Protein 8KHW (pdb70)

Solvent-accessible surface area: 22383 Å² total; per-residue (Å²): 138,21,44,1,3,0,44,113,62,54,51,138,2,71,104,74,125,6,49,16,3,107,84,5,35,45,5,0,30,80,12,0,54,78,2,50,63,101,101,41,12,118,122,75,84,124,62,199,126,2,16,105,20,0,41,41,4,1,28,16,0,3,4,0,0,0,0,46,41,46,52,43,80,79,90,3,0,132,23,0,27,44,2,4,38,42,0,2,79,3,116,71,0,16,19,91,21,2,10,0,0,0,0,0,0,0,1,1,0,2,0,10,2,5,2,56,123,70,7,47,115,108,6,39,104,53,1,23,115,2,0,50,61,35,0,0,64,20,0,93,68,88,148,69,6,53,4,10,156,119,84,64,33,72,0,2,0,0,2,0,0,3,1,0,0,0,0,6,4,45,121,121,21,62,107,38,0,54,117,3,6,89,54,2,17,120,13,0,75,76,2,0,63,50,0,36,61,46,0,4,20,21,54,0,4,29,56,1,4,31,0,0,2,0,0,0,2,0,0,22,0,0,55,58,45,66,66,54,15,76,104,0,2,108,30,84,10,0,40,68,0,0,40,1,0,3,6,0,1,2,0,14,1,91,0,2,7,8,1,17,0,54,30,73,21,64,8,4,4,1,0,5,12,0,4,80,90,51,96,27,94,30,2,4,53,0,1,76,45,4,31,81,86,36,66,103,117,49,9,56,54,36,47,0,2,1,2,0,0,8,12,3,6,79,34,61,1,77,139,18,70,102,3,113,113,54,13,30,26,1,33,170,21,60,7,0,0,0,0,2,2,27,29,3,49,25,57,92,9,8,1,1,0,0,10,0,1,28,10,77,25,29,50,15,3,1,5,6,0,4,1,1,0,0,5,90,77,4,21,3,0,14,11,32,1,30,9,108,149,87,68,14,49,91,160,48,113,69,6,115,53,32,55,71,134,4,72,0,0,110,10,39,41,3,8,0,35,1,0,0,0,0,0,0,66,96,96,50,4,41,1,100,2,78,2,35,7,77,62,98,32,59,89,104,86,78,1,37,0,26,0,42,0,35,101,3,0,111,56,23,1,132,40,0,70,2,3,0,0,2,10,62,39,87,2,0,15,0,30,0,49,0,64,4,75,50,128,72,13,50,0,21,0,2,0,0,0,88,4,134,41,49,83,95,35,133,77,17,0,44,0,40,39,88,85,65,94,1,60,0,37,4,64,20,20,107,152,7,145,15,70,54,42,86,4,70,9,126,46,110,114,4,34,116,8,118,61,25,31,4,0,0,0,50,5,137,2,146,47,122,43,75,10,28,0,8,0,6,1,15,15,103,57,145,61,49,108,95,138,82,130,60

Sequence (582 aa):
LIMTTEDESVIRSAIQTDGVWKEYHAIMIEEADNILGKPNCQRVILGRRLLEVSRECLRRTLLLGYAYRMTGEVKYAKRAESELDNAADFVDWNPSHFLDVAEMTTAMAIGYDWLYNFISDQTKLKIEKAIETKGLNPSLDSQYNSWLYRNNNWNQVCNGGITLGALAIYDKIPTLADELINRAVQSVKLPMSVYAPDGAYAEGYSYWGYGTTYNLLLIDALENVMGTDYNLSQEPGFLNTGKFIQNMLLSDGKSFNYGDCSSSGRVSPAMFWFANRTADKDILWSEKYQFSLSSKKSIRSYRYAVLALIWGASTSMDNLPKPTQRMWVSSKTTTPVALMRTTWDYQQGLSIALKGGTAQSGHTHLDAGSFIFISKDTRWSTDLGPQDYNSLESKGIDLWNKSQESDRWKVFRYNNLAHNTLSFDNKYQNVNGYATITDFSDNENYMYAIADLTKIYEGQAKEVKRGVAIVDSHYAAVRDEVKTLGQPTVIRWNMVTEAQPAIIGEHTIQLSQNGEKLLLEVESPAKVRMKTWSATSPNSWDAKNPGVTFVGFEAELRPNTTEVLQVKLIPEGNFDSNKEIM

Structure (mmCIF, N/CA/C/O backbone):
data_8KHW
#
_entry.id   8KHW
#
_cell.length_a   98.407
_cell.length_b   98.407
_cell.length_c   134.750
_cell.angle_alpha   90.00
_cell.angle_beta   90.00
_cell.angle_gamma   90.00
#
_symmetry.space_group_name_H-M   'P 43 21 2'
#
loop_
_entity.id
_entity.type
_entity.pdbx_description
1 polymer 'DUF4962 domain-containing protein'
2 non-polymer 'MANGANESE (II) ION'
3 water water
#
loop_
_atom_site.group_PDB
_atom_site.id
_atom_site.type_symbol
_atom_site.label_atom_id
_atom_site.label_alt_id
_atom_site.label_comp_id
_atom_site.label_asym_id
_atom_site.label_entity_id
_atom_site.label_seq_id
_atom_site.pdbx_PDB_ins_code
_atom_site.Cartn_x
_atom_site.Cartn_y
_atom_site.Cartn_z
_atom_site.occupancy
_atom_site.B_iso_or_equiv
_atom_site.auth_seq_id
_atom_site.auth_comp_id
_atom_site.auth_asym_id
_atom_site.auth_atom_id
_atom_site.pdbx_PDB_model_num
ATOM 1 N N . LEU A 1 21 ? 6.994 58.109 19.794 1.00 51.84 35 LEU A N 1
ATOM 2 C CA . LEU A 1 21 ? 6.357 57.526 18.618 1.00 60.09 35 LEU A CA 1
ATOM 3 C C . LEU A 1 21 ? 6.744 56.064 18.525 1.00 61.11 35 LEU A C 1
ATOM 4 O O . LEU A 1 21 ? 6.417 55.397 17.540 1.00 62.55 35 LEU A O 1
ATOM 9 N N . ILE A 1 22 ? 7.372 55.573 19.596 1.00 59.91 36 ILE A N 1
ATOM 10 C CA . ILE A 1 22 ? 8.117 54.323 19.586 1.00 56.52 36 ILE A CA 1
ATOM 11 C C . ILE A 1 22 ? 9.393 54.586 18.775 1.00 56.06 36 ILE A C 1
ATOM 12 O O . ILE A 1 22 ? 9.457 54.280 17.581 1.00 58.02 36 ILE A O 1
ATOM 17 N N . MET A 1 23 ? 10.410 55.195 19.406 1.00 50.96 37 MET A N 1
ATOM 18 C CA . MET A 1 23 ? 11.680 55.471 18.717 1.00 53.08 37 MET A CA 1
ATOM 19 C C . MET A 1 23 ? 12.958 55.030 19.438 1.00 47.89 37 MET A C 1
ATOM 20 O O . MET A 1 23 ? 13.954 54.789 18.748 1.00 52.79 37 MET A O 1
ATOM 25 N N . THR A 1 24 ? 12.976 54.880 20.767 1.00 47.74 38 THR A N 1
ATOM 26 C CA . THR A 1 24 ? 14.251 54.905 21.489 1.00 53.17 38 THR A CA 1
ATOM 27 C C . THR A 1 24 ? 15.085 53.637 21.268 1.00 59.30 38 THR A C 1
ATOM 28 O O . THR A 1 24 ? 16.187 53.714 20.712 1.00 59.98 38 THR A O 1
ATOM 32 N N . THR A 1 25 ? 14.606 52.456 21.710 1.00 58.86 39 THR A N 1
ATOM 33 C CA . THR A 1 25 ? 15.482 51.277 21.627 1.00 61.49 39 THR A CA 1
ATOM 34 C C . THR A 1 25 ? 14.916 50.080 20.867 1.00 67.02 39 THR A C 1
ATOM 35 O O . THR A 1 25 ? 15.695 49.342 20.250 1.00 68.50 39 THR A O 1
ATOM 39 N N . GLU A 1 26 ? 13.606 49.822 20.913 1.00 63.77 40 GLU A N 1
ATOM 40 C CA . GLU A 1 26 ? 12.984 48.782 20.078 1.00 63.91 40 GLU A CA 1
ATOM 41 C C . GLU A 1 26 ? 12.210 49.501 18.980 1.00 69.75 40 GLU A C 1
ATOM 42 O O . GLU A 1 26 ? 11.039 49.846 19.148 1.00 63.56 40 GLU A O 1
ATOM 48 N N . ASP A 1 27 ? 12.842 49.657 17.831 1.00 76.75 41 ASP A N 1
ATOM 49 C CA . ASP A 1 27 ? 12.232 50.426 16.755 1.00 77.60 41 ASP A CA 1
ATOM 50 C C . ASP A 1 27 ? 11.093 49.671 16.125 1.00 83.66 41 ASP A C 1
ATOM 51 O O . ASP A 1 27 ? 11.036 48.454 16.198 1.00 81.35 41 ASP A O 1
ATOM 56 N N . GLU A 1 28 ? 10.135 50.395 15.568 1.00 84.24 42 GLU A N 1
ATOM 57 C CA . GLU A 1 28 ? 8.971 49.696 15.023 1.00 83.58 42 GLU A CA 1
ATOM 58 C C . GLU A 1 28 ? 9.365 48.668 13.980 1.00 85.61 42 GLU A C 1
ATOM 59 O O . GLU A 1 28 ? 8.755 47.593 13.905 1.00 86.29 42 GLU A O 1
ATOM 65 N N . SER A 1 29 ? 10.380 48.974 13.179 1.00 84.25 43 SER A N 1
ATOM 66 C CA . SER A 1 29 ? 10.922 47.968 12.281 1.00 84.65 43 SER A CA 1
ATOM 67 C C . SER A 1 29 ? 11.413 46.749 13.059 1.00 87.14 43 SER A C 1
ATOM 68 O O . SER A 1 29 ? 10.983 45.625 12.771 1.00 89.30 43 SER A O 1
ATOM 71 N N . VAL A 1 30 ? 12.229 46.951 14.104 1.00 86.64 44 VAL A N 1
ATOM 72 C CA . VAL A 1 30 ? 12.835 45.847 14.865 1.00 85.48 44 VAL A CA 1
ATOM 73 C C . VAL A 1 30 ? 11.803 44.886 15.473 1.00 84.07 44 VAL A C 1
ATOM 74 O O . VAL A 1 30 ? 12.171 43.867 16.058 1.00 84.91 44 VAL A O 1
ATOM 78 N N . ILE A 1 31 ? 10.512 45.135 15.304 1.00 83.82 45 ILE A N 1
ATOM 79 C CA . ILE A 1 31 ? 9.553 44.080 15.615 1.00 84.70 45 ILE A CA 1
ATOM 80 C C . ILE A 1 31 ? 9.691 42.975 14.563 1.00 82.13 45 ILE A C 1
ATOM 81 O O . ILE A 1 31 ? 8.772 42.721 13.774 1.00 76.32 45 ILE A O 1
ATOM 86 N N . ARG A 1 32 ? 10.887 42.378 14.497 1.00 86.94 46 ARG A N 1
ATOM 87 C CA . ARG A 1 32 ? 11.158 41.083 13.888 1.00 79.76 46 ARG A CA 1
ATOM 88 C C . ARG A 1 32 ? 11.089 39.974 14.910 1.00 74.74 46 ARG A C 1
ATOM 89 O O . ARG A 1 32 ? 11.402 38.834 14.578 1.00 76.16 46 ARG A O 1
ATOM 97 N N . SER A 1 33 ? 10.766 40.295 16.163 1.00 74.58 47 SER A N 1
ATOM 98 C CA . SER A 1 33 ? 10.404 39.246 17.105 1.00 74.24 47 SER A CA 1
ATOM 99 C C . SER A 1 33 ? 9.176 38.505 16.612 1.00 74.38 47 SER A C 1
ATOM 100 O O . SER A 1 33 ? 8.988 37.326 16.940 1.00 73.22 47 SER A O 1
ATOM 103 N N . ALA A 1 34 ? 8.356 39.178 15.794 1.00 76.00 48 ALA A N 1
ATOM 104 C CA . ALA A 1 34 ? 7.116 38.595 15.292 1.00 72.98 48 ALA A CA 1
ATOM 105 C C . ALA A 1 34 ? 7.367 37.281 14.562 1.00 78.47 48 ALA A C 1
ATOM 106 O O . ALA A 1 34 ? 6.681 36.286 14.818 1.00 79.27 48 ALA A O 1
ATOM 108 N N . ILE A 1 35 ? 8.357 37.244 13.662 1.00 75.54 49 ILE A N 1
ATOM 109 C CA . ILE A 1 35 ? 8.718 35.973 13.033 1.00 79.96 49 ILE A CA 1
ATOM 110 C C . ILE A 1 35 ? 9.151 34.986 14.112 1.00 80.29 49 ILE A C 1
ATOM 111 O O . ILE A 1 35 ? 9.902 35.338 15.033 1.00 80.29 49 ILE A O 1
ATOM 116 N N . GLN A 1 36 ? 8.629 33.740 14.035 1.00 77.49 50 GLN A N 1
ATOM 117 C CA . GLN A 1 36 ? 8.938 32.701 15.015 1.00 76.16 50 GLN A CA 1
ATOM 118 C C . GLN A 1 36 ? 9.144 31.371 14.285 1.00 81.58 50 GLN A C 1
ATOM 119 O O . GLN A 1 36 ? 8.327 30.447 14.340 1.00 78.66 50 GLN A O 1
ATOM 125 N N . THR A 1 37 ? 10.264 31.299 13.570 1.00 84.13 51 THR A N 1
ATOM 126 C CA . THR A 1 37 ? 10.878 30.058 13.124 1.00 82.35 51 THR A CA 1
ATOM 127 C C . THR A 1 37 ? 11.846 29.490 14.155 1.00 84.23 51 THR A C 1
ATOM 128 O O . THR A 1 37 ? 12.323 28.358 13.987 1.00 85.88 51 THR A O 1
ATOM 132 N N . ASP A 1 38 ? 12.142 30.247 15.211 1.00 81.95 52 ASP A N 1
ATOM 133 C CA . ASP A 1 38 ? 13.208 29.930 16.150 1.00 77.40 52 ASP A CA 1
ATOM 134 C C . ASP A 1 38 ? 12.623 29.492 17.489 1.00 73.55 52 ASP A C 1
ATOM 135 O O . ASP A 1 38 ? 11.816 30.218 18.089 1.00 67.38 52 ASP A O 1
ATOM 140 N N . GLY A 1 39 ? 13.046 28.308 17.956 1.00 70.72 53 GLY A N 1
ATOM 141 C CA . GLY A 1 39 ? 12.493 27.746 19.181 1.00 66.31 53 GLY A CA 1
ATOM 142 C C . GLY A 1 39 ? 12.891 28.495 20.438 1.00 65.20 53 GLY A C 1
ATOM 143 O O . GLY A 1 39 ? 12.115 28.562 21.397 1.00 59.70 53 GLY A O 1
ATOM 144 N N . VAL A 1 40 ? 14.097 29.069 20.457 1.00 69.69 54 VAL A N 1
ATOM 145 C CA . VAL A 1 40 ? 14.520 29.903 21.585 1.00 63.89 54 VAL A CA 1
ATOM 146 C C . VAL A 1 40 ? 13.610 31.120 21.717 1.00 64.01 54 VAL A C 1
ATOM 147 O O . VAL A 1 40 ? 12.920 31.301 22.728 1.00 60.13 54 VAL A O 1
ATOM 151 N N . TRP A 1 41 ? 13.599 31.972 20.689 1.00 64.30 55 TRP A N 1
ATOM 152 C CA . TRP A 1 41 ? 12.859 33.224 20.789 1.00 62.62 55 TRP A CA 1
ATOM 153 C C . TRP A 1 41 ? 11.382 32.979 21.027 1.00 62.18 55 TRP A C 1
ATOM 154 O O . TRP A 1 41 ? 10.713 33.801 21.668 1.00 59.67 55 TRP A O 1
ATOM 165 N N . LYS A 1 42 ? 10.872 31.837 20.552 1.00 67.12 56 LYS A N 1
ATOM 166 C CA . LYS A 1 42 ? 9.492 31.442 20.808 1.00 62.50 56 LYS A CA 1
ATOM 167 C C . LYS A 1 42 ? 9.253 31.206 22.297 1.00 61.00 56 LYS A C 1
ATOM 168 O O . LYS A 1 42 ? 8.300 31.741 22.881 1.00 56.73 56 LYS A O 1
ATOM 174 N N . GLU A 1 43 ? 10.118 30.403 22.928 1.00 61.75 57 GLU A N 1
ATOM 175 C CA . GLU A 1 43 ? 9.963 30.097 24.347 1.00 56.62 57 GLU A CA 1
ATOM 176 C C . GLU A 1 43 ? 10.284 31.308 25.209 1.00 57.02 57 GLU A C 1
ATOM 177 O O . GLU A 1 43 ? 9.572 31.600 26.179 1.00 58.68 57 GLU A O 1
ATOM 183 N N . TYR A 1 44 ? 11.357 32.023 24.868 1.00 58.90 58 TYR A N 1
ATOM 184 C CA . TYR A 1 44 ? 11.687 33.265 25.559 1.00 56.67 58 TYR A CA 1
ATOM 185 C C . TYR A 1 44 ? 10.505 34.228 25.549 1.00 54.23 58 TYR A C 1
ATOM 186 O O . TYR A 1 44 ? 10.077 34.715 26.604 1.00 54.79 58 TYR A O 1
ATOM 195 N N . HIS A 1 45 ? 9.950 34.502 24.365 1.00 52.48 59 HIS A N 1
ATOM 196 C CA . HIS A 1 45 ? 8.769 35.361 24.286 1.00 56.70 59 HIS A CA 1
ATOM 197 C C . HIS A 1 45 ? 7.669 34.877 25.223 1.00 58.84 59 HIS A C 1
ATOM 198 O O . HIS A 1 45 ? 7.069 35.671 25.962 1.00 58.94 59 HIS A O 1
ATOM 205 N N . ALA A 1 46 ? 7.401 33.566 25.216 1.00 56.58 60 ALA A N 1
ATOM 206 C CA . ALA A 1 46 ? 6.323 33.026 26.044 1.00 57.77 60 ALA A CA 1
ATOM 207 C C . ALA A 1 46 ? 6.630 33.157 27.530 1.00 55.53 60 ALA A C 1
ATOM 208 O O . ALA A 1 46 ? 5.712 33.340 28.337 1.00 57.51 60 ALA A O 1
ATOM 210 N N . ILE A 1 47 ? 7.908 33.069 27.908 1.00 54.73 61 ILE A N 1
ATOM 211 C CA . ILE A 1 47 ? 8.309 33.333 29.288 1.00 54.46 61 ILE A CA 1
ATOM 212 C C . ILE A 1 47 ? 8.036 34.793 29.665 1.00 55.66 61 ILE A C 1
ATOM 213 O O . ILE A 1 47 ? 7.651 35.090 30.805 1.00 54.98 61 ILE A O 1
ATOM 218 N N . MET A 1 48 ? 8.202 35.728 28.715 1.00 54.46 62 MET A N 1
ATOM 219 C CA . MET A 1 48 ? 7.917 37.135 29.027 1.00 58.29 62 MET A CA 1
ATOM 220 C C . MET A 1 48 ? 6.414 37.385 29.145 1.00 56.89 62 MET A C 1
ATOM 221 O O . MET A 1 48 ? 5.958 38.061 30.081 1.00 54.39 62 MET A O 1
ATOM 226 N N . ILE A 1 49 ? 5.624 36.853 28.207 1.00 60.46 63 ILE A N 1
ATOM 227 C CA . ILE A 1 49 ? 4.178 37.063 28.280 1.00 56.86 63 ILE A CA 1
ATOM 228 C C . ILE A 1 49 ? 3.614 36.449 29.547 1.00 55.75 63 ILE A C 1
ATOM 229 O O . ILE A 1 49 ? 2.647 36.960 30.123 1.00 58.45 63 ILE A O 1
ATOM 234 N N . GLU A 1 50 ? 4.223 35.364 30.025 1.00 57.70 64 GLU A N 1
ATOM 235 C CA . GLU A 1 50 ? 3.781 34.801 31.292 1.00 58.24 64 GLU A CA 1
ATOM 236 C C . GLU A 1 50 ? 4.132 35.726 32.445 1.00 57.89 64 GLU A C 1
ATOM 237 O O . GLU A 1 50 ? 3.303 35.969 33.327 1.00 58.84 64 GLU A O 1
ATOM 243 N N . GLU A 1 51 ? 5.353 36.265 32.452 1.00 55.42 65 GLU A N 1
ATOM 244 C CA . GLU A 1 51 ? 5.717 37.158 33.542 1.00 57.34 65 GLU A CA 1
ATOM 245 C C . GLU A 1 51 ? 4.969 38.483 33.441 1.00 54.82 65 GLU A C 1
ATOM 246 O O . GLU A 1 51 ? 4.623 39.071 34.471 1.00 55.77 65 GLU A O 1
ATOM 252 N N . ALA A 1 52 ? 4.675 38.951 32.226 1.00 50.70 66 ALA A N 1
ATOM 253 C CA . ALA A 1 52 ? 3.806 40.120 32.096 1.00 59.06 66 ALA A CA 1
ATOM 254 C C . ALA A 1 52 ? 2.449 39.866 32.750 1.00 58.11 66 ALA A C 1
ATOM 255 O O . ALA A 1 52 ? 1.947 40.706 33.509 1.00 54.94 66 ALA A O 1
ATOM 257 N N . ASP A 1 53 ? 1.858 38.688 32.499 1.00 52.98 67 ASP A N 1
ATOM 258 C CA . ASP A 1 53 ? 0.585 38.356 33.138 1.00 55.87 67 ASP A CA 1
ATOM 259 C C . ASP A 1 53 ? 0.706 38.316 34.655 1.00 56.50 67 ASP A C 1
ATOM 260 O O . ASP A 1 53 ? -0.250 38.641 35.363 1.00 54.51 67 ASP A O 1
ATOM 265 N N . ASN A 1 54 ? 1.862 37.908 35.177 1.00 58.21 68 ASN A N 1
ATOM 266 C CA . ASN A 1 54 ? 1.989 37.792 36.624 1.00 56.70 68 ASN A CA 1
ATOM 267 C C . ASN A 1 54 ? 2.043 39.156 37.292 1.00 57.83 68 ASN A C 1
ATOM 268 O O . ASN A 1 54 ? 1.593 39.299 38.433 1.00 64.86 68 ASN A O 1
ATOM 273 N N . ILE A 1 55 ? 2.594 40.166 36.609 1.00 57.12 69 ILE A N 1
ATOM 274 C CA . ILE A 1 55 ? 2.649 41.507 37.189 1.00 59.14 69 ILE A CA 1
ATOM 275 C C . ILE A 1 55 ? 1.265 42.160 37.175 1.00 56.17 69 ILE A C 1
ATOM 276 O O . ILE A 1 55 ? 0.960 42.999 38.032 1.00 58.71 69 ILE A O 1
ATOM 281 N N . LEU A 1 56 ? 0.401 41.777 36.226 1.00 57.55 70 LEU A N 1
ATOM 282 C CA . LEU A 1 56 ? -1.000 42.215 36.246 1.00 61.26 70 LEU A CA 1
ATOM 283 C C . LEU A 1 56 ? -1.626 42.017 37.622 1.00 58.85 70 LEU A C 1
ATOM 284 O O . LEU A 1 56 ? -2.187 42.950 38.208 1.00 61.66 70 LEU A O 1
ATOM 289 N N . GLY A 1 57 ? -1.530 40.802 38.155 1.00 58.75 71 GLY A N 1
ATOM 290 C CA . GLY A 1 57 ? -1.954 40.535 39.513 1.00 63.40 71 GLY A CA 1
ATOM 291 C C . GLY A 1 57 ? -0.859 40.888 40.494 1.00 70.25 71 GLY A C 1
ATOM 292 O O . GLY A 1 57 ? -0.222 40.005 41.084 1.00 78.30 71 GLY A O 1
ATOM 293 N N . LYS A 1 58 ? -0.613 42.184 40.647 1.00 64.59 72 LYS A N 1
ATOM 294 C CA . LYS A 1 58 ? 0.434 42.699 41.515 1.00 62.54 72 LYS A CA 1
ATOM 295 C C . LYS A 1 58 ? 0.229 44.198 41.636 1.00 63.14 72 LYS A C 1
ATOM 296 O O . LYS A 1 58 ? 0.007 44.874 40.626 1.00 62.64 72 LYS A O 1
ATOM 302 N N . PRO A 1 59 ? 0.268 44.746 42.841 1.00 64.61 73 PRO A N 1
ATOM 303 C CA . PRO A 1 59 ? 0.078 46.187 43.011 1.00 63.52 73 PRO A CA 1
ATOM 304 C C . PRO A 1 59 ? 1.338 46.949 42.636 1.00 64.29 73 PRO A C 1
ATOM 305 O O . PRO A 1 59 ? 2.422 46.383 42.498 1.00 65.01 73 PRO A O 1
ATOM 309 N N . ASN A 1 60 ? 1.170 48.256 42.474 1.00 65.30 74 ASN A N 1
ATOM 310 C CA . ASN A 1 60 ? 2.288 49.117 42.122 1.00 62.93 74 ASN A CA 1
ATOM 311 C C . ASN A 1 60 ? 3.351 49.074 43.210 1.00 66.63 74 ASN A C 1
ATOM 312 O O . ASN A 1 60 ? 3.052 48.865 44.391 1.00 69.94 74 ASN A O 1
ATOM 317 N N . CYS A 1 61 ? 4.607 49.256 42.802 1.00 65.75 75 CYS A N 1
ATOM 318 C CA . CYS A 1 61 ? 5.667 49.436 43.783 1.00 65.70 75 CYS A CA 1
ATOM 319 C C . CYS A 1 61 ? 5.424 50.711 44.570 1.00 65.19 75 CYS A C 1
ATOM 320 O O . CYS A 1 61 ? 5.043 51.741 44.011 1.00 66.86 75 CYS A O 1
ATOM 323 N N . GLN A 1 62 ? 5.635 50.636 45.874 1.00 69.83 76 GLN A N 1
ATOM 324 C CA . GLN A 1 62 ? 5.620 51.824 46.703 1.00 67.48 76 GLN A CA 1
ATOM 325 C C . GLN A 1 62 ? 7.017 52.442 46.733 1.00 65.27 76 GLN A C 1
ATOM 326 O O . GLN A 1 62 ? 7.980 51.921 46.161 1.00 69.58 76 GLN A O 1
ATOM 332 N N . ARG A 1 63 ? 7.130 53.561 47.429 1.00 66.36 77 ARG A N 1
ATOM 333 C CA . ARG A 1 63 ? 8.345 54.373 47.455 1.00 65.77 77 ARG A CA 1
ATOM 334 C C . ARG A 1 63 ? 9.025 54.080 48.790 1.00 68.80 77 ARG A C 1
ATOM 335 O O . ARG A 1 63 ? 8.851 54.801 49.772 1.00 70.08 77 ARG A O 1
ATOM 343 N N . VAL A 1 64 ? 9.778 52.980 48.833 1.00 67.04 78 VAL A N 1
ATOM 344 C CA . VAL A 1 64 ? 10.445 52.530 50.052 1.00 67.22 78 VAL A CA 1
ATOM 345 C C . VAL A 1 64 ? 11.954 52.672 49.896 1.00 70.16 78 VAL A C 1
ATOM 346 O O . VAL A 1 64 ? 12.561 52.028 49.030 1.00 66.59 78 VAL A O 1
ATOM 350 N N . ILE A 1 65 ? 12.564 53.466 50.773 1.00 69.24 79 ILE A N 1
ATOM 351 C CA . ILE A 1 65 ? 14.017 53.570 50.844 1.00 69.63 79 ILE A CA 1
ATOM 352 C C . ILE A 1 65 ? 14.549 52.434 51.714 1.00 67.52 79 ILE A C 1
ATOM 353 O O . ILE A 1 65 ? 14.189 52.315 52.890 1.00 66.29 79 ILE A O 1
ATOM 358 N N . LEU A 1 66 ? 15.411 51.603 51.126 1.00 69.79 80 LEU A N 1
ATOM 359 C CA . LEU A 1 66 ? 15.986 50.417 51.761 1.00 66.55 80 LEU A CA 1
ATOM 360 C C . LEU A 1 66 ? 17.482 50.678 51.934 1.00 70.26 80 LEU A C 1
ATOM 361 O O . LEU A 1 66 ? 18.258 50.538 50.984 1.00 70.59 80 LEU A O 1
ATOM 366 N N . GLY A 1 67 ? 17.889 51.068 53.141 1.00 72.47 81 GLY A N 1
ATOM 367 C CA . GLY A 1 67 ? 19.288 51.381 53.382 1.00 70.71 81 GLY A CA 1
ATOM 368 C C . GLY A 1 67 ? 19.799 52.533 52.536 1.00 69.27 81 GLY A C 1
ATOM 369 O O . GLY A 1 67 ? 20.791 52.398 51.813 1.00 66.07 81 GLY A O 1
ATOM 370 N N . ARG A 1 68 ? 19.109 53.670 52.613 1.00 68.85 82 ARG A N 1
ATOM 371 C CA . ARG A 1 68 ? 19.424 54.884 51.854 1.00 72.79 82 ARG A CA 1
ATOM 372 C C . ARG A 1 68 ? 19.387 54.672 50.336 1.00 69.88 82 ARG A C 1
ATOM 373 O O . ARG A 1 68 ? 19.930 55.489 49.584 1.00 66.72 82 ARG A O 1
ATOM 381 N N . ARG A 1 69 ? 18.730 53.605 49.865 1.00 69.45 83 ARG A N 1
ATOM 382 C CA . ARG A 1 69 ? 18.635 53.285 48.445 1.00 64.89 83 ARG A CA 1
ATOM 383 C C . ARG A 1 69 ? 17.184 53.050 48.046 1.00 63.23 83 ARG A C 1
ATOM 384 O O . ARG A 1 69 ? 16.426 52.393 48.766 1.00 64.12 83 ARG A O 1
ATOM 392 N N . LEU A 1 70 ? 16.814 53.578 46.884 1.00 60.18 84 LEU A N 1
ATOM 393 C CA . LEU A 1 70 ? 15.551 53.268 46.230 1.00 57.21 84 LEU A CA 1
ATOM 394 C C . LEU A 1 70 ? 15.742 52.283 45.084 1.00 56.12 84 LEU A C 1
ATOM 395 O O . LEU A 1 70 ? 14.757 51.921 44.420 1.00 53.35 84 LEU A O 1
ATOM 400 N N . LEU A 1 71 ? 16.984 51.802 44.888 1.00 50.85 85 LEU A N 1
ATOM 401 C CA . LEU A 1 71 ? 17.387 51.104 43.665 1.00 45.45 85 LEU A CA 1
ATOM 402 C C . LEU A 1 71 ? 16.478 49.931 43.314 1.00 50.21 85 LEU A C 1
ATOM 403 O O . LEU A 1 71 ? 16.179 49.712 42.134 1.00 51.95 85 LEU A O 1
ATOM 408 N N . GLU A 1 72 ? 16.046 49.145 44.310 1.00 48.73 86 GLU A N 1
ATOM 409 C CA . GLU A 1 72 ? 15.220 47.972 44.004 1.00 49.81 86 GLU A CA 1
ATOM 410 C C . GLU A 1 72 ? 13.871 48.366 43.382 1.00 48.29 86 GLU A C 1
ATOM 411 O O . GLU A 1 72 ? 13.411 47.731 42.421 1.00 46.56 86 GLU A O 1
ATOM 417 N N . VAL A 1 73 ? 13.220 49.401 43.908 1.00 43.32 87 VAL A N 1
ATOM 418 C CA . VAL A 1 73 ? 11.979 49.868 43.287 1.00 47.23 87 VAL A CA 1
ATOM 419 C C . VAL A 1 73 ? 12.249 50.381 41.873 1.00 47.24 87 VAL A C 1
ATOM 420 O O . VAL A 1 73 ? 11.452 50.164 40.951 1.00 45.70 87 VAL A O 1
ATOM 424 N N . SER A 1 74 ? 13.384 51.052 41.670 1.00 48.59 88 SER A N 1
ATOM 425 C CA . SER A 1 74 ? 13.662 51.593 40.342 1.00 44.70 88 SER A CA 1
ATOM 426 C C . SER A 1 74 ? 13.894 50.490 39.324 1.00 43.00 88 SER A C 1
ATOM 427 O O . SER A 1 74 ? 13.474 50.613 38.169 1.00 44.41 88 SER A O 1
ATOM 430 N N . ARG A 1 75 ? 14.555 49.404 39.731 1.00 42.89 89 ARG A N 1
ATOM 431 C CA . ARG A 1 75 ? 14.747 48.272 38.832 1.00 41.71 89 ARG A CA 1
ATOM 432 C C . ARG A 1 75 ? 13.440 47.534 38.610 1.00 49.30 89 ARG A C 1
ATOM 433 O O . ARG A 1 75 ? 13.168 47.047 37.504 1.00 48.39 89 ARG A O 1
ATOM 441 N N . GLU A 1 76 ? 12.627 47.417 39.659 1.00 45.34 90 GLU A N 1
ATOM 442 C CA . GLU A 1 76 ? 11.361 46.729 39.487 1.00 47.29 90 GLU A CA 1
ATOM 443 C C . GLU A 1 76 ? 10.455 47.505 38.538 1.00 48.52 90 GLU A C 1
ATOM 444 O O . GLU A 1 76 ? 9.831 46.906 37.651 1.00 48.52 90 GLU A O 1
ATOM 450 N N . CYS A 1 77 ? 10.405 48.840 38.674 1.00 45.59 91 CYS A N 1
ATOM 451 C CA . CYS A 1 77 ? 9.615 49.644 37.739 1.00 43.22 91 CYS A CA 1
ATOM 452 C C . CYS A 1 77 ? 10.136 49.510 36.319 1.00 46.36 91 CYS A C 1
ATOM 453 O O . CYS A 1 77 ? 9.353 49.390 35.374 1.00 48.62 91 CYS A O 1
ATOM 456 N N . LEU A 1 78 ? 11.457 49.534 36.145 1.00 45.34 92 LEU A N 1
ATOM 457 C CA . LEU A 1 78 ? 12.036 49.272 34.833 1.00 44.66 92 LEU A CA 1
ATOM 458 C C . LEU A 1 78 ? 11.657 47.880 34.335 1.00 43.78 92 LEU A C 1
ATOM 459 O O . LEU A 1 78 ? 11.226 47.710 33.189 1.00 43.26 92 LEU A O 1
ATOM 464 N N . ARG A 1 79 ? 11.856 46.865 35.174 1.00 44.57 93 ARG A N 1
ATOM 465 C CA . ARG A 1 79 ? 11.550 45.495 34.775 1.00 45.88 93 ARG A CA 1
ATOM 466 C C . ARG A 1 79 ? 10.080 45.348 34.385 1.00 45.17 93 ARG A C 1
ATOM 467 O O . ARG A 1 79 ? 9.760 44.831 33.310 1.00 45.68 93 ARG A O 1
ATOM 475 N N . ARG A 1 80 ? 9.173 45.827 35.240 1.00 39.88 94 ARG A N 1
ATOM 476 C CA . ARG A 1 80 ? 7.751 45.781 34.918 1.00 50.05 94 ARG A CA 1
ATOM 477 C C . ARG A 1 80 ? 7.415 46.622 33.693 1.00 52.32 94 ARG A C 1
ATOM 478 O O . ARG A 1 80 ? 6.555 46.225 32.894 1.00 54.85 94 ARG A O 1
ATOM 486 N N . THR A 1 81 ? 8.049 47.800 33.540 1.00 45.55 95 THR A N 1
ATOM 487 C CA . THR A 1 81 ? 7.787 48.614 32.355 1.00 43.16 95 THR A CA 1
ATOM 488 C C . THR A 1 81 ? 8.209 47.876 31.101 1.00 43.07 95 THR A C 1
ATOM 489 O O . THR A 1 81 ? 7.513 47.907 30.083 1.00 46.22 95 THR A O 1
ATOM 493 N N . LEU A 1 82 ? 9.348 47.198 31.158 1.00 44.21 96 LEU A N 1
ATOM 494 C CA . LEU A 1 82 ? 9.813 46.459 29.996 1.00 46.68 96 LEU A CA 1
ATOM 495 C C . LEU A 1 82 ? 8.838 45.338 29.640 1.00 50.50 96 LEU A C 1
ATOM 496 O O . LEU A 1 82 ? 8.479 45.161 28.472 1.00 51.89 96 LEU A O 1
ATOM 501 N N . LEU A 1 83 ? 8.386 44.582 30.642 1.00 46.09 97 LEU A N 1
ATOM 502 C CA . LEU A 1 83 ? 7.532 43.429 30.376 1.00 50.77 97 LEU A CA 1
ATOM 503 C C . LEU A 1 83 ? 6.151 43.866 29.902 1.00 51.09 97 LEU A C 1
ATOM 504 O O . LEU A 1 83 ? 5.709 43.487 28.812 1.00 49.13 97 LEU A O 1
ATOM 509 N N . LEU A 1 84 ? 5.465 44.689 30.699 1.00 45.20 98 LEU A N 1
ATOM 510 C CA . LEU A 1 84 ? 4.135 45.152 30.317 1.00 48.69 98 LEU A CA 1
ATOM 511 C C . LEU A 1 84 ? 4.161 45.839 28.957 1.00 52.98 98 LEU A C 1
ATOM 512 O O . LEU A 1 84 ? 3.329 45.552 28.085 1.00 51.79 98 LEU A O 1
ATOM 517 N N . GLY A 1 85 ? 5.135 46.731 28.752 1.00 51.99 99 GLY A N 1
ATOM 518 C CA . GLY A 1 85 ? 5.226 47.457 27.494 1.00 46.19 99 GLY A CA 1
ATOM 519 C C . GLY A 1 85 ? 5.534 46.559 26.312 1.00 55.49 99 GLY A C 1
ATOM 520 O O . GLY A 1 85 ? 4.926 46.694 25.248 1.00 58.26 99 GLY A O 1
ATOM 521 N N . TYR A 1 86 ? 6.495 45.637 26.474 1.00 49.12 100 TYR A N 1
ATOM 522 C CA . TYR A 1 86 ? 6.763 44.663 25.418 1.00 53.07 100 TYR A CA 1
ATOM 523 C C . TYR A 1 86 ? 5.571 43.739 25.203 1.00 55.43 100 TYR A C 1
ATOM 524 O O . TYR A 1 86 ? 5.274 43.357 24.065 1.00 53.93 100 TYR A O 1
ATOM 533 N N . ALA A 1 87 ? 4.900 43.342 26.288 1.00 52.62 101 ALA A N 1
ATOM 534 C CA . ALA A 1 87 ? 3.689 42.537 26.159 1.00 57.14 101 ALA A CA 1
ATOM 535 C C . ALA A 1 87 ? 2.623 43.291 25.377 1.00 64.34 101 ALA A C 1
ATOM 536 O O . ALA A 1 87 ? 2.086 42.780 24.386 1.00 64.12 101 ALA A O 1
ATOM 538 N N . TYR A 1 88 ? 2.308 44.519 25.808 1.00 59.15 102 TYR A N 1
ATOM 539 C CA . TYR A 1 88 ? 1.287 45.290 25.112 1.00 60.80 102 TYR A CA 1
ATOM 540 C C . TYR A 1 88 ? 1.637 45.444 23.641 1.00 63.89 102 TYR A C 1
ATOM 541 O O . TYR A 1 88 ? 0.803 45.185 22.764 1.00 65.29 102 TYR A O 1
ATOM 550 N N . ARG A 1 89 ? 2.888 45.826 23.355 1.00 62.25 103 ARG A N 1
ATOM 551 C CA . ARG A 1 89 ? 3.292 46.096 21.980 1.00 62.52 103 ARG A CA 1
ATOM 552 C C . ARG A 1 89 ? 3.149 44.865 21.096 1.00 65.07 103 ARG A C 1
ATOM 553 O O . ARG A 1 89 ? 2.855 44.998 19.903 1.00 71.20 103 ARG A O 1
ATOM 561 N N . MET A 1 90 ? 3.315 43.663 21.651 1.00 62.72 104 MET A N 1
ATOM 562 C CA . MET A 1 90 ? 3.207 42.468 20.823 1.00 64.17 104 MET A CA 1
ATOM 563 C C .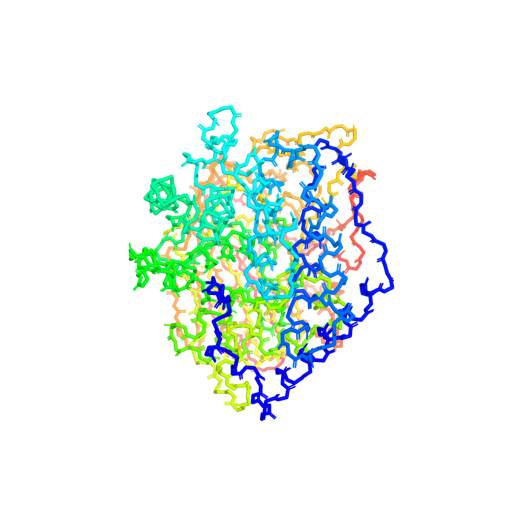 MET A 1 90 ? 1.811 41.840 20.811 1.00 66.15 104 MET A C 1
ATOM 564 O O . MET A 1 90 ? 1.473 41.164 19.835 1.00 68.56 104 MET A O 1
ATOM 569 N N . THR A 1 91 ? 0.978 42.068 21.829 1.00 64.87 105 THR A N 1
ATOM 570 C CA . THR A 1 91 ? -0.334 41.428 21.908 1.00 66.71 105 THR A CA 1
ATOM 571 C C . THR A 1 91 ? -1.510 42.371 21.671 1.00 71.68 105 THR A C 1
ATOM 572 O O . THR A 1 91 ? -2.493 41.974 21.040 1.00 70.72 105 THR A O 1
ATOM 576 N N . GLY A 1 92 ? -1.451 43.609 22.156 1.00 67.89 106 GLY A N 1
ATOM 577 C CA . GLY A 1 92 ? -2.538 44.551 21.999 1.00 60.20 106 GLY A CA 1
ATOM 578 C C . GLY A 1 92 ? -3.487 44.613 23.174 1.00 63.94 106 GLY A C 1
ATOM 579 O O . GLY A 1 92 ? -4.371 45.476 23.192 1.00 65.31 106 GLY A O 1
ATOM 580 N N . GLU A 1 93 ? -3.329 43.739 24.160 1.00 65.44 107 GLU A N 1
ATOM 581 C CA . GLU A 1 93 ? -4.307 43.631 25.239 1.00 62.31 107 GLU A CA 1
ATOM 582 C C . GLU A 1 93 ? -4.075 44.735 26.261 1.00 58.11 107 GLU A C 1
ATOM 583 O O . GLU A 1 93 ? -3.240 44.610 27.158 1.00 62.27 107 GLU A O 1
ATOM 589 N N . VAL A 1 94 ? -4.869 45.798 26.152 1.00 58.75 108 VAL A N 1
ATOM 590 C CA . VAL A 1 94 ? -4.773 47.004 26.971 1.00 63.41 108 VAL A CA 1
ATOM 591 C C . VAL A 1 94 ? -4.719 46.703 28.467 1.00 64.80 108 VAL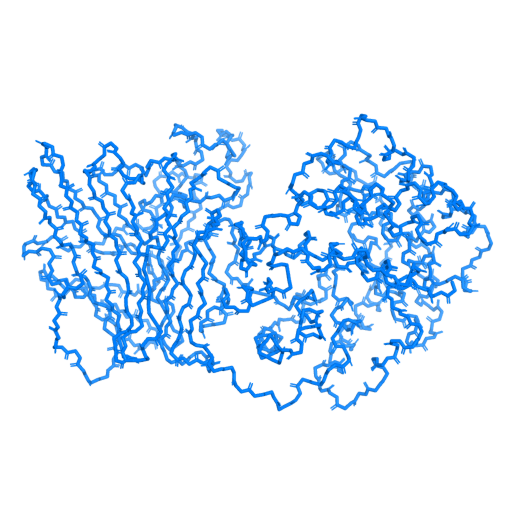 A C 1
ATOM 592 O O . VAL A 1 94 ? -4.434 47.603 29.269 1.00 66.98 108 VAL A O 1
ATOM 596 N N . LYS A 1 95 ? -5.013 45.457 28.867 1.00 61.18 109 LYS A N 1
ATOM 597 C CA . LYS A 1 95 ? -4.703 45.058 30.240 1.00 61.85 109 LYS A CA 1
ATOM 598 C C . LYS A 1 95 ? -3.220 45.251 30.536 1.00 59.33 109 LYS A C 1
ATOM 599 O O . LYS A 1 95 ? -2.852 45.576 31.670 1.00 59.06 109 LYS A O 1
ATOM 605 N N . TYR A 1 96 ? -2.360 45.066 29.529 1.00 53.85 110 TYR A N 1
ATOM 606 C CA . TYR A 1 96 ? -0.935 45.312 29.717 1.00 62.53 110 TYR A CA 1
ATOM 607 C C . TYR A 1 96 ? -0.652 46.806 29.793 1.00 61.86 110 TYR A C 1
ATOM 608 O O . TYR A 1 96 ? 0.072 47.269 30.685 1.00 59.71 110 TYR A O 1
ATOM 617 N N . ALA A 1 97 ? -1.232 47.578 28.866 1.00 61.94 111 ALA A N 1
ATOM 618 C CA . ALA A 1 97 ? -0.968 49.010 28.809 1.00 59.73 111 ALA A CA 1
ATOM 619 C C . ALA A 1 97 ? -1.516 49.721 30.034 1.00 61.24 111 ALA A C 1
ATOM 620 O O . ALA A 1 97 ? -0.863 50.622 30.580 1.00 59.96 111 ALA A O 1
ATOM 622 N N . LYS A 1 98 ? -2.712 49.332 30.483 1.00 57.52 112 LYS A N 1
ATOM 623 C CA . LYS A 1 98 ? -3.292 49.988 31.649 1.00 60.24 112 LYS A CA 1
ATOM 624 C C . LYS A 1 98 ? -2.461 49.706 32.889 1.00 56.43 112 LYS A C 1
ATOM 625 O O . LYS A 1 98 ? -2.311 50.564 33.762 1.00 52.80 112 LYS A O 1
ATOM 631 N N . ARG A 1 99 ? -1.907 48.498 32.978 1.00 57.95 113 ARG A N 1
ATOM 632 C CA . ARG A 1 99 ? -1.032 48.157 34.090 1.00 57.46 113 ARG A CA 1
ATOM 633 C C . ARG A 1 99 ? 0.231 49.016 34.064 1.00 56.72 113 ARG A C 1
ATOM 634 O O . ARG A 1 99 ? 0.548 49.694 35.048 1.00 57.43 113 ARG A O 1
ATOM 642 N N . ALA A 1 100 ? 0.944 49.019 32.932 1.00 51.72 114 ALA A N 1
ATOM 643 C CA . ALA A 1 100 ? 2.145 49.842 32.796 1.00 52.62 114 ALA A CA 1
ATOM 644 C C . ALA A 1 100 ? 1.855 51.316 33.078 1.00 56.65 114 ALA A C 1
ATOM 645 O O . ALA A 1 100 ? 2.582 51.968 33.842 1.00 49.39 114 ALA A O 1
ATOM 647 N N . GLU A 1 101 ? 0.784 51.860 32.476 1.00 56.38 115 GLU A N 1
ATOM 648 C CA . GLU A 1 101 ? 0.457 53.264 32.717 1.00 53.65 115 GLU A CA 1
ATOM 649 C C . GLU A 1 101 ? 0.202 53.513 34.198 1.00 55.55 115 GLU A C 1
ATOM 650 O O . GLU A 1 101 ? 0.531 54.588 34.721 1.00 51.50 115 GLU A O 1
ATOM 656 N N . SER A 1 102 ? -0.331 52.516 34.903 1.00 51.82 116 SER A N 1
ATOM 657 C CA . SER A 1 102 ? -0.522 52.677 36.338 1.00 55.76 116 SER A CA 1
ATOM 658 C C . SER A 1 102 ? 0.808 52.624 37.093 1.00 50.46 116 SER A C 1
ATOM 659 O O . SER A 1 102 ? 0.965 53.309 38.115 1.00 46.40 116 SER A O 1
ATOM 662 N N . GLU A 1 103 ? 1.776 51.827 36.606 1.00 54.68 117 GLU A N 1
ATOM 663 C CA . GLU A 1 103 ? 3.123 51.853 37.187 1.00 54.10 117 GLU A CA 1
ATOM 664 C C . GLU A 1 103 ? 3.817 53.189 36.924 1.00 50.68 117 GLU A C 1
ATOM 665 O O . GLU A 1 103 ? 4.283 53.855 37.857 1.00 48.29 117 GLU A O 1
ATOM 671 N N . LEU A 1 104 ? 3.906 53.583 35.650 1.00 50.46 118 LEU A N 1
ATOM 672 C CA . LEU A 1 104 ? 4.546 54.842 35.276 1.00 50.87 118 LEU A CA 1
ATOM 673 C C . LEU A 1 104 ? 3.949 56.021 36.035 1.00 53.53 118 LEU A C 1
ATOM 674 O O . LEU A 1 104 ? 4.679 56.849 36.595 1.00 50.60 118 LEU A O 1
ATOM 679 N N . ASP A 1 105 ? 2.611 56.105 36.075 1.00 50.10 119 ASP A N 1
ATOM 680 C CA . ASP A 1 105 ? 1.965 57.251 36.707 1.00 48.03 119 ASP A CA 1
ATOM 681 C C . ASP A 1 105 ? 2.214 57.263 38.213 1.00 48.83 119 ASP A C 1
ATOM 682 O O . ASP A 1 105 ? 2.462 58.325 38.803 1.00 47.71 119 ASP A O 1
ATOM 687 N N . ASN A 1 106 ? 2.150 56.089 38.848 1.00 47.07 120 ASN A N 1
ATOM 688 C CA . ASN A 1 106 ? 2.460 55.968 40.272 1.00 46.64 120 ASN A CA 1
ATOM 689 C C . ASN A 1 106 ? 3.885 56.442 40.569 1.00 55.01 120 ASN A C 1
ATOM 690 O O . ASN A 1 106 ? 4.107 57.273 41.463 1.00 56.77 120 ASN A O 1
ATOM 695 N N . ALA A 1 107 ? 4.867 55.952 39.806 1.00 50.10 121 ALA A N 1
ATOM 696 C CA . ALA A 1 107 ? 6.250 56.324 40.085 1.00 52.00 121 ALA A CA 1
ATOM 697 C C . ALA A 1 107 ? 6.561 57.751 39.645 1.00 55.37 121 ALA A C 1
ATOM 698 O O . ALA A 1 107 ? 7.411 58.411 40.263 1.00 54.14 121 ALA A O 1
ATOM 700 N N . ALA A 1 108 ? 5.881 58.256 38.606 1.00 51.97 122 ALA A N 1
ATOM 701 C CA . ALA A 1 108 ? 6.132 59.632 38.192 1.00 53.22 122 ALA A CA 1
ATOM 702 C C . ALA A 1 108 ? 5.703 60.625 39.260 1.00 54.93 122 ALA A C 1
ATOM 703 O O . ALA A 1 108 ? 6.109 61.793 39.207 1.00 55.31 122 ALA A O 1
ATOM 705 N N . ASP A 1 109 ? 4.923 60.174 40.241 1.00 54.41 123 ASP A N 1
ATOM 706 C CA . ASP A 1 109 ? 4.508 60.998 41.364 1.00 53.37 123 ASP A CA 1
ATOM 707 C C . ASP A 1 109 ? 5.327 60.748 42.625 1.00 55.15 123 ASP A C 1
ATOM 708 O O . ASP A 1 109 ? 5.100 61.434 43.627 1.00 58.26 123 ASP A O 1
ATOM 713 N N . PHE A 1 110 ? 6.264 59.788 42.606 1.00 59.98 124 PHE A N 1
ATOM 714 C CA . PHE A 1 110 ? 7.301 59.726 43.635 1.00 56.52 124 PHE A CA 1
ATOM 715 C C . PHE A 1 110 ? 7.897 61.113 43.835 1.00 57.36 124 PHE A C 1
ATOM 716 O O . PHE A 1 110 ? 8.133 61.843 42.868 1.00 56.86 124 PHE A O 1
ATOM 724 N N . VAL A 1 111 ? 8.121 61.479 45.100 1.00 57.72 125 VAL A N 1
ATOM 725 C CA . VAL A 1 111 ? 8.600 62.824 45.429 1.00 60.61 125 VAL A CA 1
ATOM 726 C C . VAL A 1 111 ? 9.877 63.136 44.664 1.00 60.80 125 VAL A C 1
ATOM 727 O O . VAL A 1 111 ? 9.985 64.164 43.980 1.00 55.45 125 VAL A O 1
ATOM 731 N N . ASP A 1 112 ? 10.864 62.252 44.778 1.00 58.86 126 ASP A N 1
ATOM 732 C CA . ASP A 1 112 ? 12.081 62.302 43.992 1.00 59.63 126 ASP A CA 1
ATOM 733 C C . ASP A 1 112 ? 12.487 60.866 43.713 1.00 57.28 126 ASP A C 1
ATOM 734 O O . ASP A 1 112 ? 11.860 59.924 44.204 1.00 57.91 126 ASP A O 1
ATOM 739 N N . TRP A 1 113 ? 13.556 60.696 42.938 1.00 52.22 127 TRP A N 1
ATOM 740 C CA . TRP A 1 113 ? 14.034 59.367 42.593 1.00 50.24 127 TRP A CA 1
ATOM 741 C C . TRP A 1 113 ? 15.312 59.012 43.343 1.00 51.83 127 TRP A C 1
ATOM 742 O O . TRP A 1 113 ? 16.078 58.154 42.891 1.00 50.13 127 TRP A O 1
ATOM 753 N N . ASN A 1 114 ? 15.524 59.634 44.516 1.00 53.44 128 ASN A N 1
ATOM 754 C CA . ASN A 1 114 ? 16.619 59.396 45.454 1.00 52.22 128 ASN A CA 1
ATOM 755 C C . ASN A 1 114 ? 17.970 59.735 44.829 1.00 56.30 128 ASN A C 1
ATOM 756 O O . ASN A 1 114 ? 18.819 58.846 44.671 1.00 55.53 128 ASN A O 1
ATOM 761 N N . PRO A 1 115 ? 18.222 61.005 44.496 1.00 53.68 129 PRO A N 1
ATOM 762 C CA . PRO A 1 115 ? 19.511 61.362 43.874 1.00 53.78 129 PRO A CA 1
ATOM 763 C C . PRO A 1 115 ? 20.695 61.115 44.780 1.00 54.02 129 PRO A C 1
ATOM 764 O O . PRO A 1 115 ? 21.819 60.983 44.279 1.00 54.78 129 PRO A O 1
ATOM 768 N N . SER A 1 116 ? 20.472 61.038 46.097 1.00 58.52 130 SER A N 1
ATOM 769 C CA . SER A 1 116 ? 21.504 60.605 47.039 1.00 59.98 130 SER A CA 1
ATOM 770 C C . SER A 1 116 ? 22.291 59.397 46.534 1.00 59.30 130 SER A C 1
ATOM 771 O O . SER A 1 116 ? 23.475 59.243 46.861 1.00 54.68 130 SER A O 1
ATOM 774 N N . HIS A 1 117 ? 21.635 58.515 45.764 1.00 58.56 131 HIS A N 1
ATOM 775 C CA . HIS A 1 117 ? 22.202 57.272 45.229 1.00 54.05 131 HIS A CA 1
ATOM 776 C C . HIS A 1 117 ? 21.802 57.236 43.755 1.00 56.03 131 HIS A C 1
ATOM 777 O O . HIS A 1 117 ? 20.862 56.522 43.372 1.00 55.42 131 HIS A O 1
ATOM 784 N N . PHE A 1 118 ? 22.544 57.988 42.931 1.00 51.35 132 PHE A N 1
ATOM 785 C CA . PHE A 1 118 ? 22.034 58.396 41.630 1.00 46.63 132 PHE A CA 1
ATOM 786 C C . PHE A 1 118 ? 21.700 57.223 40.712 1.00 47.21 132 PHE A C 1
ATOM 787 O O . PHE A 1 118 ? 20.942 57.420 39.756 1.00 48.00 132 PHE A O 1
ATOM 795 N N . LEU A 1 119 ? 22.222 56.014 40.978 1.00 40.92 133 LEU A N 1
ATOM 796 C CA . LEU A 1 119 ? 21.772 54.847 40.220 1.00 46.19 133 LEU A CA 1
ATOM 797 C C . LEU A 1 119 ? 20.251 54.719 40.273 1.00 43.36 133 LEU A C 1
ATOM 798 O O . LEU A 1 119 ? 19.617 54.390 39.269 1.00 43.35 133 LEU A O 1
ATOM 803 N N . ASP A 1 120 ? 19.651 54.999 41.435 1.00 45.97 134 ASP A N 1
ATOM 804 C CA . ASP A 1 120 ? 18.192 55.010 41.556 1.00 49.57 134 ASP A CA 1
ATOM 805 C C . ASP A 1 120 ? 17.551 55.905 40.498 1.00 47.13 134 ASP A C 1
ATOM 806 O O . ASP A 1 120 ? 16.622 55.480 39.793 1.00 36.53 134 ASP A O 1
ATOM 811 N N . VAL A 1 121 ? 18.065 57.143 40.363 1.00 44.28 135 VAL A N 1
ATOM 812 C CA . VAL A 1 121 ? 17.573 58.088 39.359 1.00 42.13 135 VAL A CA 1
ATOM 813 C C . VAL A 1 121 ? 17.834 57.572 37.948 1.00 46.14 135 VAL A C 1
ATOM 814 O O . VAL A 1 121 ? 16.993 57.731 37.051 1.00 47.83 135 VAL A O 1
ATOM 818 N N . ALA A 1 122 ? 18.998 56.950 37.720 1.00 40.19 136 ALA A N 1
ATOM 819 C CA . ALA A 1 122 ? 19.323 56.483 36.375 1.00 41.22 136 ALA A CA 1
ATOM 820 C C . ALA A 1 122 ? 18.361 55.398 35.904 1.00 42.46 136 ALA A C 1
ATOM 821 O O . ALA A 1 122 ? 17.931 55.403 34.745 1.00 42.97 136 ALA A O 1
ATOM 823 N N . GLU A 1 123 ? 18.035 54.444 36.769 1.00 38.28 137 GLU A N 1
ATOM 824 C CA . GLU A 1 123 ? 17.165 53.358 36.335 1.00 45.72 137 GLU A CA 1
ATOM 825 C C . GLU A 1 123 ? 15.688 53.766 36.329 1.00 41.38 137 GLU A C 1
ATOM 826 O O . GLU A 1 123 ? 14.939 53.343 35.444 1.00 38.28 137 GLU A O 1
ATOM 832 N N . MET A 1 124 ? 15.255 54.619 37.260 1.00 46.05 138 MET A N 1
ATOM 833 C CA . MET A 1 124 ? 13.887 55.126 37.168 1.00 45.45 138 MET A CA 1
ATOM 834 C C . MET A 1 124 ? 13.694 55.961 35.907 1.00 43.14 138 MET A C 1
ATOM 835 O O . MET A 1 124 ? 12.654 55.854 35.241 1.00 42.08 138 MET A O 1
ATOM 840 N N . THR A 1 125 ? 14.694 56.782 35.547 1.00 42.66 139 THR A N 1
ATOM 841 C CA . THR A 1 125 ? 14.584 57.587 34.330 1.00 40.86 139 THR A CA 1
ATOM 842 C C . THR A 1 125 ? 14.460 56.704 33.094 1.00 43.00 139 THR A C 1
ATOM 843 O O . THR A 1 125 ? 13.657 56.984 32.191 1.00 42.46 139 THR A O 1
ATOM 847 N N . THR A 1 126 ? 15.238 55.624 33.045 1.00 41.99 140 THR A N 1
ATOM 848 C CA . THR A 1 126 ? 15.167 54.690 31.925 1.00 42.09 140 THR A CA 1
ATOM 849 C C . THR A 1 126 ? 13.797 54.038 31.836 1.00 38.97 140 THR A C 1
ATOM 850 O O . THR A 1 126 ? 13.254 53.873 30.736 1.00 37.26 140 THR A O 1
ATOM 854 N N . ALA A 1 127 ? 13.233 53.651 32.984 1.00 40.73 141 ALA A N 1
ATOM 855 C CA . ALA A 1 127 ? 11.868 53.127 33.017 1.00 39.92 141 ALA A CA 1
ATOM 856 C C . ALA A 1 127 ? 10.885 54.123 32.420 1.00 42.29 141 ALA A C 1
ATOM 857 O O . ALA A 1 127 ? 10.076 53.770 31.556 1.00 42.09 141 ALA A O 1
ATOM 859 N N . MET A 1 128 ? 10.946 55.378 32.886 1.00 42.12 142 MET A N 1
ATOM 860 C CA . MET A 1 128 ? 10.056 56.425 32.394 1.00 41.71 142 MET A CA 1
ATOM 861 C C . MET A 1 128 ? 10.269 56.657 30.909 1.00 42.22 142 MET A C 1
ATOM 862 O O . MET A 1 128 ? 9.309 56.851 30.152 1.00 45.98 142 MET A O 1
ATOM 867 N N . ALA A 1 129 ? 11.524 56.614 30.478 1.00 41.79 143 ALA A N 1
ATOM 868 C CA . ALA A 1 129 ? 11.873 56.871 29.087 1.00 42.58 143 ALA A CA 1
ATOM 869 C C . ALA A 1 129 ? 11.285 55.818 28.169 1.00 39.68 143 ALA A C 1
ATOM 870 O O . ALA A 1 129 ? 10.699 56.140 27.133 1.00 40.12 143 ALA A O 1
ATOM 872 N N . ILE A 1 130 ? 11.469 54.547 28.522 1.00 41.16 144 ILE A N 1
ATOM 873 C CA . ILE A 1 130 ? 11.039 53.455 27.662 1.00 40.77 144 ILE A CA 1
ATOM 874 C C . ILE A 1 130 ? 9.519 53.340 27.668 1.00 41.32 144 ILE A C 1
ATOM 875 O O . ILE A 1 130 ? 8.889 53.203 26.615 1.00 40.09 144 ILE A O 1
ATOM 880 N N . GLY A 1 131 ? 8.915 53.404 28.853 1.00 40.07 145 GLY A N 1
ATOM 881 C CA . GLY A 1 131 ? 7.476 53.359 28.993 1.00 37.79 145 GLY A CA 1
ATOM 882 C C . GLY A 1 131 ? 6.804 54.452 28.196 1.00 47.26 145 GLY A C 1
ATOM 883 O O . GLY A 1 131 ? 5.939 54.168 27.357 1.00 42.14 145 GLY A O 1
ATOM 884 N N . TYR A 1 132 ? 7.231 55.706 28.430 1.00 43.31 146 TYR A N 1
ATOM 885 C CA . TYR A 1 132 ? 6.668 56.838 27.706 1.00 40.51 146 TYR A CA 1
ATOM 886 C C . TYR A 1 132 ? 6.780 56.636 26.201 1.00 43.58 146 TYR A C 1
ATOM 887 O O . TYR A 1 132 ? 5.818 56.871 25.463 1.00 47.65 146 TYR A O 1
ATOM 896 N N . ASP A 1 133 ? 7.919 56.142 25.729 1.00 40.11 147 ASP A N 1
ATOM 897 C CA . ASP A 1 133 ? 8.078 55.958 24.288 1.00 45.30 147 ASP A CA 1
ATOM 898 C C . ASP A 1 133 ? 7.318 54.742 23.740 1.00 48.92 147 ASP A C 1
ATOM 899 O O . ASP A 1 133 ? 6.899 54.758 22.575 1.00 46.00 147 ASP A O 1
ATOM 904 N N . TRP A 1 134 ? 7.144 53.676 24.533 1.00 44.59 148 TRP A N 1
ATOM 905 C CA . TRP A 1 134 ? 6.538 52.451 24.004 1.00 44.73 148 TRP A CA 1
ATOM 906 C C . TRP A 1 134 ? 5.011 52.493 24.056 1.00 48.94 148 TRP A C 1
ATOM 907 O O . TRP A 1 134 ? 4.358 51.811 23.264 1.00 49.47 148 TRP A O 1
ATOM 918 N N . LEU A 1 135 ? 4.443 53.278 24.972 1.00 40.88 149 LEU A N 1
ATOM 919 C CA . LEU A 1 135 ? 3.011 53.378 25.186 1.00 47.69 149 LEU A CA 1
ATOM 920 C C . LEU A 1 135 ? 2.488 54.769 24.851 1.00 50.65 149 LEU A C 1
ATOM 921 O O . LEU A 1 135 ? 1.383 55.124 25.273 1.00 43.24 149 LEU A O 1
ATOM 926 N N . TYR A 1 136 ? 3.280 55.559 24.113 1.00 48.42 150 TYR A N 1
ATOM 927 C CA . TYR A 1 136 ? 2.953 56.957 23.850 1.00 49.29 150 TYR A CA 1
ATOM 928 C C . TYR A 1 136 ? 1.517 57.133 23.359 1.00 50.52 150 TYR A C 1
ATOM 929 O O . TYR A 1 136 ? 0.769 57.965 23.884 1.00 48.13 150 TYR A O 1
ATOM 938 N N . ASN A 1 137 ? 1.119 56.359 22.347 1.00 47.78 151 ASN A N 1
ATOM 939 C CA . ASN A 1 137 ? -0.202 56.547 21.753 1.00 52.28 151 ASN A CA 1
ATOM 940 C C . ASN A 1 137 ? -1.322 56.098 22.681 1.00 48.99 151 ASN A C 1
ATOM 941 O O . ASN A 1 137 ? -2.435 56.622 22.598 1.00 60.04 151 ASN A O 1
ATOM 946 N N . PHE A 1 138 ? -1.049 55.158 23.577 1.00 44.87 152 PHE A N 1
ATOM 947 C CA . PHE A 1 138 ? -2.073 54.693 24.498 1.00 51.15 152 PHE A CA 1
ATOM 948 C C . PHE A 1 138 ? -2.226 55.641 25.679 1.00 51.56 152 PHE A C 1
ATOM 949 O O . PHE A 1 138 ? -3.352 55.977 26.082 1.00 47.35 152 PHE A O 1
ATOM 957 N N . ILE A 1 139 ? -1.097 56.052 26.262 1.00 47.75 153 ILE A N 1
ATOM 958 C CA . ILE A 1 139 ? -1.132 56.757 27.535 1.00 48.52 153 ILE A CA 1
ATOM 959 C C . ILE A 1 139 ? -1.874 58.079 27.382 1.00 49.17 153 ILE A C 1
ATOM 960 O O . ILE A 1 139 ? -2.046 58.619 26.282 1.00 51.24 153 ILE A O 1
ATOM 965 N N . SER A 1 140 ? -2.291 58.616 28.507 1.00 48.90 154 SER A N 1
ATOM 966 C CA . SER A 1 140 ? -3.143 59.782 28.458 1.00 48.15 154 SER A CA 1
ATOM 967 C C . SER A 1 140 ? -2.327 61.070 28.501 1.00 57.12 154 SER A C 1
ATOM 968 O O . SER A 1 140 ? -1.123 61.080 28.796 1.00 52.25 154 SER A O 1
ATOM 971 N N . ASP A 1 141 ? -3.007 62.173 28.175 1.00 54.13 155 ASP A N 1
ATOM 972 C CA . ASP A 1 141 ? -2.340 63.467 28.120 1.00 50.80 155 ASP A CA 1
ATOM 973 C C . ASP A 1 141 ? -1.833 63.887 29.494 1.00 53.47 155 ASP A C 1
ATOM 974 O O . ASP A 1 141 ? -0.703 64.382 29.617 1.00 56.41 155 ASP A O 1
ATOM 979 N N . GLN A 1 142 ? -2.651 63.708 30.543 1.00 48.28 156 GLN A N 1
ATOM 980 C CA . GLN A 1 142 ? -2.161 63.980 31.892 1.00 52.72 156 GLN A CA 1
ATOM 981 C C . GLN A 1 142 ? -0.868 63.213 32.171 1.00 59.14 156 GLN A C 1
ATOM 982 O O . GLN A 1 142 ? 0.075 63.778 32.739 1.00 54.77 156 GLN A O 1
ATOM 988 N N . THR A 1 143 ? -0.796 61.928 31.754 1.00 51.18 157 THR A N 1
ATOM 989 C CA . THR A 1 143 ? 0.380 61.124 32.058 1.00 52.65 157 THR A CA 1
ATOM 990 C C . THR A 1 143 ? 1.517 61.398 31.076 1.00 53.69 157 THR A C 1
ATOM 991 O O . THR A 1 143 ? 2.683 61.197 31.428 1.00 56.74 157 THR A O 1
ATOM 995 N N . LYS A 1 144 ? 1.216 61.845 29.853 1.00 51.93 158 LYS A N 1
ATOM 996 C CA . LYS A 1 144 ? 2.274 62.354 28.985 1.00 50.06 158 LYS A CA 1
ATOM 997 C C . LYS A 1 144 ? 2.993 63.509 29.665 1.00 54.64 158 LYS A C 1
ATOM 998 O O . LYS A 1 144 ? 4.208 63.453 29.904 1.00 52.22 158 LYS A O 1
ATOM 1004 N N . LEU A 1 145 ? 2.234 64.554 30.017 1.00 54.10 159 LEU A N 1
ATOM 1005 C CA . LEU A 1 145 ? 2.796 65.717 30.697 1.00 53.34 159 LEU A CA 1
ATOM 1006 C C . LEU A 1 145 ? 3.494 65.309 31.984 1.00 51.05 159 LEU A C 1
ATOM 1007 O O . LEU A 1 145 ? 4.620 65.740 32.255 1.00 53.85 159 LEU A O 1
ATOM 1012 N N . LYS A 1 146 ? 2.841 64.469 32.787 1.00 47.63 160 LYS A N 1
ATOM 1013 C CA . LYS A 1 146 ? 3.393 64.097 34.086 1.00 49.54 160 LYS A CA 1
ATOM 1014 C C . LYS A 1 146 ? 4.762 63.423 33.953 1.00 52.41 160 LYS A C 1
ATOM 1015 O O . LYS A 1 146 ? 5.664 63.671 34.761 1.00 49.93 160 LYS A O 1
ATOM 1021 N N . ILE A 1 147 ? 4.924 62.544 32.955 1.00 51.04 161 ILE A N 1
ATOM 1022 C CA . ILE A 1 147 ? 6.196 61.841 32.767 1.00 50.14 161 ILE A CA 1
ATOM 1023 C C . ILE A 1 147 ? 7.238 62.795 32.230 1.00 50.37 161 ILE A C 1
ATOM 1024 O O . ILE A 1 147 ? 8.401 62.783 32.664 1.00 46.33 161 ILE A O 1
ATOM 1029 N N . GLU A 1 148 ? 6.837 63.635 31.270 1.00 50.08 162 GLU A N 1
ATOM 1030 C CA . GLU A 1 148 ? 7.749 64.626 30.725 1.00 49.42 162 GLU A CA 1
ATOM 1031 C C . GLU A 1 148 ? 8.341 65.480 31.835 1.00 49.85 162 GLU A C 1
ATOM 1032 O O . GLU A 1 148 ? 9.565 65.628 31.929 1.00 47.15 162 GLU A O 1
ATOM 1038 N N . LYS A 1 149 ? 7.493 66.004 32.718 1.00 45.96 163 LYS A N 1
ATOM 1039 C CA . LYS A 1 149 ? 8.005 66.843 33.796 1.00 49.15 163 LYS A CA 1
ATOM 1040 C C . LYS A 1 149 ? 8.782 66.013 34.809 1.00 46.34 163 LYS A C 1
ATOM 1041 O O . LYS A 1 149 ? 9.803 66.468 35.343 1.00 44.91 163 LYS A O 1
ATOM 1047 N N . ALA A 1 150 ? 8.314 64.798 35.092 1.00 42.58 164 ALA A N 1
ATOM 1048 C CA . ALA A 1 150 ? 9.045 63.919 36.000 1.00 44.57 164 ALA A CA 1
ATOM 1049 C C . ALA A 1 150 ? 10.450 63.630 35.474 1.00 46.67 164 ALA A C 1
ATOM 1050 O O . ALA A 1 150 ? 11.444 63.789 36.196 1.00 42.69 164 ALA A O 1
ATOM 1052 N N . ILE A 1 151 ? 10.549 63.197 34.212 1.00 45.53 165 ILE A N 1
ATOM 1053 C CA . ILE A 1 151 ? 11.858 62.949 33.614 1.00 45.21 165 ILE A CA 1
ATOM 1054 C C . ILE A 1 151 ? 12.749 64.171 33.795 1.00 42.62 165 ILE A C 1
ATOM 1055 O O . ILE A 1 151 ? 13.877 64.074 34.290 1.00 42.63 165 ILE A O 1
ATOM 1060 N N . GLU A 1 152 ? 12.231 65.352 33.452 1.00 41.71 166 GLU A N 1
ATOM 1061 C CA . GLU A 1 152 ? 13.055 66.555 33.522 1.00 45.44 166 GLU A CA 1
ATOM 1062 C C . GLU A 1 152 ? 13.403 66.922 34.966 1.00 45.49 166 GLU A C 1
ATOM 1063 O O . GLU A 1 152 ? 14.581 67.090 35.305 1.00 44.69 166 GLU A O 1
ATOM 1069 N N . THR A 1 153 ? 12.397 67.042 35.836 1.00 45.45 167 THR A N 1
ATOM 1070 C CA . THR A 1 153 ? 12.636 67.623 37.156 1.00 47.80 167 THR A CA 1
ATOM 1071 C C . THR A 1 153 ? 13.201 66.626 38.162 1.00 45.16 167 THR A C 1
ATOM 1072 O O . THR A 1 153 ? 13.795 67.043 39.160 1.00 48.55 167 THR A O 1
ATOM 1076 N N . LYS A 1 154 ? 13.015 65.326 37.947 1.00 46.64 168 LYS A N 1
ATOM 1077 C CA . LYS A 1 154 ? 13.511 64.335 38.885 1.00 46.97 168 LYS A CA 1
ATOM 1078 C C . LYS A 1 154 ? 14.677 63.535 38.342 1.00 46.94 168 LYS A C 1
ATOM 1079 O O . LYS A 1 154 ? 15.354 62.853 39.120 1.00 45.25 168 LYS A O 1
ATOM 1085 N N . GLY A 1 155 ? 14.921 63.606 37.040 1.00 43.89 169 GLY A N 1
ATOM 1086 C CA . GLY A 1 155 ? 15.997 62.864 36.433 1.00 42.78 169 GLY A CA 1
ATOM 1087 C C . GLY A 1 155 ? 16.998 63.790 35.786 1.00 46.18 169 GLY A C 1
ATOM 1088 O O . GLY A 1 155 ? 18.163 63.835 36.205 1.00 45.06 169 GLY A O 1
ATOM 1089 N N . LEU A 1 156 ? 16.559 64.549 34.778 1.00 40.01 170 LEU A N 1
ATOM 1090 C CA . LEU A 1 156 ? 17.515 65.314 33.989 1.00 43.20 170 LEU A CA 1
ATOM 1091 C C . LEU A 1 156 ? 18.166 66.416 34.821 1.00 49.53 170 LEU A C 1
ATOM 1092 O O . LEU A 1 156 ? 19.400 66.542 34.844 1.00 46.31 170 LEU A O 1
ATOM 1097 N N . ASN A 1 157 ? 17.359 67.208 35.540 1.00 48.67 171 ASN A N 1
ATOM 1098 C CA . ASN A 1 157 ? 17.915 68.357 36.249 1.00 47.37 171 ASN A CA 1
ATOM 1099 C C . ASN A 1 157 ? 18.830 67.961 37.409 1.00 44.62 171 ASN A C 1
ATOM 1100 O O . ASN A 1 157 ? 19.900 68.567 37.551 1.00 49.48 171 ASN A O 1
ATOM 1105 N N . PRO A 1 158 ? 18.479 67.001 38.262 1.00 45.00 172 PRO A N 1
ATOM 1106 C CA . PRO A 1 158 ? 19.450 66.619 39.305 1.00 45.12 172 PRO A CA 1
ATOM 1107 C C . PRO A 1 158 ? 20.806 66.217 38.738 1.00 48.78 172 PRO A C 1
ATOM 1108 O O . PRO A 1 158 ? 21.842 66.487 39.368 1.00 46.28 172 PRO A O 1
ATOM 1112 N N . SER A 1 159 ? 20.834 65.620 37.543 1.00 43.56 173 SER A N 1
ATOM 1113 C CA . SER A 1 159 ? 22.108 65.242 36.950 1.00 45.38 173 SER A CA 1
ATOM 1114 C C . SER A 1 159 ? 22.945 66.447 36.555 1.00 47.77 173 SER A C 1
ATOM 1115 O O . SER A 1 159 ? 24.147 66.291 36.311 1.00 46.83 173 SER A O 1
ATOM 1118 N N . LEU A 1 160 ? 22.345 67.637 36.456 1.00 45.76 174 LEU A N 1
ATOM 1119 C CA . LEU A 1 160 ? 23.157 68.833 36.267 1.00 48.87 174 LEU A CA 1
ATOM 1120 C C . LEU A 1 160 ? 23.759 69.334 37.571 1.00 45.96 174 LEU A C 1
ATOM 1121 O O . LEU A 1 160 ? 24.683 70.146 37.539 1.00 52.50 174 LEU A O 1
ATOM 1126 N N . ASP A 1 161 ? 23.295 68.835 38.707 1.00 48.80 175 ASP A N 1
ATOM 1127 C CA . ASP A 1 161 ? 23.779 69.300 39.997 1.00 54.75 175 ASP A CA 1
ATOM 1128 C C . ASP A 1 161 ? 25.049 68.551 40.403 1.00 55.15 175 ASP A C 1
ATOM 1129 O O . ASP A 1 161 ? 25.058 67.314 40.477 1.00 52.10 175 ASP A O 1
ATOM 1134 N N . SER A 1 162 ? 26.130 69.298 40.676 1.00 55.08 176 SER A N 1
ATOM 1135 C CA . SER A 1 162 ? 27.385 68.635 41.046 1.00 53.31 176 SER A CA 1
ATOM 1136 C C . SER A 1 162 ? 27.312 67.944 42.403 1.00 54.48 176 SER A C 1
ATOM 1137 O O . SER A 1 162 ? 28.198 67.148 42.726 1.00 51.57 176 SER A O 1
ATOM 1140 N N . GLN A 1 163 ? 26.260 68.189 43.188 1.00 58.85 177 GLN A N 1
ATOM 1141 C CA . GLN A 1 163 ? 26.045 67.399 44.394 1.00 59.23 177 GLN A CA 1
ATOM 1142 C C . GLN A 1 163 ? 25.716 65.943 44.088 1.00 56.77 177 GLN A C 1
ATOM 1143 O O . GLN A 1 163 ? 25.785 65.101 44.989 1.00 55.96 177 GLN A O 1
ATOM 1149 N N . TYR A 1 164 ? 25.339 65.629 42.847 1.00 54.36 178 TYR A N 1
ATOM 1150 C CA . TYR A 1 164 ? 24.830 64.303 42.523 1.00 54.24 178 TYR A CA 1
ATOM 1151 C C . TYR A 1 164 ? 25.499 63.629 41.341 1.00 48.37 178 TYR A C 1
ATOM 1152 O O . TYR A 1 164 ? 25.270 62.435 41.137 1.00 52.05 178 TYR A O 1
ATOM 1161 N N . ASN A 1 165 ? 26.279 64.339 40.537 1.00 50.86 179 ASN A N 1
ATOM 1162 C CA . ASN A 1 165 ? 26.740 63.793 39.269 1.00 49.88 179 ASN A CA 1
ATOM 1163 C C . ASN A 1 165 ? 28.245 63.538 39.238 1.00 47.47 179 ASN A C 1
ATOM 1164 O O . ASN A 1 165 ? 28.857 63.607 38.169 1.00 45.04 179 ASN A O 1
ATOM 1169 N N . SER A 1 166 ? 28.860 63.228 40.386 1.00 50.32 180 SER A N 1
ATOM 1170 C CA . SER A 1 166 ? 30.312 63.048 40.367 1.00 49.83 180 SER A CA 1
ATOM 1171 C C . SER A 1 166 ? 30.716 61.813 39.578 1.00 45.14 180 SER A C 1
ATOM 1172 O O . SER A 1 166 ? 31.866 61.719 39.151 1.00 43.39 180 SER A O 1
ATOM 1175 N N . TRP A 1 167 ? 29.782 60.889 39.338 1.00 49.70 181 TRP A N 1
ATOM 1176 C CA . TRP A 1 167 ? 30.034 59.766 38.442 1.00 43.90 181 TRP A CA 1
ATOM 1177 C C . TRP A 1 167 ? 30.424 60.223 37.036 1.00 43.62 181 TRP A C 1
ATOM 1178 O O . TRP A 1 167 ? 31.026 59.443 36.290 1.00 40.86 181 TRP A O 1
ATOM 1189 N N . LEU A 1 168 ? 30.095 61.466 36.656 1.00 41.66 182 LEU A N 1
ATOM 1190 C CA . LEU A 1 168 ? 30.483 61.978 35.341 1.00 42.97 182 LEU A CA 1
ATOM 1191 C C . LEU A 1 168 ? 32.000 61.917 35.110 1.00 43.60 182 LEU A C 1
ATOM 1192 O O . LEU A 1 168 ? 32.448 61.841 33.955 1.00 39.20 182 LEU A O 1
ATOM 1197 N N . TYR A 1 169 ? 32.803 61.959 36.179 1.00 42.43 183 TYR A N 1
ATOM 1198 C CA . TYR A 1 169 ? 34.263 61.991 36.065 1.00 46.61 183 TYR A CA 1
ATOM 1199 C C . TYR A 1 169 ? 34.918 60.686 36.522 1.00 47.57 183 TYR A C 1
ATOM 1200 O O . TYR A 1 169 ? 36.145 60.638 36.677 1.00 47.55 183 TYR A O 1
ATOM 1209 N N . ARG A 1 170 ? 34.140 59.617 36.687 1.00 45.20 184 ARG A N 1
ATOM 1210 C CA . ARG A 1 170 ? 34.645 58.332 37.143 1.00 42.34 184 ARG A CA 1
ATOM 1211 C C . ARG A 1 170 ? 34.619 57.328 36.004 1.00 43.17 184 ARG A C 1
ATOM 1212 O O . ARG A 1 170 ? 33.853 57.464 35.049 1.00 44.81 184 ARG A O 1
ATOM 1220 N N . ASN A 1 171 ? 35.466 56.303 36.112 1.00 43.21 185 ASN A N 1
ATOM 1221 C CA . ASN A 1 171 ? 35.487 55.232 35.126 1.00 44.81 185 ASN A CA 1
ATOM 1222 C C . ASN A 1 171 ? 34.816 53.948 35.625 1.00 43.53 185 ASN A C 1
ATOM 1223 O O . ASN A 1 171 ? 35.043 52.878 35.054 1.00 44.02 185 ASN A O 1
ATOM 1228 N N . ASN A 1 172 ? 33.996 54.026 36.670 1.00 42.90 186 ASN A N 1
ATOM 1229 C CA . ASN A 1 172 ? 33.298 52.842 37.152 1.00 45.61 186 ASN A CA 1
ATOM 1230 C C . ASN A 1 172 ? 31.959 52.703 36.403 1.00 45.40 186 ASN A C 1
ATOM 1231 O O . ASN A 1 172 ? 31.650 53.489 35.502 1.00 42.77 186 ASN A O 1
ATOM 1236 N N . ASN A 1 173 ? 31.144 51.695 36.753 1.00 38.29 187 ASN A N 1
ATOM 1237 C CA . ASN A 1 173 ? 29.924 51.489 35.972 1.00 39.62 187 ASN A CA 1
ATOM 1238 C C . ASN A 1 173 ? 28.814 52.489 36.313 1.00 37.84 187 ASN A C 1
ATOM 1239 O O . ASN A 1 173 ? 27.862 52.618 35.539 1.00 36.71 187 ASN A O 1
ATOM 1244 N N . TRP A 1 174 ? 28.924 53.199 37.437 1.00 39.81 188 TRP A N 1
ATOM 1245 C CA . TRP A 1 174 ? 28.042 54.331 37.702 1.00 40.36 188 TRP A CA 1
ATOM 1246 C C . TRP A 1 174 ? 28.030 55.302 36.526 1.00 38.95 188 TRP A C 1
ATOM 1247 O O . TRP A 1 174 ? 26.985 55.850 36.167 1.00 35.43 188 TRP A O 1
ATOM 1258 N N . ASN A 1 175 ? 29.188 55.503 35.897 1.00 39.48 189 ASN A N 1
ATOM 1259 C CA . ASN A 1 175 ? 29.250 56.377 34.730 1.00 40.59 189 ASN A CA 1
ATOM 1260 C C . ASN A 1 175 ? 28.431 55.804 33.580 1.00 41.22 189 ASN A C 1
ATOM 1261 O O . ASN A 1 175 ? 27.724 56.546 32.890 1.00 37.95 189 ASN A O 1
ATOM 1266 N N . GLN A 1 176 ? 28.531 54.490 33.343 1.00 33.72 190 GLN A N 1
ATOM 1267 C CA . GLN A 1 176 ? 27.770 53.881 32.261 1.00 36.68 190 GLN A CA 1
ATOM 1268 C C . GLN A 1 176 ? 26.269 53.936 32.528 1.00 39.69 190 GLN A C 1
ATOM 1269 O O . GLN A 1 176 ? 25.493 54.331 31.656 1.00 40.56 190 GLN A O 1
ATOM 1275 N N . VAL A 1 177 ? 25.840 53.534 33.724 1.00 38.13 191 VAL A N 1
ATOM 1276 C CA . VAL A 1 177 ? 24.413 53.466 34.011 1.00 38.92 191 VAL A CA 1
ATOM 1277 C C . VAL A 1 177 ? 23.800 54.868 34.021 1.00 40.00 191 VAL A C 1
ATOM 1278 O O . VAL A 1 177 ? 22.769 55.118 33.388 1.00 39.99 191 VAL A O 1
ATOM 1282 N N . CYS A 1 178 ? 24.457 55.816 34.687 1.00 40.59 192 CYS A N 1
ATOM 1283 C CA . CYS A 1 178 ? 23.889 57.153 34.829 1.00 39.13 192 CYS A CA 1
ATOM 1284 C C . CYS A 1 178 ? 23.871 57.912 33.501 1.00 41.79 192 CYS A C 1
ATOM 1285 O O . CYS A 1 178 ? 22.846 58.489 33.131 1.00 44.32 192 CYS A O 1
ATOM 1288 N N . ASN A 1 179 ? 24.993 57.934 32.764 1.00 39.48 193 ASN A N 1
ATOM 1289 C CA . ASN A 1 179 ? 24.975 58.556 31.438 1.00 36.29 193 ASN A CA 1
ATOM 1290 C C . ASN A 1 179 ? 23.970 57.875 30.503 1.00 40.76 193 ASN A C 1
ATOM 1291 O O . ASN A 1 179 ? 23.396 58.525 29.616 1.00 36.06 193 ASN A O 1
ATOM 1296 N N . GLY A 1 180 ? 23.775 56.567 30.658 1.00 37.64 194 GLY A N 1
ATOM 1297 C CA . GLY A 1 180 ? 22.813 55.873 29.833 1.00 41.25 194 GLY A CA 1
ATOM 1298 C C . GLY A 1 180 ? 21.388 56.278 30.167 1.00 39.12 194 GLY A C 1
ATOM 1299 O O . GLY A 1 180 ? 20.630 56.688 29.286 1.00 37.42 194 GLY A O 1
ATOM 1300 N N . GLY A 1 181 ? 21.026 56.162 31.446 1.00 37.56 195 GLY A N 1
ATOM 1301 C CA . GLY A 1 181 ? 19.671 56.489 31.855 1.00 43.34 195 GLY A CA 1
ATOM 1302 C C . GLY A 1 181 ? 19.298 57.923 31.537 1.00 42.02 195 GLY A C 1
ATOM 1303 O O . GLY A 1 181 ? 18.228 58.188 30.979 1.00 42.74 195 GLY A O 1
ATOM 1304 N N . ILE A 1 182 ? 20.192 58.866 31.864 1.00 41.03 196 ILE A N 1
ATOM 1305 C CA . ILE A 1 182 ? 19.907 60.280 31.637 1.00 39.65 196 ILE A CA 1
ATOM 1306 C C . ILE A 1 182 ? 19.746 60.560 30.148 1.00 38.47 196 ILE A C 1
ATOM 1307 O O . ILE A 1 182 ? 18.858 61.312 29.741 1.00 35.21 196 ILE A O 1
ATOM 1312 N N . THR A 1 183 ? 20.577 59.935 29.307 1.00 37.96 197 THR A N 1
ATOM 1313 C CA . THR A 1 183 ? 20.452 60.151 27.865 1.00 37.21 197 THR A CA 1
ATOM 1314 C C . THR A 1 183 ? 19.130 59.606 27.334 1.00 42.95 197 THR A C 1
ATOM 1315 O O . THR A 1 183 ? 18.450 60.278 26.550 1.00 41.78 197 THR A O 1
ATOM 1319 N N . LEU A 1 184 ? 18.764 58.374 27.733 1.00 41.75 198 LEU A N 1
ATOM 1320 C CA . LEU A 1 184 ? 17.512 57.770 27.277 1.00 40.77 198 LEU A CA 1
ATOM 1321 C C . LEU A 1 184 ? 16.326 58.658 27.614 1.00 37.84 198 LEU A C 1
ATOM 1322 O O . LEU A 1 184 ? 15.454 58.881 26.771 1.00 37.02 198 LEU A O 1
ATOM 1327 N N . GLY A 1 185 ? 16.277 59.158 28.852 1.00 35.73 199 GLY A N 1
ATOM 1328 C CA . GLY A 1 185 ? 15.239 60.100 29.227 1.00 36.59 199 GLY A CA 1
ATOM 1329 C C . GLY A 1 185 ? 15.236 61.339 28.350 1.00 40.30 199 GLY A C 1
ATOM 1330 O O . GLY A 1 185 ? 14.198 61.724 27.796 1.00 43.01 199 GLY A O 1
ATOM 1331 N N . ALA A 1 186 ? 16.400 61.976 28.204 1.00 40.10 200 ALA A N 1
ATOM 1332 C CA . ALA A 1 186 ? 16.477 63.189 27.397 1.00 40.51 200 ALA A CA 1
ATOM 1333 C C . ALA A 1 186 ? 16.031 62.928 25.967 1.00 43.07 200 ALA A C 1
ATOM 1334 O O . ALA A 1 186 ? 15.346 63.762 25.366 1.00 42.15 200 ALA A O 1
ATOM 1336 N N . LEU A 1 187 ? 16.407 61.774 25.404 1.00 42.51 201 LEU A N 1
ATOM 1337 C CA . LEU A 1 187 ? 15.984 61.456 24.043 1.00 44.46 201 LEU A CA 1
ATOM 1338 C C . LEU A 1 187 ? 14.502 61.124 23.976 1.00 47.03 201 LEU A C 1
ATOM 1339 O O . LEU A 1 187 ? 13.844 61.422 22.975 1.00 48.54 201 LEU A O 1
ATOM 1344 N N . ALA A 1 188 ? 13.964 60.484 25.009 1.00 44.83 202 ALA A N 1
ATOM 1345 C CA . ALA A 1 188 ? 12.554 60.128 24.961 1.00 50.62 202 ALA A CA 1
ATOM 1346 C C . ALA A 1 188 ? 11.683 61.370 24.810 1.00 47.22 202 ALA A C 1
ATOM 1347 O O . ALA A 1 188 ? 10.657 61.324 24.131 1.00 45.18 202 ALA A O 1
ATOM 1349 N N . ILE A 1 189 ? 12.098 62.493 25.396 1.00 47.82 203 ILE A N 1
ATOM 1350 C CA . ILE A 1 189 ? 11.305 63.717 25.324 1.00 49.77 203 ILE A CA 1
ATOM 1351 C C . ILE A 1 189 ? 12.048 64.790 24.533 1.00 45.43 203 ILE A C 1
ATOM 1352 O O . ILE A 1 189 ? 11.788 65.983 24.707 1.00 46.98 203 ILE A O 1
ATOM 1357 N N . TYR A 1 190 ? 12.949 64.365 23.639 1.00 45.95 204 TYR A N 1
ATOM 1358 C CA . TYR A 1 190 ? 13.804 65.284 22.891 1.00 51.08 204 TYR A CA 1
ATOM 1359 C C . TYR A 1 190 ? 13.035 66.487 22.371 1.00 56.63 204 TYR A C 1
ATOM 1360 O O . TYR A 1 190 ? 13.449 67.639 22.556 1.00 56.10 204 TYR A O 1
ATOM 1369 N N . ASP A 1 191 ? 11.896 66.231 21.732 1.00 53.47 205 ASP A N 1
ATOM 1370 C CA . ASP A 1 191 ? 11.152 67.306 21.094 1.00 59.35 205 ASP A CA 1
ATOM 1371 C C . ASP A 1 191 ? 10.583 68.304 22.093 1.00 55.99 205 ASP A C 1
ATOM 1372 O O . ASP A 1 191 ? 10.256 69.423 21.698 1.00 53.11 205 ASP A O 1
ATOM 1377 N N . LYS A 1 192 ? 10.476 67.947 23.372 1.00 56.08 206 LYS A N 1
ATOM 1378 C CA . LYS A 1 192 ? 10.012 68.900 24.372 1.00 50.28 206 LYS A CA 1
ATOM 1379 C C . LYS A 1 192 ? 11.123 69.763 24.955 1.00 54.14 206 LYS A C 1
ATOM 1380 O O . LYS A 1 192 ? 10.809 70.786 25.578 1.00 51.88 206 LYS A O 1
ATOM 1386 N N . ILE A 1 193 ? 12.392 69.377 24.777 1.00 52.67 207 ILE A N 1
ATOM 1387 C CA . ILE A 1 193 ? 13.548 70.019 25.413 1.00 49.34 207 ILE A CA 1
ATOM 1388 C C . ILE A 1 193 ? 14.792 69.984 24.520 1.00 54.91 207 ILE A C 1
ATOM 1389 O O . ILE A 1 193 ? 15.857 69.571 25.000 1.00 54.61 207 ILE A O 1
ATOM 1394 N N . PRO A 1 194 ? 14.742 70.410 23.249 1.00 54.96 208 PRO A N 1
ATOM 1395 C CA . PRO A 1 194 ? 15.820 70.010 22.315 1.00 48.58 208 PRO A CA 1
ATOM 1396 C C . PRO A 1 194 ? 17.205 70.524 22.663 1.00 56.01 208 PRO A C 1
ATOM 1397 O O . PRO A 1 194 ? 18.195 69.827 22.391 1.00 58.48 208 PRO A O 1
ATOM 1401 N N . THR A 1 195 ? 17.331 71.708 23.249 1.00 56.31 209 THR A N 1
ATOM 1402 C CA . THR A 1 195 ? 18.675 72.216 23.495 1.00 59.33 209 THR A CA 1
ATOM 1403 C C . THR A 1 195 ? 19.263 71.717 24.805 1.00 58.14 209 THR A C 1
ATOM 1404 O O . THR A 1 195 ? 20.488 71.559 24.900 1.00 57.61 209 THR A O 1
ATOM 1408 N N . LEU A 1 196 ? 18.434 71.480 25.826 1.00 56.04 210 LEU A N 1
ATOM 1409 C CA . LEU A 1 196 ? 18.918 70.720 26.972 1.00 56.03 210 LEU A CA 1
ATOM 1410 C C . LEU A 1 196 ? 19.361 69.333 26.532 1.00 54.30 210 LEU A C 1
ATOM 1411 O O . LEU A 1 196 ? 20.449 68.875 26.897 1.00 51.48 210 LEU A O 1
ATOM 1416 N N . ALA A 1 197 ? 18.535 68.667 25.715 1.00 52.40 211 ALA A N 1
ATOM 1417 C CA . ALA A 1 197 ? 18.857 67.317 25.259 1.00 52.54 211 ALA A CA 1
ATOM 1418 C C . ALA A 1 197 ? 20.172 67.281 24.490 1.00 52.32 211 ALA A C 1
ATOM 1419 O O . ALA A 1 197 ? 20.956 66.340 24.640 1.00 49.35 211 ALA A O 1
ATOM 1421 N N . ASP A 1 198 ? 20.430 68.296 23.658 1.00 54.19 212 ASP A N 1
ATOM 1422 C CA . ASP A 1 198 ? 21.680 68.331 22.900 1.00 51.92 212 ASP A CA 1
ATOM 1423 C C . ASP A 1 198 ? 22.880 68.496 23.820 1.00 52.32 212 ASP A C 1
ATOM 1424 O O . ASP A 1 198 ? 23.938 67.894 23.590 1.00 51.86 212 ASP A O 1
ATOM 1429 N N . GLU A 1 199 ? 22.738 69.293 24.876 1.00 50.49 213 GLU A N 1
ATOM 1430 C CA . GLU A 1 199 ? 23.845 69.417 25.816 1.00 51.67 213 GLU A CA 1
ATOM 1431 C C . GLU A 1 199 ? 24.084 68.104 26.554 1.00 47.96 213 GLU A C 1
ATOM 1432 O O . GLU A 1 199 ? 25.231 67.721 26.788 1.00 44.01 213 GLU A O 1
ATOM 1438 N N . LEU A 1 200 ? 23.010 67.389 26.896 1.00 47.25 214 LEU A N 1
ATOM 1439 C CA . LEU A 1 200 ? 23.150 66.136 27.628 1.00 44.23 214 LEU A CA 1
ATOM 1440 C C . LEU A 1 200 ? 23.792 65.052 26.765 1.00 43.29 214 LEU A C 1
ATOM 1441 O O . LEU A 1 200 ? 24.630 64.285 27.252 1.00 37.69 214 LEU A O 1
ATOM 1446 N N . ILE A 1 201 ? 23.427 64.982 25.482 1.00 43.27 215 ILE A N 1
ATOM 1447 C CA . ILE A 1 201 ? 24.014 63.981 24.592 1.00 42.67 215 ILE A CA 1
ATOM 1448 C C . ILE A 1 201 ? 25.523 64.199 24.464 1.00 43.66 215 ILE A C 1
ATOM 1449 O O . ILE A 1 201 ? 26.327 63.277 24.656 1.00 42.09 215 ILE A O 1
ATOM 1454 N N . ASN A 1 202 ? 25.926 65.425 24.129 1.00 42.11 216 ASN A N 1
ATOM 1455 C CA . ASN A 1 202 ? 27.344 65.760 24.063 1.00 45.64 216 ASN A CA 1
ATOM 1456 C C . ASN A 1 202 ? 28.059 65.384 25.355 1.00 41.48 216 ASN A C 1
ATOM 1457 O O . ASN A 1 202 ? 29.128 64.770 25.318 1.00 41.70 216 ASN A O 1
ATOM 1462 N N . ARG A 1 203 ? 27.474 65.722 26.513 1.00 40.58 217 ARG A N 1
ATOM 1463 C CA . ARG A 1 203 ? 28.106 65.357 27.780 1.00 37.89 217 ARG A CA 1
ATOM 1464 C C . ARG A 1 203 ? 28.231 63.831 27.934 1.00 41.34 217 ARG A C 1
ATOM 1465 O O . ARG A 1 203 ? 29.270 63.333 28.385 1.00 39.87 217 ARG A O 1
ATOM 1473 N N . ALA A 1 204 ? 27.193 63.069 27.553 1.00 36.88 218 ALA A N 1
ATOM 1474 C CA . ALA A 1 204 ? 27.274 61.614 27.678 1.00 42.37 218 ALA A CA 1
ATOM 1475 C C . ALA A 1 204 ? 28.331 61.043 26.746 1.00 37.44 218 ALA A C 1
ATOM 1476 O O . ALA A 1 204 ? 29.158 60.234 27.171 1.00 40.68 218 ALA A O 1
ATOM 1478 N N . VAL A 1 205 ? 28.329 61.471 25.479 1.00 38.50 219 VAL A N 1
ATOM 1479 C CA . VAL A 1 205 ? 29.300 60.977 24.507 1.00 45.06 219 VAL A CA 1
ATOM 1480 C C . VAL A 1 205 ? 30.736 61.191 24.984 1.00 44.12 219 VAL A C 1
ATOM 1481 O O . VAL A 1 205 ? 31.628 60.388 24.675 1.00 41.82 219 VAL A O 1
ATOM 1485 N N . GLN A 1 206 ? 30.989 62.251 25.753 1.00 38.45 220 GLN A N 1
ATOM 1486 C CA . GLN A 1 206 ? 32.370 62.491 26.164 1.00 44.96 220 GLN A CA 1
ATOM 1487 C C . GLN A 1 206 ? 32.696 61.811 27.489 1.00 42.60 220 GLN A C 1
ATOM 1488 O O . GLN A 1 206 ? 33.745 61.163 27.614 1.00 38.02 220 GLN A O 1
ATOM 1494 N N . SER A 1 207 ? 31.776 61.893 28.449 1.00 41.87 221 SER A N 1
ATOM 1495 C CA . SER A 1 207 ? 31.960 61.300 29.769 1.00 43.27 221 SER A CA 1
ATOM 1496 C C . SER A 1 207 ? 31.952 59.770 29.744 1.00 40.40 221 SER A C 1
ATOM 1497 O O . SER A 1 207 ? 32.575 59.138 30.611 1.00 37.53 221 SER A O 1
ATOM 1500 N N . VAL A 1 208 ? 31.237 59.147 28.801 1.00 39.32 222 VAL A N 1
ATOM 1501 C CA . VAL A 1 208 ? 31.137 57.692 28.875 1.00 40.03 222 VAL A CA 1
ATOM 1502 C C . VAL A 1 208 ? 32.389 57.022 28.336 1.00 37.63 222 VAL A C 1
ATOM 1503 O O . VAL A 1 208 ? 32.600 55.835 28.588 1.00 37.87 222 VAL A O 1
ATOM 1507 N N . LYS A 1 209 ? 33.262 57.772 27.655 1.00 43.12 223 LYS A N 1
ATOM 1508 C CA . LYS A 1 209 ? 34.570 57.228 27.284 1.00 44.39 223 LYS A CA 1
ATOM 1509 C C . LYS A 1 209 ? 35.368 56.773 28.505 1.00 36.99 223 LYS A C 1
ATOM 1510 O O . LYS A 1 209 ? 36.143 55.816 28.417 1.00 35.70 223 LYS A O 1
ATOM 1516 N N . LEU A 1 210 ? 35.183 57.423 29.657 1.00 39.84 224 LEU A N 1
ATOM 1517 C CA . LEU A 1 210 ? 35.941 57.015 30.841 1.00 37.34 224 LEU A CA 1
ATOM 1518 C C . LEU A 1 210 ? 35.707 55.559 31.231 1.00 40.14 224 LEU A C 1
ATOM 1519 O O . LEU A 1 210 ? 36.696 54.818 31.347 1.00 42.41 224 LEU A O 1
ATOM 1524 N N . PRO A 1 211 ? 34.469 55.074 31.448 1.00 41.72 225 PRO A N 1
ATOM 1525 C CA . PRO A 1 211 ? 34.308 53.633 31.733 1.00 37.63 225 PRO A CA 1
ATOM 1526 C C . PRO A 1 211 ? 34.626 52.749 30.550 1.00 38.38 225 PRO A C 1
ATOM 1527 O O . PRO A 1 211 ? 35.111 51.624 30.753 1.00 35.90 225 PRO A O 1
ATOM 1531 N N . MET A 1 212 ? 34.400 53.222 29.318 1.00 36.74 226 MET A N 1
ATOM 1532 C CA . MET A 1 212 ? 34.672 52.364 28.167 1.00 41.26 226 MET A CA 1
ATOM 1533 C C . MET A 1 212 ? 36.161 52.064 28.006 1.00 41.50 226 MET A C 1
ATOM 1534 O O . MET A 1 212 ? 36.509 51.129 27.277 1.00 44.17 226 MET A O 1
ATOM 1539 N N . SER A 1 213 ? 37.043 52.810 28.692 1.00 41.36 227 SER A N 1
ATOM 1540 C CA . SER A 1 213 ? 38.481 52.581 28.567 1.00 41.22 227 SER A CA 1
ATOM 1541 C C . SER A 1 213 ? 38.948 51.335 29.327 1.00 39.56 227 SER A C 1
ATOM 1542 O O . SER A 1 213 ? 40.011 50.802 29.004 1.00 38.06 227 SER A O 1
ATOM 1545 N N . VAL A 1 214 ? 38.174 50.844 30.306 1.00 40.63 228 VAL A N 1
ATOM 1546 C CA . VAL A 1 214 ? 38.561 49.626 31.024 1.00 41.43 228 VAL A CA 1
ATOM 1547 C C . VAL A 1 214 ? 38.450 48.372 30.160 1.00 39.54 228 VAL A C 1
ATOM 1548 O O . VAL A 1 214 ? 39.004 47.340 30.531 1.00 38.47 228 VAL A O 1
ATOM 1552 N N . TYR A 1 215 ? 37.733 48.426 29.030 1.00 41.51 229 TYR A N 1
ATOM 1553 C CA . TYR A 1 215 ? 37.629 47.293 28.112 1.00 43.15 229 TYR A CA 1
ATOM 1554 C C . TYR A 1 215 ? 38.839 47.150 27.194 1.00 44.65 229 TYR A C 1
ATOM 1555 O O . TYR A 1 215 ? 38.922 46.159 26.461 1.00 46.36 229 TYR A O 1
ATOM 1564 N N . ALA A 1 216 ? 39.754 48.118 27.186 1.00 43.87 230 ALA A N 1
ATOM 1565 C CA . ALA A 1 216 ? 40.864 48.086 26.238 1.00 47.96 230 ALA A CA 1
ATOM 1566 C C . ALA A 1 216 ? 42.000 47.208 26.769 1.00 41.45 230 ALA A C 1
ATOM 1567 O O . ALA A 1 216 ? 42.301 47.230 27.963 1.00 45.74 230 ALA A O 1
ATOM 1569 N N . PRO A 1 217 ? 42.677 46.453 25.904 1.00 42.56 231 PRO A N 1
ATOM 1570 C CA . PRO A 1 217 ? 42.536 46.366 24.447 1.00 44.83 231 PRO A CA 1
ATOM 1571 C C . PRO A 1 217 ? 41.735 45.156 23.930 1.00 46.34 231 PRO A C 1
ATOM 1572 O O . PRO A 1 217 ? 41.349 45.138 22.756 1.00 46.29 231 PRO A O 1
ATOM 1576 N N . ASP A 1 218 ? 41.475 44.161 24.777 1.00 45.62 232 ASP A N 1
ATOM 1577 C CA . ASP A 1 218 ? 40.892 42.914 24.290 1.00 48.62 232 ASP A CA 1
ATOM 1578 C C . ASP A 1 218 ? 39.427 42.723 24.637 1.00 49.01 232 ASP A C 1
ATOM 1579 O O . ASP A 1 218 ? 38.827 41.762 24.153 1.00 52.04 232 ASP A O 1
ATOM 1584 N N . GLY A 1 219 ? 38.831 43.610 25.435 1.00 47.02 233 GLY A N 1
ATOM 1585 C CA . GLY A 1 219 ? 37.499 43.384 25.957 1.00 45.12 233 GLY A CA 1
ATOM 1586 C C . GLY A 1 219 ? 37.454 42.694 27.303 1.00 43.65 233 GLY A C 1
ATOM 1587 O O . GLY A 1 219 ? 36.391 42.193 27.693 1.00 40.35 233 GLY A O 1
ATOM 1588 N N . ALA A 1 220 ? 38.577 42.617 28.009 1.00 39.93 234 ALA A N 1
ATOM 1589 C CA . ALA A 1 220 ? 38.562 42.060 29.351 1.00 42.12 234 ALA A CA 1
ATOM 1590 C C . ALA A 1 220 ? 37.833 43.013 30.289 1.00 44.58 234 ALA A C 1
ATOM 1591 O O . ALA A 1 220 ? 37.923 44.238 30.148 1.00 45.77 234 ALA A O 1
ATOM 1593 N N . TYR A 1 221 ? 37.095 42.445 31.241 1.00 39.17 235 TYR A N 1
ATOM 1594 C CA . TYR A 1 221 ? 36.406 43.210 32.273 1.00 36.56 235 TYR A CA 1
ATOM 1595 C C . TYR A 1 221 ? 36.924 42.745 33.636 1.00 40.87 235 TYR A C 1
ATOM 1596 O O . TYR A 1 221 ? 36.644 41.618 34.066 1.00 38.04 235 TYR A O 1
ATOM 1605 N N . ALA A 1 222 ? 37.629 43.638 34.331 1.00 36.83 236 ALA A N 1
ATOM 1606 C CA . ALA A 1 222 ? 38.440 43.267 35.491 1.00 37.30 236 ALA A CA 1
ATOM 1607 C C . ALA A 1 222 ? 37.642 42.524 36.554 1.00 42.16 236 ALA A C 1
ATOM 1608 O O . ALA A 1 222 ? 38.068 41.474 37.051 1.00 42.22 236 ALA A O 1
ATOM 1610 N N . GLU A 1 223 ? 36.502 43.074 36.957 1.00 40.43 237 GLU A N 1
ATOM 1611 C CA . GLU A 1 223 ? 35.772 42.407 38.024 1.00 41.50 237 GLU A CA 1
ATOM 1612 C C . GLU A 1 223 ? 35.121 41.108 37.559 1.00 43.33 237 GLU A C 1
ATOM 1613 O O . GLU A 1 223 ? 34.681 40.320 38.403 1.00 41.40 237 GLU A O 1
ATOM 1619 N N . GLY A 1 224 ? 35.082 40.849 36.257 1.00 38.93 238 GLY A N 1
ATOM 1620 C CA . GLY A 1 224 ? 34.737 39.528 35.776 1.00 37.16 238 GLY A CA 1
ATOM 1621 C C . GLY A 1 224 ? 33.276 39.354 35.376 1.00 42.68 238 GLY A C 1
ATOM 1622 O O . GLY A 1 224 ? 32.505 40.308 35.170 1.00 39.19 238 GLY A O 1
ATOM 1623 N N . TYR A 1 225 ? 32.892 38.068 35.314 1.00 40.29 239 TYR A N 1
ATOM 1624 C CA . TYR A 1 225 ? 31.742 37.653 34.519 1.00 41.01 239 TYR A CA 1
ATOM 1625 C C . TYR A 1 225 ? 30.449 38.293 35.020 1.00 40.47 239 TYR A C 1
ATOM 1626 O O . TYR A 1 225 ? 29.665 38.822 34.229 1.00 43.01 239 TYR A O 1
ATOM 1635 N N . SER A 1 226 ? 30.210 38.252 36.325 1.00 37.26 240 SER A N 1
ATOM 1636 C CA . SER A 1 226 ? 28.915 38.597 36.882 1.00 39.99 240 SER A CA 1
ATOM 1637 C C . SER A 1 226 ? 28.741 40.088 37.188 1.00 44.38 240 SER A C 1
ATOM 1638 O O . SER A 1 226 ? 27.660 40.483 37.631 1.00 44.77 240 SER A O 1
ATOM 1641 N N . TYR A 1 227 ? 29.763 40.924 36.989 1.00 39.30 241 TYR A N 1
ATOM 1642 C CA . TYR A 1 227 ? 29.605 42.364 37.144 1.00 42.23 241 TYR A CA 1
ATOM 1643 C C . TYR A 1 227 ? 29.602 43.068 35.808 1.00 40.62 241 TYR A C 1
ATOM 1644 O O . TYR A 1 227 ? 29.504 44.291 35.764 1.00 37.55 241 TYR A O 1
ATOM 1653 N N . TRP A 1 228 ? 29.727 42.310 34.725 1.00 43.30 242 TRP A N 1
ATOM 1654 C CA . TRP A 1 228 ? 29.919 42.880 33.404 1.00 40.33 242 TRP A CA 1
ATOM 1655 C C . TRP A 1 228 ? 28.610 43.356 32.785 1.00 39.41 242 TRP A C 1
ATOM 1656 O O . TRP A 1 228 ? 28.618 44.308 31.997 1.00 40.02 242 TRP A O 1
ATOM 1667 N N . GLY A 1 229 ? 27.486 42.715 33.125 1.00 36.48 243 GLY A N 1
ATOM 1668 C CA . GLY A 1 229 ? 26.242 43.018 32.442 1.00 36.45 243 GLY A CA 1
ATOM 1669 C C . GLY A 1 229 ? 25.709 44.404 32.765 1.00 41.94 243 GLY A C 1
ATOM 1670 O O . GLY A 1 229 ? 25.274 45.131 31.873 1.00 41.48 243 GLY A O 1
ATOM 1671 N N . TYR A 1 230 ? 25.763 44.796 34.038 1.00 35.19 244 TYR A N 1
ATOM 1672 C CA . TYR A 1 230 ? 25.080 45.996 34.499 1.00 38.33 244 TYR A CA 1
ATOM 1673 C C . TYR A 1 230 ? 25.510 47.225 33.696 1.00 40.11 244 TYR A C 1
ATOM 1674 O O . TYR A 1 230 ? 24.698 47.851 33.005 1.00 36.98 244 TYR A O 1
ATOM 1683 N N . GLY A 1 231 ? 26.807 47.549 33.738 1.00 37.95 245 GLY A N 1
ATOM 1684 C CA . GLY A 1 231 ? 27.307 48.698 33.004 1.00 36.89 245 GLY A CA 1
ATOM 1685 C C . GLY A 1 231 ? 27.376 48.513 31.500 1.00 37.87 245 GLY A C 1
ATOM 1686 O O . GLY A 1 231 ? 27.186 49.478 30.749 1.00 38.22 245 GLY A O 1
ATOM 1687 N N . THR A 1 232 ? 27.675 47.294 31.032 1.00 38.29 246 THR A N 1
ATOM 1688 C CA . THR A 1 232 ? 27.718 47.058 29.586 1.00 42.59 246 THR A CA 1
ATOM 1689 C C . THR A 1 232 ? 26.324 47.184 28.971 1.00 38.99 246 THR A C 1
ATOM 1690 O O . THR A 1 232 ? 26.178 47.725 27.867 1.00 39.98 246 THR A O 1
ATOM 1694 N N . THR A 1 233 ? 25.290 46.705 29.674 1.00 39.21 247 THR A N 1
ATOM 1695 C CA . THR A 1 233 ? 23.919 46.845 29.175 1.00 40.02 247 THR A CA 1
ATOM 1696 C C . THR A 1 233 ? 23.545 48.317 28.992 1.00 40.06 247 THR A C 1
ATOM 1697 O O . THR A 1 233 ? 23.057 48.717 27.928 1.00 43.13 247 THR A O 1
ATOM 1701 N N . TYR A 1 234 ? 23.774 49.145 30.014 1.00 41.25 248 TYR A N 1
ATOM 1702 C CA . TYR A 1 234 ? 23.482 50.573 29.874 1.00 43.31 248 TYR A CA 1
ATOM 1703 C C . TYR A 1 234 ? 24.374 51.241 28.833 1.00 38.94 248 TYR A C 1
ATOM 1704 O O . TYR A 1 234 ? 23.921 52.145 28.132 1.00 40.02 248 TYR A O 1
ATOM 1713 N N . ASN A 1 235 ? 25.623 50.795 28.696 1.00 37.74 249 ASN A N 1
ATOM 1714 C CA . ASN A 1 235 ? 26.471 51.291 27.618 1.00 36.17 249 ASN A CA 1
ATOM 1715 C C . ASN A 1 235 ? 25.851 51.030 26.256 1.00 39.94 249 ASN A C 1
ATOM 1716 O O . ASN A 1 235 ? 26.066 51.807 25.323 1.00 43.59 249 ASN A O 1
ATOM 1721 N N . LEU A 1 236 ? 25.085 49.952 26.121 1.00 40.79 250 LEU A N 1
ATOM 1722 C CA . LEU A 1 236 ? 24.512 49.580 24.835 1.00 41.56 250 LEU A CA 1
ATOM 1723 C C . LEU A 1 236 ? 23.126 50.159 24.621 1.00 42.34 250 LEU A C 1
ATOM 1724 O O . LEU A 1 236 ? 22.726 50.377 23.471 1.00 43.00 250 LEU A O 1
ATOM 1729 N N . LEU A 1 237 ? 22.372 50.372 25.702 1.00 41.78 251 LEU A N 1
ATOM 1730 C CA . LEU A 1 237 ? 21.187 51.215 25.619 1.00 38.65 251 LEU A CA 1
ATOM 1731 C C . LEU A 1 237 ? 21.561 52.590 25.090 1.00 42.91 251 LEU A C 1
ATOM 1732 O O . LEU A 1 237 ? 20.931 53.100 24.159 1.00 39.30 251 LEU A O 1
ATOM 1737 N N . LEU A 1 238 ? 22.637 53.172 25.636 1.00 41.10 252 LEU A N 1
ATOM 1738 C CA . LEU A 1 238 ? 23.080 54.484 25.192 1.00 43.40 252 LEU A CA 1
ATOM 1739 C C . LEU A 1 238 ? 23.470 54.464 23.722 1.00 45.54 252 LEU A C 1
ATOM 1740 O O . LEU A 1 238 ? 23.118 55.376 22.968 1.00 45.35 252 LEU A O 1
ATOM 1745 N N . ILE A 1 239 ? 24.163 53.416 23.280 1.00 45.95 253 ILE A N 1
ATOM 1746 C CA . ILE A 1 239 ? 24.597 53.394 21.887 1.00 46.95 253 ILE A CA 1
ATOM 1747 C C . ILE A 1 239 ? 23.406 53.163 20.966 1.00 48.28 253 ILE A C 1
ATOM 1748 O O . ILE A 1 239 ? 23.248 53.849 19.951 1.00 49.17 253 ILE A O 1
ATOM 1753 N N . ASP A 1 240 ? 22.543 52.209 21.321 1.00 45.99 254 ASP A N 1
ATOM 1754 C CA . ASP A 1 240 ? 21.382 51.897 20.491 1.00 52.14 254 ASP A CA 1
ATOM 1755 C C . ASP A 1 240 ? 20.429 53.091 20.386 1.00 52.72 254 ASP A C 1
ATOM 1756 O O . ASP A 1 240 ? 19.870 53.363 19.317 1.00 52.86 254 ASP A O 1
ATOM 1761 N N . ALA A 1 241 ? 20.241 53.821 21.484 1.00 48.93 255 ALA A N 1
ATOM 1762 C CA . ALA A 1 241 ? 19.346 54.970 21.461 1.00 47.59 255 ALA A CA 1
ATOM 1763 C C . ALA A 1 241 ? 19.896 56.096 20.599 1.00 54.63 255 ALA A C 1
ATOM 1764 O O . ALA A 1 241 ? 19.133 56.748 19.869 1.00 51.61 255 ALA A O 1
ATOM 1766 N N . LEU A 1 242 ? 21.211 56.366 20.702 1.00 46.39 256 LEU A N 1
ATOM 1767 C CA . LEU A 1 242 ? 21.813 57.403 19.878 1.00 47.42 256 LEU A CA 1
ATOM 1768 C C . LEU A 1 242 ? 21.701 57.044 18.408 1.00 49.55 256 LEU A C 1
ATOM 1769 O O . LEU A 1 242 ? 21.320 57.880 17.582 1.00 52.26 256 LEU A O 1
ATOM 1774 N N . GLU A 1 243 ? 21.986 55.792 18.067 1.00 51.37 257 GLU A N 1
ATOM 1775 C CA . GLU A 1 243 ? 21.811 55.365 16.685 1.00 56.18 257 GLU A CA 1
ATOM 1776 C C . GLU A 1 243 ? 20.363 55.530 16.234 1.00 57.83 257 GLU A C 1
ATOM 1777 O O . GLU A 1 243 ? 20.109 55.986 15.113 1.00 60.45 257 GLU A O 1
ATOM 1783 N N . ASN A 1 244 ? 19.398 55.208 17.108 1.00 54.07 258 ASN A N 1
ATOM 1784 C CA . ASN A 1 244 ? 17.993 55.313 16.724 1.00 50.19 258 ASN A CA 1
ATOM 1785 C C . ASN A 1 244 ? 17.551 56.765 16.550 1.00 56.22 258 ASN A C 1
ATOM 1786 O O . ASN A 1 244 ? 16.812 57.076 15.609 1.00 58.99 258 ASN A O 1
ATOM 1791 N N . VAL A 1 245 ? 17.969 57.667 17.448 1.00 55.69 259 VAL A N 1
ATOM 1792 C CA . VAL A 1 245 ? 17.488 59.054 17.436 1.00 53.41 259 VAL A CA 1
ATOM 1793 C C . VAL A 1 245 ? 18.402 59.963 16.618 1.00 56.46 259 VAL A C 1
ATOM 1794 O O . VAL A 1 245 ? 17.933 60.690 15.735 1.00 60.63 259 VAL A O 1
ATOM 1798 N N . MET A 1 246 ? 19.702 59.961 16.926 1.00 56.30 260 MET A N 1
ATOM 1799 C CA . MET A 1 246 ? 20.667 60.822 16.250 1.00 55.44 260 MET A CA 1
ATOM 1800 C C . MET A 1 246 ? 21.245 60.209 14.983 1.00 56.51 260 MET A C 1
ATOM 1801 O O . MET A 1 246 ? 22.014 60.878 14.290 1.00 58.65 260 MET A O 1
ATOM 1806 N N . GLY A 1 247 ? 20.902 58.967 14.659 1.00 60.32 261 GLY A N 1
ATOM 1807 C CA . GLY A 1 247 ? 21.447 58.317 13.483 1.00 61.07 261 GLY A CA 1
ATOM 1808 C C . GLY A 1 247 ? 22.921 57.997 13.544 1.00 61.97 261 GLY A C 1
ATOM 1809 O O . GLY A 1 247 ? 23.483 57.548 12.540 1.00 61.87 261 GLY A O 1
ATOM 1810 N N . THR A 1 248 ? 23.573 58.222 14.684 1.00 61.28 262 THR A N 1
ATOM 1811 C CA . THR A 1 248 ? 24.986 57.910 14.838 1.00 55.44 262 THR A CA 1
ATOM 1812 C C . THR A 1 248 ? 25.265 57.577 16.295 1.00 55.95 262 THR A C 1
ATOM 1813 O O . THR A 1 248 ? 24.591 58.079 17.204 1.00 55.83 262 THR A O 1
ATOM 1817 N N . ASP A 1 249 ? 26.277 56.742 16.508 1.00 49.67 263 ASP A N 1
ATOM 1818 C CA . ASP A 1 249 ? 26.768 56.452 17.846 1.00 51.70 263 ASP A CA 1
ATOM 1819 C C . ASP A 1 249 ? 27.947 57.335 18.238 1.00 50.87 263 ASP A C 1
ATOM 1820 O O . ASP A 1 249 ? 28.526 57.132 19.310 1.00 51.01 263 ASP A O 1
ATOM 1825 N N . TYR A 1 250 ? 28.320 58.298 17.389 1.00 51.96 264 TYR A N 1
ATOM 1826 C CA . TYR A 1 250 ? 29.501 59.150 17.618 1.00 52.16 264 TYR A CA 1
ATOM 1827 C C . TYR A 1 250 ? 30.765 58.326 17.869 1.00 50.38 264 TYR A C 1
ATOM 1828 O O . TYR A 1 250 ? 31.655 58.744 18.613 1.00 46.85 264 TYR A O 1
ATOM 1837 N N . ASN A 1 251 ? 30.846 57.143 17.246 1.00 54.40 265 ASN A N 1
ATOM 1838 C CA . ASN A 1 251 ? 32.005 56.247 17.286 1.00 54.88 265 ASN A CA 1
ATOM 1839 C C . ASN A 1 251 ? 32.174 55.549 18.625 1.00 49.30 265 ASN A C 1
ATOM 1840 O O . ASN A 1 251 ? 33.265 55.025 18.903 1.00 50.70 265 ASN A O 1
ATOM 1845 N N . LEU A 1 252 ? 31.160 55.571 19.492 1.00 48.73 266 LEU A N 1
ATOM 1846 C CA . LEU A 1 252 ? 31.359 55.019 20.828 1.00 49.18 266 LEU A CA 1
ATOM 1847 C C . LEU A 1 252 ? 31.644 53.520 20.752 1.00 50.65 266 LEU A C 1
ATOM 1848 O O . LEU A 1 252 ? 32.503 53.007 21.480 1.00 48.42 266 LEU A O 1
ATOM 1853 N N . SER A 1 253 ? 30.987 52.818 19.823 1.00 45.04 267 SER A N 1
ATOM 1854 C CA . SER A 1 253 ? 31.258 51.395 19.634 1.00 49.55 267 SER A CA 1
ATOM 1855 C C . SER A 1 253 ? 32.680 51.127 19.173 1.00 48.35 267 SER A C 1
ATOM 1856 O O . SER A 1 253 ? 33.147 49.986 19.284 1.00 48.73 267 SER A O 1
ATOM 1859 N N . GLN A 1 254 ? 33.389 52.145 18.674 1.00 51.98 268 GLN A N 1
ATOM 1860 C CA . GLN A 1 254 ? 34.745 51.938 18.178 1.00 48.11 268 GLN A CA 1
ATOM 1861 C C . GLN A 1 254 ? 35.809 52.085 19.256 1.00 44.91 268 GLN A C 1
ATOM 1862 O O . GLN A 1 254 ? 36.987 51.829 18.975 1.00 50.08 268 GLN A O 1
ATOM 1868 N N . GLU A 1 255 ? 35.431 52.487 20.464 1.00 45.73 269 GLU A N 1
ATOM 1869 C CA . GLU A 1 255 ? 36.390 52.562 21.556 1.00 45.93 269 GLU A CA 1
ATOM 1870 C C . GLU A 1 255 ? 37.125 51.228 21.667 1.00 45.25 269 GLU A C 1
ATOM 1871 O O . GLU A 1 255 ? 36.493 50.171 21.572 1.00 51.42 269 GLU A O 1
ATOM 1877 N N . PRO A 1 256 ? 38.446 51.235 21.843 1.00 47.01 270 PRO A N 1
ATOM 1878 C CA . PRO A 1 256 ? 39.244 50.020 21.592 1.00 49.16 270 PRO A CA 1
ATOM 1879 C C . PRO A 1 256 ? 38.921 48.895 22.565 1.00 43.56 270 PRO A C 1
ATOM 1880 O O . PRO A 1 256 ? 38.857 49.095 23.779 1.00 47.49 270 PRO A O 1
ATOM 1884 N N . GLY A 1 257 ? 38.736 47.701 22.016 1.00 44.68 271 GLY A N 1
ATOM 1885 C CA . GLY A 1 257 ? 38.409 46.528 22.796 1.00 47.02 271 GLY A CA 1
ATOM 1886 C C . GLY A 1 257 ? 36.935 46.328 23.095 1.00 46.72 271 GLY A C 1
ATOM 1887 O O . GLY A 1 257 ? 36.549 45.228 23.501 1.00 48.07 271 GLY A O 1
ATOM 1888 N N . PHE A 1 258 ? 36.093 47.352 22.912 1.00 43.44 272 PHE A N 1
ATOM 1889 C CA . PHE A 1 258 ? 34.710 47.249 23.378 1.00 39.69 272 PHE A CA 1
ATOM 1890 C C . PHE A 1 258 ? 33.904 46.277 22.530 1.00 45.19 272 PHE A C 1
ATOM 1891 O O . PHE A 1 258 ? 32.994 45.603 23.034 1.00 45.28 272 PHE A O 1
ATOM 1899 N N . LEU A 1 259 ? 34.182 46.221 21.232 1.00 44.58 273 LEU A N 1
ATOM 1900 C CA . LEU A 1 259 ? 33.391 45.343 20.385 1.00 50.71 273 LEU A CA 1
ATOM 1901 C C . LEU A 1 259 ? 33.723 43.869 20.618 1.00 52.74 273 LEU A C 1
ATOM 1902 O O . LEU A 1 259 ? 32.904 43.008 20.295 1.00 48.88 273 LEU A O 1
ATOM 1907 N N . ASN A 1 260 ? 34.890 43.572 21.190 1.00 50.51 274 ASN A N 1
ATOM 1908 C CA . ASN A 1 260 ? 35.325 42.219 21.480 1.00 48.70 274 ASN A CA 1
ATOM 1909 C C . ASN A 1 260 ? 34.988 41.778 22.893 1.00 49.38 274 ASN A C 1
ATOM 1910 O O . ASN A 1 260 ? 35.415 40.688 23.295 1.00 44.67 274 ASN A O 1
ATOM 1915 N N . THR A 1 261 ? 34.273 42.598 23.673 1.00 43.94 275 THR A N 1
ATOM 1916 C CA . THR A 1 261 ? 34.094 42.217 25.068 1.00 43.89 275 THR A CA 1
ATOM 1917 C C . THR A 1 261 ? 33.109 41.067 25.202 1.00 43.40 275 THR A C 1
ATOM 1918 O O . THR A 1 261 ? 33.169 40.335 26.194 1.00 41.71 275 THR A O 1
ATOM 1922 N N . GLY A 1 262 ? 32.213 40.900 24.223 1.00 47.25 276 GLY A N 1
ATOM 1923 C CA . GLY A 1 262 ? 31.424 39.685 24.146 1.00 47.72 276 GLY A CA 1
ATOM 1924 C C . GLY A 1 262 ? 32.278 38.426 24.121 1.00 48.25 276 GLY A C 1
ATOM 1925 O O . GLY A 1 262 ? 31.960 37.441 24.791 1.00 46.86 276 GLY A O 1
ATOM 1926 N N . LYS A 1 263 ? 33.383 38.442 23.358 1.00 47.09 277 LYS A N 1
ATOM 1927 C CA . LYS A 1 263 ? 34.253 37.262 23.306 1.00 45.98 277 LYS A CA 1
ATOM 1928 C C . LYS A 1 263 ? 34.830 36.946 24.678 1.00 46.08 277 LYS A C 1
ATOM 1929 O O . LYS A 1 263 ? 34.983 35.773 25.039 1.00 50.52 277 LYS A O 1
ATOM 1935 N N . PHE A 1 264 ? 35.138 37.980 25.465 1.00 41.77 278 PHE A N 1
ATOM 1936 C CA . PHE A 1 264 ? 35.586 37.769 26.836 1.00 41.54 278 PHE A CA 1
ATOM 1937 C C . PHE A 1 264 ? 34.542 37.004 27.644 1.00 42.80 278 PHE A C 1
ATOM 1938 O O . PHE A 1 264 ? 34.871 36.042 28.350 1.00 44.36 278 PHE A O 1
ATOM 1946 N N . ILE A 1 265 ? 33.278 37.428 27.563 1.00 40.61 279 ILE A N 1
ATOM 1947 C CA . ILE A 1 265 ? 32.221 36.774 28.324 1.00 40.89 279 ILE A CA 1
ATOM 1948 C C . ILE A 1 265 ? 31.963 35.379 27.773 1.00 45.13 279 ILE A C 1
ATOM 1949 O O . ILE A 1 265 ? 31.690 34.442 28.530 1.00 41.05 279 ILE A O 1
ATOM 1954 N N . GLN A 1 266 ? 32.042 35.230 26.444 1.00 48.21 280 GLN A N 1
ATOM 1955 C CA . GLN A 1 266 ? 31.900 33.925 25.808 1.00 47.83 280 GLN A CA 1
ATOM 1956 C C . GLN A 1 266 ? 32.913 32.926 26.365 1.00 50.65 280 GLN A C 1
ATOM 1957 O O . GLN A 1 266 ? 32.546 31.811 26.756 1.00 46.09 280 GLN A O 1
ATOM 1963 N N . ASN A 1 267 ? 34.198 33.315 26.436 1.00 46.54 281 ASN A N 1
ATOM 1964 C CA . ASN A 1 267 ? 35.195 32.376 26.940 1.00 42.51 281 ASN A CA 1
ATOM 1965 C C . ASN A 1 267 ? 35.271 32.353 28.457 1.00 41.10 281 ASN A C 1
ATOM 1966 O O . ASN A 1 267 ? 35.907 31.454 29.007 1.00 45.69 281 ASN A O 1
ATOM 1971 N N . MET A 1 268 ? 34.655 33.309 29.153 1.00 42.98 282 MET A N 1
ATOM 1972 C CA . MET A 1 268 ? 34.677 33.238 30.607 1.00 40.38 282 MET A CA 1
ATOM 1973 C C . MET A 1 268 ? 33.737 32.176 31.148 1.00 41.18 282 MET A C 1
ATOM 1974 O O . MET A 1 268 ? 33.778 31.885 32.350 1.00 40.67 282 MET A O 1
ATOM 1979 N N . LEU A 1 269 ? 32.878 31.616 30.301 1.00 39.21 283 LEU A N 1
ATOM 1980 C CA . LEU A 1 269 ? 32.087 30.449 30.658 1.00 43.78 283 LEU A CA 1
ATOM 1981 C C . LEU A 1 269 ? 32.874 29.219 30.202 1.00 40.96 283 LEU A C 1
ATOM 1982 O O . LEU A 1 269 ? 33.069 29.002 29.003 1.00 43.17 283 LEU A O 1
ATOM 1987 N N . LEU A 1 270 ? 33.372 28.444 31.152 1.00 43.58 284 LEU A N 1
ATOM 1988 C CA . LEU A 1 270 ? 34.243 27.318 30.829 1.00 45.99 284 LEU A CA 1
ATOM 1989 C C . LEU A 1 270 ? 33.437 26.082 30.385 1.00 45.82 284 LEU A C 1
ATOM 1990 O O . LEU A 1 270 ? 32.212 26.110 30.231 1.00 46.11 284 LEU A O 1
ATOM 1995 N N . SER A 1 271 ? 34.152 24.975 30.183 1.00 48.11 285 SER A N 1
ATOM 1996 C CA . SER A 1 271 ? 33.597 23.821 29.484 1.00 45.95 285 SER A CA 1
ATOM 1997 C C . SER A 1 271 ? 32.462 23.152 30.251 1.00 49.89 285 SER A C 1
ATOM 1998 O O . SER A 1 271 ? 31.610 22.500 29.639 1.00 49.26 285 SER A O 1
ATOM 2001 N N . ASP A 1 272 ? 32.432 23.264 31.574 1.00 49.60 286 ASP A N 1
ATOM 2002 C CA . ASP A 1 272 ? 31.268 22.757 32.293 1.00 44.80 286 ASP A CA 1
ATOM 2003 C C . ASP A 1 272 ? 30.080 23.717 32.241 1.00 47.47 286 ASP A C 1
ATOM 2004 O O . ASP A 1 272 ? 29.098 23.505 32.955 1.00 49.77 286 ASP A O 1
ATOM 2009 N N . GLY A 1 273 ? 30.145 24.762 31.418 1.00 48.96 287 GLY A N 1
ATOM 2010 C CA . GLY A 1 273 ? 29.066 25.728 31.320 1.00 50.28 287 GLY A CA 1
ATOM 2011 C C . GLY A 1 273 ? 28.935 26.697 32.477 1.00 49.53 287 GLY A C 1
ATOM 2012 O O . GLY A 1 273 ? 27.909 27.367 32.582 1.00 52.02 287 GLY A O 1
ATOM 2013 N N . LYS A 1 274 ? 29.934 26.794 33.353 1.00 51.09 288 LYS A N 1
ATOM 2014 C CA . LYS A 1 274 ? 29.886 27.687 34.499 1.00 45.15 288 LYS A CA 1
ATOM 2015 C C . LYS A 1 274 ? 31.040 28.688 34.432 1.00 46.64 288 LYS A C 1
ATOM 2016 O O . LYS A 1 274 ? 32.024 28.496 33.715 1.00 43.50 288 LYS A O 1
ATOM 2022 N N . SER A 1 275 ? 30.904 29.765 35.199 1.00 44.67 289 SER A N 1
ATOM 2023 C CA . SER A 1 275 ? 31.792 30.902 35.065 1.00 46.50 289 SER A CA 1
ATOM 2024 C C . SER A 1 275 ? 33.142 30.650 35.722 1.00 40.73 289 SER A C 1
ATOM 2025 O O . SER A 1 275 ? 33.278 29.864 36.663 1.00 38.71 289 SER A O 1
ATOM 2028 N N . PHE A 1 276 ? 34.144 31.354 35.223 1.00 39.09 290 PHE A N 1
ATOM 2029 C CA . PHE A 1 276 ? 35.388 31.471 35.962 1.00 42.02 290 PHE A CA 1
ATOM 2030 C C . PHE A 1 276 ? 35.155 32.462 37.100 1.00 44.46 290 PHE A C 1
ATOM 2031 O O . PHE A 1 276 ? 35.450 33.658 36.972 1.00 43.12 290 PHE A O 1
ATOM 2039 N N . ASN A 1 277 ? 34.646 31.953 38.226 1.00 43.11 291 ASN A N 1
ATOM 2040 C CA . ASN A 1 277 ? 34.080 32.770 39.308 1.00 42.54 291 ASN A CA 1
ATOM 2041 C C . ASN A 1 277 ? 35.166 33.280 40.265 1.00 42.37 291 ASN A C 1
ATOM 2042 O O . ASN A 1 277 ? 35.119 33.101 41.490 1.00 39.31 291 ASN A O 1
ATOM 2047 N N . TYR A 1 278 ? 36.162 33.955 39.705 1.00 42.53 292 TYR A N 1
ATOM 2048 C CA . TYR A 1 278 ? 37.144 34.573 40.579 1.00 38.63 292 TYR A CA 1
ATOM 2049 C C . TYR A 1 278 ? 36.526 35.799 41.254 1.00 42.35 292 TYR A C 1
ATOM 2050 O O . TYR A 1 278 ? 35.526 36.349 40.784 1.00 43.65 292 TYR A O 1
ATOM 2059 N N . GLY A 1 279 ? 37.113 36.202 42.381 1.00 43.21 293 GLY A N 1
ATOM 2060 C CA . GLY A 1 279 ? 36.623 37.254 43.241 1.00 39.92 293 GLY A CA 1
ATOM 2061 C C . GLY A 1 279 ? 35.164 37.061 43.627 1.00 47.83 293 GLY A C 1
ATOM 2062 O O . GLY A 1 279 ? 34.675 35.943 43.813 1.00 48.56 293 GLY A O 1
ATOM 2063 N N . ASP A 1 280 ? 34.438 38.166 43.741 1.00 47.96 294 ASP A N 1
ATOM 2064 C CA . ASP A 1 280 ? 33.077 38.017 44.252 1.00 50.34 294 ASP A CA 1
ATOM 2065 C C . ASP A 1 280 ? 32.069 37.522 43.208 1.00 45.49 294 ASP A C 1
ATOM 2066 O O . ASP A 1 280 ? 30.885 37.486 43.513 1.00 50.22 294 ASP A O 1
ATOM 2071 N N . CYS A 1 281 ? 32.497 37.053 42.038 1.00 47.97 295 CYS A N 1
ATOM 2072 C CA . CYS A 1 281 ? 31.563 36.514 41.053 1.00 50.22 295 CYS A CA 1
ATOM 2073 C C . CYS A 1 281 ? 30.867 35.249 41.552 1.00 54.87 295 CYS A C 1
ATOM 2074 O O . CYS A 1 281 ? 31.402 34.499 42.367 1.00 56.57 295 CYS A O 1
ATOM 2077 N N . SER A 1 282 ? 29.669 35.000 41.030 1.00 55.28 296 SER A N 1
ATOM 2078 C CA . SER A 1 282 ? 28.983 33.730 41.240 1.00 53.30 296 SER A CA 1
ATOM 2079 C C . SER A 1 282 ? 29.170 32.814 40.028 1.00 54.97 296 SER A C 1
ATOM 2080 O O . SER A 1 282 ? 29.127 33.268 38.878 1.00 53.98 296 SER A O 1
ATOM 2083 N N . SER A 1 283 ? 29.335 31.509 40.294 1.00 54.23 297 SER A N 1
ATOM 2084 C CA . SER A 1 283 ? 29.697 30.562 39.238 1.00 53.37 297 SER A CA 1
ATOM 2085 C C . SER A 1 283 ? 28.592 30.379 38.195 1.00 54.60 297 SER A C 1
ATOM 2086 O O . SER A 1 283 ? 28.878 30.078 37.029 1.00 54.23 297 SER A O 1
ATOM 2089 N N . SER A 1 284 ? 27.337 30.549 38.572 1.00 57.74 298 SER A N 1
ATOM 2090 C CA . SER A 1 284 ? 26.256 30.296 37.631 1.00 60.73 298 SER A CA 1
ATOM 2091 C C . SER A 1 284 ? 26.161 31.451 36.634 1.00 55.89 298 SER A C 1
ATOM 2092 O O . SER A 1 284 ? 25.923 32.602 37.020 1.00 56.83 298 SER A O 1
ATOM 2095 N N . GLY A 1 285 ? 26.360 31.141 35.358 1.00 49.42 299 GLY A N 1
ATOM 2096 C CA . GLY A 1 285 ? 26.010 32.047 34.291 1.00 48.29 299 GLY A CA 1
ATOM 2097 C C . GLY A 1 285 ? 24.504 32.293 34.188 1.00 46.89 299 GLY A C 1
ATOM 2098 O O . GLY A 1 285 ? 23.682 31.773 34.945 1.00 43.85 299 GLY A O 1
ATOM 2099 N N . ARG A 1 286 ? 24.154 33.142 33.225 1.00 46.50 300 ARG A N 1
ATOM 2100 C CA . ARG A 1 286 ? 22.771 33.467 32.907 1.00 43.44 300 ARG A CA 1
ATOM 2101 C C . ARG A 1 286 ? 22.709 33.716 31.412 1.00 42.83 300 ARG A C 1
ATOM 2102 O O . ARG A 1 286 ? 23.731 33.777 30.728 1.00 47.77 300 ARG A O 1
ATOM 2110 N N . VAL A 1 287 ? 21.500 33.851 30.897 1.00 49.68 301 VAL A N 1
ATOM 2111 C CA . VAL A 1 287 ? 21.335 34.392 29.557 1.00 48.34 301 VAL A CA 1
ATOM 2112 C C . VAL A 1 287 ? 21.633 35.881 29.654 1.00 44.70 301 VAL A C 1
ATOM 2113 O O . VAL A 1 287 ? 21.030 36.588 30.468 1.00 46.16 301 VAL A O 1
ATOM 2117 N N . SER A 1 288 ? 22.585 36.350 28.856 1.00 41.63 302 SER A N 1
ATOM 2118 C CA . SER A 1 288 ? 23.058 37.732 28.947 1.00 45.06 302 SER A CA 1
ATOM 2119 C C . SER A 1 288 ? 22.537 38.548 27.776 1.00 39.80 302 SER A C 1
ATOM 2120 O O . SER A 1 288 ? 23.066 38.435 26.660 1.00 42.64 302 SER A O 1
ATOM 2123 N N . PRO A 1 289 ? 21.522 39.381 27.970 1.00 37.49 303 PRO A N 1
ATOM 2124 C CA . PRO A 1 289 ? 20.954 40.116 26.821 1.00 39.43 303 PRO A CA 1
ATOM 2125 C C . PRO A 1 289 ? 21.991 40.892 26.020 1.00 44.73 303 PRO A C 1
ATOM 2126 O O . PRO A 1 289 ? 21.991 40.798 24.784 1.00 44.41 303 PRO A O 1
ATOM 2130 N N . ALA A 1 290 ? 22.897 41.622 26.691 1.00 42.24 304 ALA A N 1
ATOM 2131 C CA . ALA A 1 290 ? 23.979 42.333 26.005 1.00 44.10 304 ALA A CA 1
ATOM 2132 C C . ALA A 1 290 ? 24.753 41.451 25.032 1.00 45.38 304 ALA A C 1
ATOM 2133 O O . ALA A 1 290 ? 25.218 41.935 23.993 1.00 45.35 304 ALA A O 1
ATOM 2135 N N . MET A 1 291 ? 24.917 40.162 25.359 1.00 44.02 305 MET A N 1
ATOM 2136 C CA . MET A 1 291 ? 25.662 39.247 24.495 1.00 46.34 305 MET A CA 1
ATOM 2137 C C . MET A 1 291 ? 25.062 39.167 23.093 1.00 42.27 305 MET A C 1
ATOM 2138 O O . MET A 1 291 ? 25.789 39.122 22.092 1.00 40.76 305 MET A O 1
ATOM 2143 N N . PHE A 1 292 ? 23.739 39.170 22.994 1.00 45.74 306 PHE A N 1
ATOM 2144 C CA . PHE A 1 292 ? 23.120 39.074 21.677 1.00 50.86 306 PHE A CA 1
ATOM 2145 C C . PHE A 1 292 ? 23.377 40.319 20.832 1.00 49.84 306 PHE A C 1
ATOM 2146 O O . PHE A 1 292 ? 23.409 40.233 19.599 1.00 50.87 306 PHE A O 1
ATOM 2154 N N . TRP A 1 293 ? 23.588 41.473 21.470 1.00 49.99 307 TRP A N 1
ATOM 2155 C CA . TRP A 1 293 ? 23.972 42.675 20.730 1.00 48.05 307 TRP A CA 1
ATOM 2156 C C . TRP A 1 293 ? 25.344 42.507 20.093 1.00 46.35 307 TRP A C 1
ATOM 2157 O O . TRP A 1 293 ? 25.519 42.745 18.892 1.00 49.46 307 TRP A O 1
ATOM 2168 N N . PHE A 1 294 ? 26.331 42.084 20.888 1.00 46.91 308 PHE A N 1
ATOM 2169 C CA . PHE A 1 294 ? 27.671 41.854 20.354 1.00 46.76 308 PHE A CA 1
ATOM 2170 C C . PHE A 1 294 ? 27.667 40.782 19.270 1.00 51.03 308 PHE A C 1
ATOM 2171 O O . PHE A 1 294 ? 28.352 40.921 18.250 1.00 55.19 308 PHE A O 1
ATOM 2179 N N . ALA A 1 295 ? 26.891 39.711 19.459 1.00 52.32 309 ALA A N 1
ATOM 2180 C CA . ALA A 1 295 ? 26.810 38.683 18.423 1.00 56.84 309 ALA A CA 1
ATOM 2181 C C . ALA A 1 295 ? 26.270 39.260 17.123 1.00 56.89 309 ALA A C 1
ATOM 2182 O O . ALA A 1 295 ? 26.760 38.920 16.038 1.00 59.29 309 ALA A O 1
ATOM 2184 N N . ASN A 1 296 ? 25.274 40.153 17.220 1.00 53.96 310 ASN A N 1
ATOM 2185 C CA . ASN A 1 296 ? 24.669 40.781 16.047 1.00 56.91 310 ASN A CA 1
ATOM 2186 C C . ASN A 1 296 ? 25.559 41.854 15.417 1.00 62.43 310 ASN A C 1
ATOM 2187 O O . ASN A 1 296 ? 25.422 42.117 14.218 1.00 67.82 310 ASN A O 1
ATOM 2192 N N . ARG A 1 297 ? 26.466 42.480 16.174 1.00 58.64 311 ARG A N 1
ATOM 2193 C CA . ARG A 1 297 ? 27.266 43.552 15.593 1.00 58.94 311 ARG A CA 1
ATOM 2194 C C . ARG A 1 297 ? 28.669 43.124 15.187 1.00 61.35 311 ARG A C 1
ATOM 2195 O O . ARG A 1 297 ? 29.294 43.804 14.368 1.00 59.92 311 ARG A O 1
ATOM 2203 N N . THR A 1 298 ? 29.182 42.030 15.735 1.00 61.88 312 THR A N 1
ATOM 2204 C CA . THR A 1 298 ? 30.439 41.465 15.272 1.00 63.26 312 THR A CA 1
ATOM 2205 C C . THR A 1 298 ? 30.224 40.302 14.313 1.00 57.79 312 THR A C 1
ATOM 2206 O O . THR A 1 298 ? 31.201 39.721 13.834 1.00 63.47 312 THR A O 1
ATOM 2210 N N . ALA A 1 299 ? 28.970 39.988 14.001 1.00 57.90 313 ALA A N 1
ATOM 2211 C CA . ALA A 1 299 ? 28.586 38.879 13.132 1.00 60.75 313 ALA A CA 1
ATOM 2212 C C . ALA A 1 299 ? 29.204 37.576 13.631 1.00 62.08 313 ALA A C 1
ATOM 2213 O O . ALA A 1 299 ? 29.956 36.899 12.931 1.00 62.13 313 ALA A O 1
ATOM 2215 N N . ASP A 1 300 ? 28.868 37.240 14.876 1.00 60.35 314 ASP A N 1
ATOM 2216 C CA . ASP A 1 300 ? 29.554 36.180 15.614 1.00 62.69 314 ASP A CA 1
ATOM 2217 C C . ASP A 1 300 ? 28.545 35.194 16.203 1.00 64.10 314 ASP A C 1
ATOM 2218 O O . ASP A 1 300 ? 27.947 35.449 17.254 1.00 60.00 314 ASP A O 1
ATOM 2223 N N . LYS A 1 301 ? 28.370 34.049 15.536 1.00 67.17 315 LYS A N 1
ATOM 2224 C CA . LYS A 1 301 ? 27.521 32.999 16.083 1.00 63.84 315 LYS A CA 1
ATOM 2225 C C . LYS A 1 301 ? 28.175 32.271 17.253 1.00 58.84 315 LYS A C 1
ATOM 2226 O O . LYS A 1 301 ? 27.476 31.570 17.993 1.00 57.65 315 LYS A O 1
ATOM 2232 N N . ASP A 1 302 ? 29.494 32.417 17.434 1.00 59.44 316 ASP A N 1
ATOM 2233 C CA . ASP A 1 302 ? 30.159 31.759 18.558 1.00 59.99 316 ASP A CA 1
ATOM 2234 C C . ASP A 1 302 ? 29.582 32.220 19.892 1.00 61.70 316 ASP A C 1
ATOM 2235 O O . ASP A 1 302 ? 29.316 31.395 20.776 1.00 58.19 316 ASP A O 1
ATOM 2240 N N . ILE A 1 303 ? 29.376 33.536 20.049 1.00 58.13 317 ILE A N 1
ATOM 2241 C CA . ILE A 1 303 ? 28.642 34.062 21.197 1.00 53.73 317 ILE A CA 1
ATOM 2242 C C . ILE A 1 303 ? 27.271 33.397 21.302 1.00 49.42 317 ILE A C 1
ATOM 2243 O O . ILE A 1 303 ? 26.786 33.093 22.401 1.00 47.14 317 ILE A O 1
ATOM 2248 N N . LEU A 1 304 ? 26.614 33.174 20.168 1.00 50.97 318 LEU A N 1
ATOM 2249 C CA . LEU A 1 304 ? 25.290 32.567 20.223 1.00 54.07 318 LEU A CA 1
ATOM 2250 C C . LEU A 1 304 ? 25.376 31.115 20.682 1.00 56.63 318 LEU A C 1
ATOM 2251 O O . LEU A 1 304 ? 24.517 30.642 21.438 1.00 56.26 318 LEU A O 1
ATOM 2256 N N . TRP A 1 305 ? 26.426 30.407 20.266 1.00 53.51 319 TRP A N 1
ATOM 2257 C CA . TRP A 1 305 ? 26.664 29.063 20.778 1.00 57.28 319 TRP A CA 1
ATOM 2258 C C . TRP A 1 305 ? 26.711 29.070 22.300 1.00 56.67 319 TRP A C 1
ATOM 2259 O O . TRP A 1 305 ? 26.019 28.285 22.959 1.00 55.39 319 TRP A O 1
ATOM 2270 N N . SER A 1 306 ? 27.491 29.986 22.880 1.00 57.42 320 SER A N 1
ATOM 2271 C CA . SER A 1 306 ? 27.602 30.028 24.335 1.00 55.40 320 SER A CA 1
ATOM 2272 C C . SER A 1 306 ? 26.300 30.499 24.989 1.00 49.48 320 SER A C 1
ATOM 2273 O O . SER A 1 306 ? 25.886 29.944 26.016 1.00 50.76 320 SER A O 1
ATOM 2276 N N . GLU A 1 307 ? 25.627 31.502 24.409 1.00 47.13 321 GLU A N 1
ATOM 2277 C CA . GLU A 1 307 ? 24.353 31.942 24.978 1.00 51.28 321 GLU A CA 1
ATOM 2278 C C . GLU A 1 307 ? 23.279 30.863 24.850 1.00 49.69 321 GLU A C 1
ATOM 2279 O O . GLU A 1 307 ? 22.486 30.664 25.779 1.00 46.74 321 GLU A O 1
ATOM 2285 N N . LYS A 1 308 ? 23.236 30.152 23.715 1.00 48.65 322 LYS A N 1
ATOM 2286 C CA . LYS A 1 308 ? 22.250 29.084 23.569 1.00 54.85 322 LYS A CA 1
ATOM 2287 C C . LYS A 1 308 ? 22.408 28.046 24.666 1.00 54.36 322 LYS A C 1
ATOM 2288 O O . LYS A 1 308 ? 21.415 27.515 25.182 1.00 53.16 322 LYS A O 1
ATOM 2294 N N . TYR A 1 309 ? 23.650 27.752 25.043 1.00 46.74 323 TYR A N 1
ATOM 2295 C CA . TYR A 1 309 ? 23.864 26.796 26.114 1.00 50.59 323 TYR A CA 1
ATOM 2296 C C . TYR A 1 309 ? 23.366 27.330 27.450 1.00 51.92 323 TYR A C 1
ATOM 2297 O O . TYR A 1 309 ? 22.794 26.574 28.244 1.00 53.03 323 TYR A O 1
ATOM 2306 N N . GLN A 1 310 ? 23.595 28.622 27.729 1.00 50.24 324 GLN A N 1
ATOM 2307 C CA . GLN A 1 310 ? 23.133 29.192 28.992 1.00 48.91 324 GLN A CA 1
ATOM 2308 C C . GLN A 1 310 ? 21.621 29.141 29.089 1.00 49.71 324 GLN A C 1
ATOM 2309 O O . GLN A 1 310 ? 21.072 28.952 30.182 1.00 52.66 324 GLN A O 1
ATOM 2315 N N . PHE A 1 311 ? 20.928 29.322 27.960 1.00 49.95 325 PHE A N 1
ATOM 2316 C CA . PHE A 1 311 ? 19.474 29.173 27.951 1.00 52.57 325 PHE A CA 1
ATOM 2317 C C . PHE A 1 311 ? 19.075 27.721 28.189 1.00 54.10 325 PHE A C 1
ATOM 2318 O O . PHE A 1 311 ? 18.204 27.429 29.018 1.00 55.35 325 PHE A O 1
ATOM 2326 N N . SER A 1 312 ? 19.675 26.807 27.433 1.00 51.08 326 SER A N 1
ATOM 2327 C CA . SER A 1 312 ? 19.596 25.378 27.695 1.00 57.07 326 SER A CA 1
ATOM 2328 C C . SER A 1 312 ? 19.754 25.078 29.181 1.00 58.38 326 SER A C 1
ATOM 2329 O O . SER A 1 312 ? 19.061 24.205 29.714 1.00 51.29 326 SER A O 1
ATOM 2332 N N . LEU A 1 313 ? 20.632 25.826 29.864 1.00 54.16 327 LEU A N 1
ATOM 2333 C CA . LEU A 1 313 ? 20.889 25.616 31.284 1.00 51.89 327 LEU A CA 1
ATOM 2334 C C . LEU A 1 313 ? 19.929 26.361 32.204 1.00 49.85 327 LEU A C 1
ATOM 2335 O O . LEU A 1 313 ? 19.727 25.945 33.349 1.00 50.85 327 LEU A O 1
ATOM 2340 N N . SER A 1 314 ? 19.336 27.453 31.760 1.00 52.19 328 SER A N 1
ATOM 2341 C CA . SER A 1 314 ? 18.656 28.310 32.712 1.00 56.13 328 SER A CA 1
ATOM 2342 C C . SER A 1 314 ? 17.281 27.774 33.084 1.00 55.73 328 SER A C 1
ATOM 2343 O O . SER A 1 314 ? 16.620 27.079 32.308 1.00 57.92 328 SER A O 1
ATOM 2346 N N . SER A 1 315 ? 16.857 28.126 34.293 1.00 56.70 329 SER A N 1
ATOM 2347 C CA . SER A 1 315 ? 15.499 27.920 34.753 1.00 52.49 329 SER A CA 1
ATOM 2348 C C . SER A 1 315 ? 14.588 29.062 34.296 1.00 60.90 329 SER A C 1
ATOM 2349 O O . SER A 1 315 ? 15.023 30.196 34.054 1.00 60.21 329 SER A O 1
ATOM 2352 N N . LYS A 1 316 ? 13.298 28.739 34.199 1.00 62.06 330 LYS A N 1
ATOM 2353 C CA . LYS A 1 316 ? 12.287 29.733 33.860 1.00 59.32 330 LYS A CA 1
ATOM 2354 C C . LYS A 1 316 ? 12.315 30.908 34.828 1.00 57.67 330 LYS A C 1
ATOM 2355 O O . LYS A 1 316 ? 12.108 32.058 34.425 1.00 57.19 330 LYS A O 1
ATOM 2361 N N . LYS A 1 317 ? 12.567 30.643 36.111 1.00 55.89 331 LYS A N 1
ATOM 2362 C CA . LYS A 1 317 ? 12.495 31.716 37.094 1.00 55.03 331 LYS A CA 1
ATOM 2363 C C . LYS A 1 317 ? 13.616 32.735 36.892 1.00 61.34 331 LYS A C 1
ATOM 2364 O O . LYS A 1 317 ? 13.395 33.943 37.046 1.00 58.58 331 LYS A O 1
ATOM 2370 N N . SER A 1 318 ? 14.826 32.277 36.549 1.00 56.33 332 SER A N 1
ATOM 2371 C CA . SER A 1 318 ? 15.932 33.226 36.463 1.00 59.95 332 SER A CA 1
ATOM 2372 C C . SER A 1 318 ? 15.771 34.150 35.258 1.00 58.99 332 SER A C 1
ATOM 2373 O O . SER A 1 318 ? 16.134 35.332 35.333 1.00 50.73 332 SER A O 1
ATOM 2376 N N . ILE A 1 319 ? 15.184 33.645 34.167 1.00 56.68 333 ILE A N 1
ATOM 2377 C CA . ILE A 1 319 ? 14.878 34.489 33.019 1.00 53.30 333 ILE A CA 1
ATOM 2378 C C . ILE A 1 319 ? 13.773 35.482 33.352 1.00 57.88 333 ILE A C 1
ATOM 2379 O O . ILE A 1 319 ? 13.861 36.665 33.001 1.00 59.73 333 ILE A O 1
ATOM 2384 N N . ARG A 1 320 ? 12.710 35.019 34.017 1.00 58.09 334 ARG A N 1
ATOM 2385 C CA . ARG A 1 320 ? 11.668 35.924 34.494 1.00 56.91 334 ARG A CA 1
ATOM 2386 C C . ARG A 1 320 ? 12.267 37.000 35.390 1.00 57.67 334 ARG A C 1
ATOM 2387 O O . ARG A 1 320 ? 11.961 38.189 35.253 1.00 53.54 334 ARG A O 1
ATOM 2395 N N . SER A 1 321 ? 13.125 36.584 36.324 1.00 56.49 335 SER A N 1
ATOM 2396 C CA . SER A 1 321 ? 13.593 37.474 37.376 1.00 53.15 335 SER A CA 1
ATOM 2397 C C . SER A 1 321 ? 14.463 38.603 36.837 1.00 50.59 335 SER A C 1
ATOM 2398 O O . SER A 1 321 ? 14.500 39.685 37.434 1.00 51.48 335 SER A O 1
ATOM 2401 N N . TYR A 1 322 ? 15.142 38.390 35.716 1.00 47.46 336 TYR A N 1
ATOM 2402 C CA . TYR A 1 322 ? 16.217 39.286 35.317 1.00 52.33 336 TYR A CA 1
ATOM 2403 C C . TYR A 1 322 ? 15.660 40.577 34.723 1.00 51.64 336 TYR A C 1
ATOM 2404 O O . TYR A 1 322 ? 14.898 40.549 33.751 1.00 49.65 336 TYR A O 1
ATOM 2413 N N . ARG A 1 323 ? 16.073 41.713 35.294 1.00 49.85 337 ARG A N 1
ATOM 2414 C CA . ARG A 1 323 ? 15.391 42.969 35.003 1.00 49.61 337 ARG A CA 1
ATOM 2415 C C . ARG A 1 323 ? 15.533 43.403 33.546 1.00 48.33 337 ARG A C 1
ATOM 2416 O O . ARG A 1 323 ? 14.662 44.119 33.049 1.00 49.71 337 ARG A O 1
ATOM 2424 N N . TYR A 1 324 ? 16.578 42.971 32.840 1.00 49.76 338 TYR A N 1
ATOM 2425 C CA . TYR A 1 324 ? 16.777 43.339 31.440 1.00 49.74 338 TYR A CA 1
ATOM 2426 C C . TYR A 1 324 ? 16.416 42.194 30.477 1.00 49.06 338 TYR A C 1
ATOM 2427 O O . TYR A 1 324 ? 16.860 42.197 29.319 1.00 46.02 338 TYR A O 1
ATOM 2436 N N . ALA A 1 325 ? 15.593 41.239 30.928 1.00 46.63 339 ALA A N 1
ATOM 2437 C CA . ALA A 1 325 ? 15.282 40.059 30.117 1.00 50.26 339 ALA A CA 1
ATOM 2438 C C . ALA A 1 325 ? 14.773 40.430 28.722 1.00 48.32 339 ALA A C 1
ATOM 2439 O O . ALA A 1 325 ? 15.211 39.851 27.720 1.00 46.41 339 ALA A O 1
ATOM 2441 N N . VAL A 1 326 ? 13.866 41.410 28.635 1.00 44.55 340 VAL A N 1
ATOM 2442 C CA . VAL A 1 326 ? 13.260 41.758 27.344 1.00 47.47 340 VAL A CA 1
ATOM 2443 C C . VAL A 1 326 ? 14.318 42.133 26.308 1.00 49.82 340 VAL A C 1
ATOM 2444 O O . VAL A 1 326 ? 14.139 41.880 25.108 1.00 49.41 340 VAL A O 1
ATOM 2448 N N . LEU A 1 327 ? 15.442 42.722 26.746 1.00 49.35 341 LEU A N 1
ATOM 2449 C CA . LEU A 1 327 ? 16.464 43.169 25.801 1.00 46.83 341 LEU A CA 1
ATOM 2450 C C . LEU A 1 327 ? 17.044 42.012 25.004 1.00 45.41 341 LEU A C 1
ATOM 2451 O O . LEU A 1 327 ? 17.472 42.203 23.859 1.00 47.74 341 LEU A O 1
ATOM 2456 N N . ALA A 1 328 ? 17.030 40.804 25.565 1.00 45.56 342 ALA A N 1
ATOM 2457 C CA . ALA A 1 328 ? 17.497 39.635 24.819 1.00 52.61 342 ALA A CA 1
ATOM 2458 C C . ALA A 1 328 ? 16.732 39.469 23.506 1.00 52.63 342 ALA A C 1
ATOM 2459 O O . ALA A 1 328 ? 17.330 39.244 22.447 1.00 54.00 342 ALA A O 1
ATOM 2461 N N . LEU A 1 329 ? 15.407 39.591 23.553 1.00 50.08 343 LEU A N 1
ATOM 2462 C CA . LEU A 1 329 ? 14.623 39.532 22.323 1.00 55.44 343 LEU A CA 1
ATOM 2463 C C . LEU A 1 329 ? 14.957 40.710 21.416 1.00 55.35 343 LEU A C 1
ATOM 2464 O O . LEU A 1 329 ? 15.253 40.535 20.228 1.00 54.09 343 LEU A O 1
ATOM 2469 N N . ILE A 1 330 ? 14.936 41.926 21.970 1.00 53.06 344 ILE A N 1
ATOM 2470 C CA . ILE A 1 330 ? 15.153 43.112 21.147 1.00 48.75 344 ILE A CA 1
ATOM 2471 C C . ILE A 1 330 ? 16.478 43.020 20.402 1.00 52.27 344 ILE A C 1
ATOM 2472 O O . ILE A 1 330 ? 16.536 43.265 19.193 1.00 55.51 344 ILE A O 1
ATOM 2477 N N . TRP A 1 331 ? 17.551 42.610 21.085 1.00 47.11 345 TRP A N 1
ATOM 2478 C CA . TRP A 1 331 ? 18.849 42.537 20.422 1.00 55.01 345 TRP A CA 1
ATOM 2479 C C . TRP A 1 331 ? 19.102 41.207 19.716 1.00 53.88 345 TRP A C 1
ATOM 2480 O O . TRP A 1 331 ? 19.910 41.164 18.781 1.00 54.92 345 TRP A O 1
ATOM 2491 N N . GLY A 1 332 ? 18.431 40.130 20.119 1.00 51.82 346 GLY A N 1
ATOM 2492 C CA . GLY A 1 332 ? 18.754 38.822 19.584 1.00 60.94 346 GLY A CA 1
ATOM 2493 C C . GLY A 1 332 ? 17.793 38.233 18.568 1.00 65.32 346 GLY A C 1
ATOM 2494 O O . GLY A 1 332 ? 18.170 37.330 17.807 1.00 63.74 346 GLY A O 1
ATOM 2495 N N . ALA A 1 333 ? 16.548 38.719 18.546 1.00 65.08 347 ALA A N 1
ATOM 2496 C CA . ALA A 1 333 ? 15.538 38.139 17.658 1.00 68.79 347 ALA A CA 1
ATOM 2497 C C . ALA A 1 333 ? 15.836 38.379 16.185 1.00 73.05 347 ALA A C 1
ATOM 2498 O O . ALA A 1 333 ? 15.095 37.869 15.335 1.00 74.33 347 ALA A O 1
ATOM 2500 N N . SER A 1 334 ? 16.892 39.141 15.873 1.00 69.19 348 SER A N 1
ATOM 2501 C CA . SER A 1 334 ? 17.330 39.309 14.495 1.00 68.16 348 SER A CA 1
ATOM 2502 C C . SER A 1 334 ? 17.990 38.047 13.958 1.00 72.21 348 SER A C 1
ATOM 2503 O O . SER A 1 334 ? 17.866 37.747 12.766 1.00 75.79 348 SER A O 1
ATOM 2506 N N . THR A 1 335 ? 18.690 37.303 14.812 1.00 71.37 349 THR A N 1
ATOM 2507 C CA . THR A 1 335 ? 19.447 36.128 14.402 1.00 75.42 349 THR A CA 1
ATOM 2508 C C . THR A 1 335 ? 18.731 34.862 14.851 1.00 74.02 349 THR A C 1
ATOM 2509 O O . THR A 1 335 ? 18.107 34.836 15.918 1.00 73.01 349 THR A O 1
ATOM 2513 N N . SER A 1 336 ? 18.816 33.814 14.034 1.00 75.33 350 SER A N 1
ATOM 2514 C CA . SER A 1 336 ? 18.226 32.529 14.389 1.00 79.36 350 SER A CA 1
ATOM 2515 C C . SER A 1 336 ? 19.208 31.728 15.235 1.00 76.35 350 SER A C 1
ATOM 2516 O O . SER A 1 336 ? 20.425 31.786 15.024 1.00 76.82 350 SER A O 1
ATOM 2519 N N . MET A 1 337 ? 18.666 30.981 16.198 1.00 71.83 351 MET A N 1
ATOM 2520 C CA . MET A 1 337 ? 19.463 30.220 17.148 1.00 73.44 351 MET A CA 1
ATOM 2521 C C . MET A 1 337 ? 19.664 28.764 16.736 1.00 76.02 351 MET A C 1
ATOM 2522 O O . MET A 1 337 ? 20.383 28.035 17.427 1.00 74.51 351 MET A O 1
ATOM 2527 N N . ASP A 1 338 ? 19.053 28.325 15.638 1.00 77.38 352 ASP A N 1
ATOM 2528 C CA . ASP A 1 338 ? 19.157 26.946 15.185 1.00 79.16 352 ASP A CA 1
ATOM 2529 C C . ASP A 1 338 ? 20.381 26.760 14.296 1.00 77.43 352 ASP A C 1
ATOM 2530 O O . ASP A 1 338 ? 20.797 27.672 13.576 1.00 79.19 352 ASP A O 1
ATOM 2535 N N . ASN A 1 339 ? 20.943 25.556 14.352 1.00 75.34 353 ASN A N 1
ATOM 2536 C CA . ASN A 1 339 ? 22.158 25.181 13.632 1.00 77.02 353 ASN A CA 1
ATOM 2537 C C . ASN A 1 339 ? 23.259 26.222 13.832 1.00 77.71 353 ASN A C 1
ATOM 2538 O O . ASN A 1 339 ? 23.636 26.962 12.923 1.00 79.84 353 ASN A O 1
ATOM 2543 N N . LEU A 1 340 ? 23.756 26.265 15.063 1.00 79.07 354 LEU A N 1
ATOM 2544 C CA . LEU A 1 340 ? 24.902 27.163 15.140 1.00 74.77 354 LEU A CA 1
ATOM 2545 C C . LEU A 1 340 ? 26.180 26.380 14.888 1.00 71.00 354 LEU A C 1
ATOM 2546 O O . LEU A 1 340 ? 26.323 25.257 15.378 1.00 73.34 354 LEU A O 1
ATOM 2551 N N . PRO A 1 341 ? 27.112 26.930 14.116 1.00 71.74 355 PRO A N 1
ATOM 2552 C CA . PRO A 1 341 ? 28.411 26.268 13.963 1.00 69.89 355 PRO A CA 1
ATOM 2553 C C . PRO A 1 341 ? 29.088 26.094 15.314 1.00 69.28 355 PRO A C 1
ATOM 2554 O O . PRO A 1 341 ? 28.756 26.758 16.299 1.00 68.49 355 PRO A O 1
ATOM 2558 N N . LYS A 1 342 ? 30.030 25.164 15.359 1.00 70.16 356 LYS A N 1
ATOM 2559 C CA . LYS A 1 342 ? 30.785 25.043 16.597 1.00 67.70 356 LYS A CA 1
ATOM 2560 C C . LYS A 1 342 ? 31.949 26.020 16.581 1.00 66.84 356 LYS A C 1
ATOM 2561 O O . LYS A 1 342 ? 32.680 26.083 15.584 1.00 69.78 356 LYS A O 1
ATOM 2567 N N . PRO A 1 343 ? 32.149 26.787 17.647 1.00 64.70 357 PRO A N 1
ATOM 2568 C CA . PRO A 1 343 ? 33.331 27.659 17.713 1.00 65.87 357 PRO A CA 1
ATOM 2569 C C . PRO A 1 343 ? 34.612 26.846 17.604 1.00 62.59 357 PRO A C 1
ATOM 2570 O O . PRO A 1 343 ? 34.715 25.742 18.134 1.00 62.01 357 PRO A O 1
ATOM 2574 N N . THR A 1 344 ? 35.599 27.408 16.912 1.00 68.77 358 THR A N 1
ATOM 2575 C CA . THR A 1 344 ? 36.829 26.685 16.620 1.00 67.60 358 THR A CA 1
ATOM 2576 C C . THR A 1 344 ? 38.040 27.171 17.401 1.00 67.31 358 THR A C 1
ATOM 2577 O O . THR A 1 344 ? 38.945 26.373 17.654 1.00 65.90 358 THR A O 1
ATOM 2581 N N . GLN A 1 345 ? 38.096 28.445 17.790 1.00 68.21 359 GLN A N 1
ATOM 2582 C CA . GLN A 1 345 ? 39.249 28.918 18.543 1.00 67.35 359 GLN A CA 1
ATOM 2583 C C . GLN A 1 345 ? 39.195 28.400 19.974 1.00 65.50 359 GLN A C 1
ATOM 2584 O O . GLN A 1 345 ? 38.180 28.544 20.665 1.00 62.64 359 GLN A O 1
ATOM 2590 N N . ARG A 1 346 ? 40.302 27.803 20.413 1.00 60.28 360 ARG A N 1
ATOM 2591 C CA . ARG A 1 346 ? 40.386 27.083 21.672 1.00 58.95 360 ARG A CA 1
ATOM 2592 C C . ARG A 1 346 ? 41.021 27.898 22.784 1.00 59.84 360 ARG A C 1
ATOM 2593 O O . ARG A 1 346 ? 41.118 27.396 23.913 1.00 54.50 360 ARG A O 1
ATOM 2601 N N . MET A 1 347 ? 41.481 29.123 22.497 1.00 57.96 361 MET A N 1
ATOM 2602 C CA . MET A 1 347 ? 42.135 29.948 23.503 1.00 52.71 361 MET A CA 1
ATOM 2603 C C . MET A 1 347 ? 41.784 31.429 23.358 1.00 57.98 361 MET A C 1
ATOM 2604 O O . MET A 1 347 ? 41.772 31.978 22.251 1.00 52.40 361 MET A O 1
ATOM 2609 N N . TRP A 1 348 ? 41.517 32.068 24.499 1.00 52.05 362 TRP A N 1
ATOM 2610 C CA . TRP A 1 348 ? 41.293 33.501 24.598 1.00 48.55 362 TRP A CA 1
ATOM 2611 C C . TRP A 1 348 ? 42.147 34.049 25.730 1.00 50.61 362 TRP A C 1
ATOM 2612 O O . TRP A 1 348 ? 42.058 33.570 26.867 1.00 46.47 362 TRP A O 1
ATOM 2623 N N . VAL A 1 349 ? 42.967 35.053 25.423 1.00 46.92 363 VAL A N 1
ATOM 2624 C CA . VAL A 1 349 ? 43.915 35.604 26.381 1.00 44.89 363 VAL A CA 1
ATOM 2625 C C . VAL A 1 349 ? 43.817 37.126 26.375 1.00 49.91 363 VAL A C 1
ATOM 2626 O O . VAL A 1 349 ? 43.587 37.740 25.326 1.00 49.23 363 VAL A O 1
ATOM 2630 N N . SER A 1 350 ? 44.027 37.735 27.542 1.00 47.16 364 SER A N 1
ATOM 2631 C CA . SER A 1 350 ? 44.282 39.165 27.634 1.00 45.87 364 SER A CA 1
ATOM 2632 C C . SER A 1 350 ? 45.304 39.417 28.727 1.00 43.48 364 SER A C 1
ATOM 2633 O O . SER A 1 350 ? 45.095 38.994 29.867 1.00 43.46 364 SER A O 1
ATOM 2636 N N . SER A 1 351 ? 46.389 40.126 28.398 1.00 41.86 365 SER A N 1
ATOM 2637 C CA . SER A 1 351 ? 47.404 40.464 29.398 1.00 48.52 365 SER A CA 1
ATOM 2638 C C . SER A 1 351 ? 47.462 41.938 29.770 1.00 43.84 365 SER A C 1
ATOM 2639 O O . SER A 1 351 ? 47.714 42.257 30.937 1.00 42.53 365 SER A O 1
ATOM 2642 N N . LYS A 1 352 ? 47.289 42.855 28.819 1.00 44.17 366 LYS A N 1
ATOM 2643 C CA . LYS A 1 352 ? 47.456 44.287 29.109 1.00 45.49 366 LYS A CA 1
ATOM 2644 C C . LYS A 1 352 ? 46.153 44.812 29.713 1.00 43.71 366 LYS A C 1
ATOM 2645 O O . LYS A 1 352 ? 45.360 45.505 29.071 1.00 45.44 366 LYS A O 1
ATOM 2651 N N . THR A 1 353 ? 45.935 44.483 30.982 1.00 39.22 367 THR A N 1
ATOM 2652 C CA . THR A 1 353 ? 44.611 44.651 31.568 1.00 41.03 367 THR A CA 1
ATOM 2653 C C . THR A 1 353 ? 44.714 44.401 33.064 1.00 39.66 367 THR A C 1
ATOM 2654 O O . THR A 1 353 ? 45.690 43.825 33.542 1.00 43.96 367 THR A O 1
ATOM 2658 N N . THR A 1 354 ? 43.696 44.855 33.797 1.00 38.07 368 THR A N 1
ATOM 2659 C CA . THR A 1 354 ? 43.735 44.841 35.262 1.00 40.73 368 THR A CA 1
ATOM 2660 C C . THR A 1 354 ? 43.780 43.417 35.822 1.00 41.52 368 THR A C 1
ATOM 2661 O O . THR A 1 354 ? 44.552 43.122 36.750 1.00 38.88 368 THR A O 1
ATOM 2665 N N . THR A 1 355 ? 42.943 42.526 35.288 1.00 43.01 369 THR A N 1
ATOM 2666 C CA . THR A 1 355 ? 42.845 41.141 35.753 1.00 44.17 369 THR A CA 1
ATOM 2667 C C . THR A 1 355 ? 43.141 40.237 34.565 1.00 39.96 369 THR A C 1
ATOM 2668 O O . THR A 1 355 ? 42.219 39.763 33.885 1.00 44.64 369 THR A O 1
ATOM 2672 N N . PRO A 1 356 ? 44.412 39.991 34.270 1.00 41.04 370 PRO A N 1
ATOM 2673 C CA . PRO A 1 356 ? 44.748 39.155 33.112 1.00 39.89 370 PRO A CA 1
ATOM 2674 C C . PRO A 1 356 ? 44.262 37.721 33.280 1.00 42.13 370 PRO A C 1
ATOM 2675 O O . PRO A 1 356 ? 44.363 37.129 34.357 1.00 40.05 370 PRO A O 1
ATOM 2679 N N . VAL A 1 357 ? 43.753 37.164 32.186 1.00 36.28 371 VAL A N 1
ATOM 2680 C CA . VAL A 1 357 ? 43.152 35.842 32.179 1.00 41.78 371 VAL A CA 1
ATOM 2681 C C . VAL A 1 357 ? 43.656 35.094 30.957 1.00 44.99 371 VAL A C 1
ATOM 2682 O O . VAL A 1 357 ? 43.909 35.693 29.905 1.00 41.58 371 VAL A O 1
ATOM 2686 N N . ALA A 1 358 ? 43.790 33.770 31.110 1.00 37.78 372 ALA A N 1
ATOM 2687 C CA . ALA A 1 358 ? 44.059 32.851 30.009 1.00 41.17 372 ALA A CA 1
ATOM 2688 C C . ALA A 1 358 ? 43.027 31.729 30.051 1.00 43.41 372 ALA A C 1
ATOM 2689 O O . ALA A 1 358 ? 42.962 30.971 31.02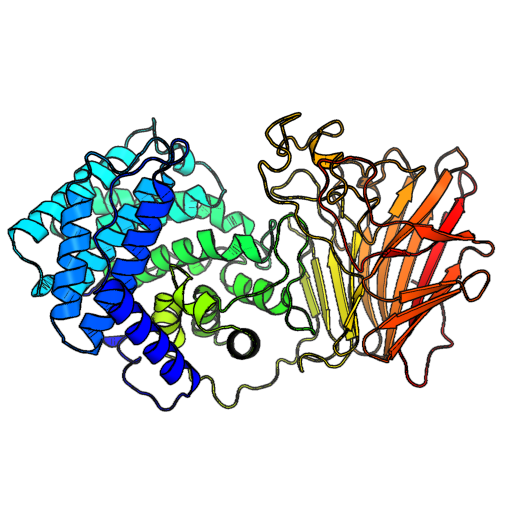6 1.00 40.72 372 ALA A O 1
ATOM 2691 N N . LEU A 1 359 ? 42.218 31.626 29.000 1.00 46.87 373 LEU A N 1
ATOM 2692 C CA . LEU A 1 359 ? 41.008 30.805 29.006 1.00 42.26 373 LEU A CA 1
ATOM 2693 C C . LEU A 1 359 ? 41.094 29.808 27.856 1.00 43.88 373 LEU A C 1
ATOM 2694 O O . LEU A 1 359 ? 41.031 30.199 26.684 1.00 43.98 373 LEU A O 1
ATOM 2699 N N . MET A 1 360 ? 41.248 28.524 28.191 1.00 41.23 374 MET A N 1
ATOM 2700 C CA . MET A 1 360 ? 41.526 27.495 27.194 1.00 47.21 374 MET A CA 1
ATOM 2701 C C . MET A 1 360 ? 40.659 26.269 27.435 1.00 48.73 374 MET A C 1
ATOM 2702 O O . MET A 1 360 ? 40.499 25.814 28.575 1.00 43.02 374 MET A O 1
ATOM 2707 N N . ARG A 1 361 ? 40.098 25.754 26.351 1.00 47.82 375 ARG A N 1
ATOM 2708 C CA . ARG A 1 361 ? 39.415 24.474 26.324 1.00 51.63 375 ARG A CA 1
ATOM 2709 C C . ARG A 1 361 ? 39.894 23.719 25.090 1.00 55.01 375 ARG A C 1
ATOM 2710 O O . ARG A 1 361 ? 40.419 24.316 24.143 1.00 53.99 375 ARG A O 1
ATOM 2718 N N . THR A 1 362 ? 39.738 22.392 25.104 1.00 51.34 376 THR A N 1
ATOM 2719 C CA . THR A 1 362 ? 40.099 21.620 23.922 1.00 49.19 376 THR A CA 1
ATOM 2720 C C . THR A 1 362 ? 38.934 21.474 22.962 1.00 51.24 376 THR A C 1
ATOM 2721 O O . THR A 1 362 ? 39.143 21.107 21.802 1.00 54.39 376 THR A O 1
ATOM 2725 N N . THR A 1 363 ? 37.724 21.797 23.405 1.00 46.75 377 THR A N 1
ATOM 2726 C CA . THR A 1 363 ? 36.556 21.645 22.563 1.00 52.74 377 THR A CA 1
ATOM 2727 C C . THR A 1 363 ? 35.468 22.581 23.073 1.00 52.38 377 THR A C 1
ATOM 2728 O O . THR A 1 363 ? 35.395 22.880 24.269 1.00 49.34 377 THR A O 1
ATOM 2732 N N . TRP A 1 364 ? 34.622 23.042 22.158 1.00 50.63 378 TRP A N 1
ATOM 2733 C CA . TRP A 1 364 ? 33.485 23.854 22.551 1.00 52.15 378 TRP A CA 1
ATOM 2734 C C . TRP A 1 364 ? 32.241 23.026 22.782 1.00 56.40 378 TRP A C 1
ATOM 2735 O O . TRP A 1 364 ? 31.173 23.590 23.036 1.00 55.38 378 TRP A O 1
ATOM 2746 N N . ASP A 1 365 ? 32.363 21.697 22.736 1.00 60.86 379 ASP A N 1
ATOM 2747 C CA . ASP A 1 365 ? 31.296 20.827 23.210 1.00 57.55 379 ASP A CA 1
ATOM 2748 C C . ASP A 1 365 ? 31.340 20.817 24.732 1.00 53.42 379 ASP A C 1
ATOM 2749 O O . ASP A 1 365 ? 32.317 20.350 25.327 1.00 54.62 379 ASP A O 1
ATOM 2754 N N . TYR A 1 366 ? 30.304 21.368 25.354 1.00 52.30 380 TYR A N 1
ATOM 2755 C CA . TYR A 1 366 ? 30.287 21.506 26.803 1.00 54.55 380 TYR A CA 1
ATOM 2756 C C . TYR A 1 366 ? 30.144 20.142 27.467 1.00 56.20 380 TYR A C 1
ATOM 2757 O O . TYR A 1 366 ? 29.448 19.253 26.963 1.00 51.94 380 TYR A O 1
ATOM 2766 N N . GLN A 1 367 ? 30.800 20.003 28.622 1.00 54.75 381 GLN A N 1
ATOM 2767 C CA . GLN A 1 367 ? 30.930 18.779 29.410 1.00 55.07 381 GLN A CA 1
ATOM 2768 C C . GLN A 1 367 ? 31.879 17.771 28.775 1.00 50.54 381 GLN A C 1
ATOM 2769 O O . GLN A 1 367 ? 31.911 16.622 29.206 1.00 50.59 381 GLN A O 1
ATOM 2775 N N . GLN A 1 368 ? 32.662 18.175 27.776 1.00 51.94 382 GLN A N 1
ATOM 2776 C CA . GLN A 1 368 ? 33.635 17.306 27.126 1.00 49.18 382 GLN A CA 1
ATOM 2777 C C . GLN A 1 368 ? 34.984 18.009 27.053 1.00 54.44 382 GLN A C 1
ATOM 2778 O O . GLN A 1 368 ? 35.077 19.233 27.201 1.00 46.61 382 GLN A O 1
ATOM 2784 N N . GLY A 1 369 ? 36.028 17.213 26.794 1.00 46.66 383 GLY A N 1
ATOM 2785 C CA . GLY A 1 369 ? 37.376 17.718 26.689 1.00 50.40 383 GLY A CA 1
ATOM 2786 C C . GLY A 1 369 ? 37.905 18.163 28.042 1.00 50.67 383 GLY A C 1
ATOM 2787 O O . GLY A 1 369 ? 37.378 17.814 29.100 1.00 49.27 383 GLY A O 1
ATOM 2788 N N . LEU A 1 370 ? 38.981 18.942 27.992 1.00 48.36 384 LEU A N 1
ATOM 2789 C CA . LEU A 1 370 ? 39.525 19.601 29.169 1.00 50.68 384 LEU A CA 1
ATOM 2790 C C . LEU A 1 370 ? 39.401 21.117 29.037 1.00 51.58 384 LEU A C 1
ATOM 2791 O O . LEU A 1 370 ? 39.224 21.664 27.942 1.00 48.77 384 LEU A O 1
ATOM 2796 N N . SER A 1 371 ? 39.514 21.803 30.168 1.00 49.70 385 SER A N 1
ATOM 2797 C CA . SER A 1 371 ? 39.618 23.251 30.116 1.00 51.34 385 SER A CA 1
ATOM 2798 C C . SER A 1 371 ? 40.382 23.759 31.332 1.00 47.08 385 SER A C 1
ATOM 2799 O O . SER A 1 371 ? 40.297 23.195 32.428 1.00 44.02 385 SER A O 1
ATOM 2802 N N . ILE A 1 372 ? 41.125 24.841 31.122 1.00 45.88 386 ILE A N 1
ATOM 2803 C CA . ILE A 1 372 ? 41.839 25.513 32.196 1.00 42.15 386 ILE A CA 1
ATOM 2804 C C . ILE A 1 372 ? 41.633 27.014 32.059 1.00 44.74 386 ILE A C 1
ATOM 2805 O O . ILE A 1 372 ? 41.630 27.558 30.950 1.00 45.56 386 ILE A O 1
ATOM 2810 N N . ALA A 1 373 ? 41.440 27.679 33.190 1.00 41.57 387 ALA A N 1
ATOM 2811 C CA . ALA A 1 373 ? 41.417 29.129 33.255 1.00 42.77 387 ALA A CA 1
ATOM 2812 C C . ALA A 1 373 ? 42.499 29.537 34.233 1.00 40.05 387 ALA A C 1
ATOM 2813 O O . ALA A 1 373 ? 42.578 28.979 35.326 1.00 40.40 387 ALA A O 1
ATOM 2815 N N . LEU A 1 374 ? 43.333 30.488 33.838 1.00 40.44 388 LEU A N 1
ATOM 2816 C CA . LEU A 1 374 ? 44.379 31.008 34.706 1.00 42.24 388 LEU A CA 1
ATOM 2817 C C . LEU A 1 374 ? 44.257 32.526 34.816 1.00 41.37 388 LEU A C 1
ATOM 2818 O O . LEU A 1 374 ? 43.928 33.218 33.844 1.00 36.39 388 LEU A O 1
ATOM 2823 N N . LYS A 1 375 ? 44.456 33.008 36.043 1.00 38.37 389 LYS A N 1
ATOM 2824 C CA . LYS A 1 375 ? 44.342 34.429 36.284 1.00 40.06 389 LYS A CA 1
ATOM 2825 C C . LYS A 1 375 ? 45.479 35.075 37.030 1.00 42.90 389 LYS A C 1
ATOM 2826 O O . LYS A 1 375 ? 45.959 34.544 38.021 1.00 40.92 389 LYS A O 1
ATOM 2832 N N . GLY A 1 376 ? 45.962 36.190 36.527 1.00 44.75 390 GLY A N 1
ATOM 2833 C CA . GLY A 1 376 ? 46.938 37.008 37.222 1.00 43.41 390 GLY A CA 1
ATOM 2834 C C . GLY A 1 376 ? 46.171 38.040 38.016 1.00 47.27 390 GLY A C 1
ATOM 2835 O O . GLY A 1 376 ? 45.191 37.687 38.687 1.00 43.78 390 GLY A O 1
ATOM 2836 N N . GLY A 1 377 ? 46.567 39.312 37.936 1.00 44.49 391 GLY A N 1
ATOM 2837 C CA . GLY A 1 377 ? 45.759 40.374 38.499 1.00 39.75 391 GLY A CA 1
ATOM 2838 C C . GLY A 1 377 ? 46.396 40.982 39.736 1.00 46.76 391 GLY A C 1
ATOM 2839 O O . GLY A 1 377 ? 47.539 40.685 40.102 1.00 42.06 391 GLY A O 1
ATOM 2840 N N . THR A 1 378 ? 45.631 41.876 40.373 1.00 42.15 392 THR A N 1
ATOM 2841 C CA . THR A 1 378 ? 46.060 42.549 41.591 1.00 40.25 392 THR A CA 1
ATOM 2842 C C . THR A 1 378 ? 44.873 42.670 42.534 1.00 42.62 392 THR A C 1
ATOM 2843 O O . THR A 1 378 ? 43.737 42.914 42.097 1.00 43.32 392 THR A O 1
ATOM 2847 N N . ALA A 1 379 ? 45.144 42.510 43.832 1.00 35.07 393 ALA A N 1
ATOM 2848 C CA . ALA A 1 379 ? 44.069 42.568 44.817 1.00 42.52 393 ALA A CA 1
ATOM 2849 C C . ALA A 1 379 ? 43.471 43.966 44.986 1.00 47.23 393 ALA A C 1
ATOM 2850 O O . ALA A 1 379 ? 42.465 44.100 45.693 1.00 49.09 393 ALA A O 1
ATOM 2852 N N . GLN A 1 380 ? 44.045 45.002 44.361 1.00 46.18 394 GLN A N 1
ATOM 2853 C CA . GLN A 1 380 ? 43.605 46.373 44.614 1.00 48.47 394 GLN A CA 1
ATOM 2854 C C . GLN A 1 380 ? 42.373 46.763 43.810 1.00 49.03 394 GLN A C 1
ATOM 2855 O O . GLN A 1 380 ? 41.659 47.686 44.216 1.00 54.31 394 GLN A O 1
ATOM 2861 N N . SER A 1 381 ? 42.098 46.088 42.697 1.00 47.61 395 SER A N 1
ATOM 2862 C CA . SER A 1 381 ? 40.888 46.361 41.937 1.00 47.10 395 SER A CA 1
ATOM 2863 C C . SER A 1 381 ? 39.656 45.828 42.690 1.00 49.65 395 SER A C 1
ATOM 2864 O O . SER A 1 381 ? 39.753 45.270 43.790 1.00 48.08 395 SER A O 1
ATOM 2867 N N . GLY A 1 382 ? 38.476 46.006 42.093 1.00 42.20 396 GLY A N 1
ATOM 2868 C CA . GLY A 1 382 ? 37.228 45.729 42.808 1.00 43.19 396 GLY A CA 1
ATOM 2869 C C . GLY A 1 382 ? 36.875 44.244 42.888 1.00 48.05 396 GLY A C 1
ATOM 2870 O O . GLY A 1 382 ? 37.136 43.465 41.971 1.00 45.49 396 GLY A O 1
ATOM 2871 N N . HIS A 1 383 ? 36.280 43.867 44.026 1.00 46.47 397 HIS A N 1
ATOM 2872 C CA . HIS A 1 383 ? 35.760 42.518 44.294 1.00 48.82 397 HIS A CA 1
ATOM 2873 C C . HIS A 1 383 ? 36.827 41.433 44.141 1.00 49.44 397 HIS A C 1
ATOM 2874 O O . HIS A 1 383 ? 36.593 40.380 43.545 1.00 51.02 397 HIS A O 1
ATOM 2881 N N . THR A 1 384 ? 37.985 41.662 44.732 1.00 45.66 398 THR A N 1
ATOM 2882 C CA . THR A 1 384 ? 39.098 40.736 44.571 1.00 49.86 398 THR A CA 1
ATOM 2883 C C . THR A 1 384 ? 39.196 39.725 45.709 1.00 45.10 398 THR A C 1
ATOM 2884 O O . THR A 1 384 ? 38.831 40.003 46.853 1.00 46.15 398 THR A O 1
ATOM 2888 N N . HIS A 1 385 ? 39.729 38.554 45.384 1.00 45.09 399 HIS A N 1
ATOM 2889 C CA . HIS A 1 385 ? 40.291 37.635 46.361 1.00 45.36 399 HIS A CA 1
ATOM 2890 C C . HIS A 1 385 ? 41.808 37.580 46.180 1.00 46.98 399 HIS A C 1
ATOM 2891 O O . HIS A 1 385 ? 42.339 37.993 45.147 1.00 43.92 399 HIS A O 1
ATOM 2898 N N . LEU A 1 386 ? 42.511 37.057 47.189 1.00 47.07 400 LEU A N 1
ATOM 2899 C CA . LEU A 1 386 ? 43.954 36.831 47.069 1.00 47.09 400 LEU A CA 1
ATOM 2900 C C . LEU A 1 386 ? 44.167 35.558 46.250 1.00 48.08 400 LEU A C 1
ATOM 2901 O O . LEU A 1 386 ? 44.458 34.467 46.761 1.00 47.22 400 LEU A O 1
ATOM 2906 N N . ASP A 1 387 ? 44.035 35.712 44.929 1.00 45.40 401 ASP A N 1
ATOM 2907 C CA . ASP A 1 387 ? 43.948 34.557 44.041 1.00 44.09 401 ASP A CA 1
ATOM 2908 C C . ASP A 1 387 ? 44.847 34.702 42.817 1.00 43.77 401 ASP A C 1
ATOM 2909 O O . ASP A 1 387 ? 44.638 34.012 41.823 1.00 38.72 401 ASP A O 1
ATOM 2914 N N . ALA A 1 388 ? 45.818 35.615 42.840 1.00 43.71 402 ALA A N 1
ATOM 2915 C CA . ALA A 1 388 ? 46.738 35.718 41.715 1.00 43.04 402 ALA A CA 1
ATOM 2916 C C . ALA A 1 388 ? 47.411 34.365 41.468 1.00 44.37 402 ALA A C 1
ATOM 2917 O O . ALA A 1 388 ? 47.854 33.699 42.408 1.00 37.91 402 ALA A O 1
ATOM 2919 N N . GLY A 1 389 ? 47.465 33.947 40.203 1.00 42.63 403 GLY A N 1
ATOM 2920 C CA . GLY A 1 389 ? 47.962 32.628 39.855 1.00 42.08 403 GLY A CA 1
ATOM 2921 C C . GLY A 1 389 ? 46.946 31.504 39.984 1.00 47.15 403 GLY A C 1
ATOM 2922 O O . GLY A 1 389 ? 47.246 30.356 39.597 1.00 41.48 403 GLY A O 1
ATOM 2923 N N . SER A 1 390 ? 45.761 31.788 40.515 1.00 41.10 404 SER A N 1
ATOM 2924 C CA . SER A 1 390 ? 44.768 30.745 40.700 1.00 45.31 404 SER A CA 1
ATOM 2925 C C . SER A 1 390 ? 44.296 30.234 39.343 1.00 44.73 404 SER A C 1
ATOM 2926 O O . SER A 1 390 ? 44.321 30.953 38.340 1.00 44.13 404 SER A O 1
ATOM 2929 N N . PHE A 1 391 ? 43.846 28.982 39.318 1.00 40.88 405 PHE A N 1
ATOM 2930 C CA . PHE A 1 391 ? 43.381 28.381 38.077 1.00 43.53 405 PHE A CA 1
ATOM 2931 C C . PHE A 1 391 ? 42.101 27.589 38.304 1.00 39.70 405 PHE A C 1
ATOM 2932 O O . PHE A 1 391 ? 41.756 27.233 39.430 1.00 40.55 405 PHE A O 1
ATOM 2940 N N . ILE A 1 392 ? 41.408 27.299 37.208 1.00 40.70 406 ILE A N 1
ATOM 2941 C CA . ILE A 1 392 ? 40.292 26.359 37.196 1.00 40.19 406 ILE A CA 1
ATOM 2942 C C . ILE A 1 392 ? 40.655 25.220 36.267 1.00 45.00 406 ILE A C 1
ATOM 2943 O O . ILE A 1 392 ? 41.142 25.455 35.156 1.00 45.32 406 ILE A O 1
ATOM 2948 N N . PHE A 1 393 ? 40.403 23.992 36.715 1.00 46.25 407 PHE A N 1
ATOM 2949 C CA . PHE A 1 393 ? 40.602 22.805 35.901 1.00 43.45 407 PHE A CA 1
ATOM 2950 C C . PHE A 1 393 ? 39.298 22.017 35.839 1.00 46.55 407 PHE A C 1
ATOM 2951 O O . PHE A 1 393 ? 38.783 21.561 36.868 1.00 45.28 407 PHE A O 1
ATOM 2959 N N . ILE A 1 394 ? 38.758 21.886 34.636 1.00 45.18 408 ILE A N 1
ATOM 2960 C CA . ILE A 1 394 ? 37.585 21.074 34.367 1.00 45.83 408 ILE A CA 1
ATOM 2961 C C . ILE A 1 394 ? 38.014 19.924 33.467 1.00 49.35 408 ILE A C 1
ATOM 2962 O O . ILE A 1 394 ? 38.836 20.108 32.558 1.00 45.32 408 ILE A O 1
ATOM 2967 N N . SER A 1 395 ? 37.469 18.736 33.729 1.00 49.44 409 SER A N 1
ATOM 2968 C CA . SER A 1 395 ? 37.631 17.589 32.839 1.00 49.67 409 SER A CA 1
ATOM 2969 C C . SER A 1 395 ? 36.254 16.993 32.591 1.00 46.38 409 SER A C 1
ATOM 2970 O O . SER A 1 395 ? 35.553 16.631 33.540 1.00 44.61 409 SER A O 1
ATOM 2973 N N . LYS A 1 396 ? 35.867 16.908 31.322 1.00 46.12 410 LYS A N 1
ATOM 2974 C CA . LYS A 1 396 ? 34.541 16.422 30.965 1.00 50.13 410 LYS A CA 1
ATOM 2975 C C . LYS A 1 396 ? 33.483 17.233 31.718 1.00 50.30 410 LYS A C 1
ATOM 2976 O O . LYS A 1 396 ? 33.396 18.452 31.541 1.00 51.39 410 LYS A O 1
ATOM 2982 N N . ASP A 1 397 ? 32.713 16.593 32.596 1.00 51.28 411 ASP A N 1
ATOM 2983 C CA . ASP A 1 397 ? 31.666 17.271 33.349 1.00 49.26 411 ASP A CA 1
ATOM 2984 C C . ASP A 1 397 ? 32.070 17.625 34.780 1.00 47.70 411 ASP A C 1
ATOM 2985 O O . ASP A 1 397 ? 31.199 17.971 35.587 1.00 51.68 411 ASP A O 1
ATOM 2990 N N . THR A 1 398 ? 33.356 17.567 35.114 1.00 49.32 412 THR A N 1
ATOM 2991 C CA . THR A 1 398 ? 33.810 17.684 36.498 1.00 49.48 412 THR A CA 1
ATOM 2992 C C . THR A 1 398 ? 34.792 18.842 36.670 1.00 51.58 412 THR A C 1
ATOM 2993 O O . THR A 1 398 ? 35.927 18.797 36.172 1.00 45.64 412 THR A O 1
ATOM 2997 N N . ARG A 1 399 ? 34.374 19.856 37.422 1.00 48.04 413 ARG A N 1
ATOM 2998 C CA . ARG A 1 399 ? 35.306 20.898 37.813 1.00 49.42 413 ARG A CA 1
ATOM 2999 C C . ARG A 1 399 ? 36.109 20.368 38.997 1.00 49.74 413 ARG A C 1
ATOM 3000 O O . ARG A 1 399 ? 35.705 20.496 40.155 1.00 48.95 413 ARG A O 1
ATOM 3008 N N . TRP A 1 400 ? 37.271 19.765 38.677 1.00 51.97 414 TRP A N 1
ATOM 3009 C CA . TRP A 1 400 ? 38.164 19.154 39.669 1.00 48.22 414 TRP A CA 1
ATOM 3010 C C . TRP A 1 400 ? 38.812 20.186 40.580 1.00 49.81 414 TRP A C 1
ATOM 3011 O O . TRP A 1 400 ? 39.126 19.887 41.739 1.00 46.67 414 TRP A O 1
ATOM 3022 N N . SER A 1 401 ? 39.044 21.390 40.076 1.00 49.19 415 SER A N 1
ATOM 3023 C CA . SER A 1 401 ? 39.697 22.437 40.845 1.00 46.31 415 SER A CA 1
ATOM 3024 C C . SER A 1 401 ? 38.790 23.648 40.788 1.00 41.10 415 SER A C 1
ATOM 3025 O O . SER A 1 401 ? 38.474 24.123 39.696 1.00 44.59 415 SER A O 1
ATOM 3028 N N . THR A 1 402 ? 38.337 24.117 41.940 1.00 37.94 416 THR A N 1
ATOM 3029 C CA . THR A 1 402 ? 37.298 25.135 41.961 1.00 44.33 416 THR A CA 1
ATOM 3030 C C . THR A 1 402 ? 37.727 26.351 42.770 1.00 45.37 416 THR A C 1
ATOM 3031 O O . THR A 1 402 ? 38.814 26.402 43.359 1.00 44.58 416 THR A O 1
ATOM 3035 N N . ASP A 1 403 ? 36.811 27.319 42.803 1.00 42.58 417 ASP A N 1
ATOM 3036 C CA . ASP A 1 403 ? 36.928 28.552 43.563 1.00 45.21 417 ASP A CA 1
ATOM 3037 C C . ASP A 1 403 ? 35.668 28.713 44.400 1.00 45.39 417 ASP A C 1
ATOM 3038 O O . ASP A 1 403 ? 34.557 28.671 43.860 1.00 48.75 417 ASP A O 1
ATOM 3043 N N . LEU A 1 404 ? 35.843 28.912 45.710 1.00 45.09 418 LEU A N 1
ATOM 3044 C CA . LEU A 1 404 ? 34.699 28.965 46.618 1.00 46.01 418 LEU A CA 1
ATOM 3045 C C . LEU A 1 404 ? 33.750 30.118 46.301 1.00 47.80 418 LEU A C 1
ATOM 3046 O O . LEU A 1 404 ? 32.560 30.045 46.622 1.00 46.53 418 LEU A O 1
ATOM 3051 N N . GLY A 1 405 ? 34.243 31.185 45.681 1.00 49.38 419 GLY A N 1
ATOM 3052 C CA . GLY A 1 405 ? 33.427 32.341 45.435 1.00 43.02 419 GLY A CA 1
ATOM 3053 C C . GLY A 1 405 ? 33.234 33.152 46.699 1.00 50.48 419 GLY A C 1
ATOM 3054 O O . GLY A 1 405 ? 33.915 32.948 47.715 1.00 42.70 419 GLY A O 1
ATOM 3055 N N . PRO A 1 406 ? 32.266 34.067 46.670 1.00 50.40 420 PRO A N 1
ATOM 3056 C CA . PRO A 1 406 ? 32.125 35.048 47.750 1.00 51.98 420 PRO A CA 1
ATOM 3057 C C . PRO A 1 406 ? 31.441 34.452 48.974 1.00 56.28 420 PRO A C 1
ATOM 3058 O O . PRO A 1 406 ? 30.884 33.347 48.954 1.00 52.44 420 PRO A O 1
ATOM 3062 N N . GLN A 1 407 ? 31.524 35.203 50.068 1.00 60.51 421 GLN A N 1
ATOM 3063 C CA . GLN A 1 407 ? 30.624 35.035 51.201 1.00 65.07 421 GLN A CA 1
ATOM 3064 C C . GLN A 1 407 ? 29.833 36.333 51.296 1.00 68.16 421 GLN A C 1
ATOM 3065 O O . GLN A 1 407 ? 30.419 37.411 51.460 1.00 65.28 421 GLN A O 1
ATOM 3071 N N . ASP A 1 408 ? 28.510 36.243 51.200 1.00 74.83 422 ASP A N 1
ATOM 3072 C CA . ASP A 1 408 ? 27.715 37.444 50.961 1.00 79.08 422 ASP A CA 1
ATOM 3073 C C . ASP A 1 408 ? 27.570 38.313 52.209 1.00 79.18 422 ASP A C 1
ATOM 3074 O O . ASP A 1 408 ? 27.578 37.836 53.346 1.00 78.51 422 ASP A O 1
ATOM 3079 N N . TYR A 1 409 ? 27.424 39.611 51.958 1.00 83.44 423 TYR A N 1
ATOM 3080 C CA . TYR A 1 409 ? 27.670 40.672 52.927 1.00 90.05 423 TYR A CA 1
ATOM 3081 C C . TYR A 1 409 ? 26.771 40.587 54.155 1.00 96.70 423 TYR A C 1
ATOM 3082 O O . TYR A 1 409 ? 25.758 39.880 54.134 1.00 92.37 423 TYR A O 1
ATOM 3091 N N . ASN A 1 410 ? 27.179 41.264 55.239 1.00 93.94 424 ASN A N 1
ATOM 3092 C CA . ASN A 1 410 ? 26.372 41.431 56.445 1.00 95.91 424 ASN A CA 1
ATOM 3093 C C . ASN A 1 410 ? 26.407 40.179 57.312 1.00 93.88 424 ASN A C 1
ATOM 3094 O O . ASN A 1 410 ? 26.280 40.271 58.539 1.00 95.78 424 ASN A O 1
ATOM 3099 N N . SER A 1 411 ? 26.565 39.007 56.691 1.00 91.13 425 SER A N 1
ATOM 3100 C CA . SER A 1 411 ? 26.965 37.833 57.459 1.00 93.84 425 SER A CA 1
ATOM 3101 C C . SER A 1 411 ? 28.359 37.992 58.088 1.00 86.77 425 SER A C 1
ATOM 3102 O O . SER A 1 411 ? 28.794 37.138 58.877 1.00 88.64 425 SER A O 1
ATOM 3105 N N . LEU A 1 412 ? 29.055 39.082 57.759 1.00 87.19 426 LEU A N 1
ATOM 3106 C CA . LEU A 1 412 ? 30.286 39.520 58.417 1.00 91.49 426 LEU A CA 1
ATOM 3107 C C . LEU A 1 412 ? 30.296 41.005 58.746 1.00 95.45 426 LEU A C 1
ATOM 3108 O O . LEU A 1 412 ? 31.117 41.438 59.563 1.00 94.20 426 LEU A O 1
ATOM 3113 N N . GLU A 1 413 ? 29.415 41.798 58.148 1.00 97.98 427 GLU A N 1
ATOM 3114 C CA . GLU A 1 413 ? 29.456 43.250 58.223 1.00 95.66 427 GLU A CA 1
ATOM 3115 C C . GLU A 1 413 ? 28.724 43.816 59.428 1.00 97.07 427 GLU A C 1
ATOM 3116 O O . GLU A 1 413 ? 28.512 45.028 59.492 1.00 93.61 427 GLU A O 1
ATOM 3122 N N . SER A 1 414 ? 28.332 42.963 60.368 1.00 99.49 428 SER A N 1
ATOM 3123 C CA . SER A 1 414 ? 27.766 43.403 61.639 1.00 101.04 428 SER A CA 1
ATOM 3124 C C . SER A 1 414 ? 28.851 43.599 62.703 1.00 104.41 428 SER A C 1
ATOM 3125 O O . SER A 1 414 ? 28.979 44.688 63.276 1.00 106.12 428 SER A O 1
ATOM 3128 N N . LYS A 1 415 ? 29.641 42.553 62.972 1.00 102.46 429 LYS A N 1
ATOM 3129 C CA . LYS A 1 415 ? 30.695 42.575 63.989 1.00 105.09 429 LYS A CA 1
ATOM 3130 C C . LYS A 1 415 ? 32.055 42.432 63.305 1.00 107.31 429 LYS A C 1
ATOM 3131 O O . LYS A 1 415 ? 32.443 41.327 62.908 1.00 105.85 429 LYS A O 1
ATOM 3137 N N . GLY A 1 416 ? 32.787 43.543 63.184 1.00 106.54 430 GLY A N 1
ATOM 3138 C CA . GLY A 1 416 ? 34.079 43.532 62.517 1.00 98.85 430 GLY A CA 1
ATOM 3139 C C . GLY A 1 416 ? 33.951 43.800 61.030 1.00 96.28 430 GLY A C 1
ATOM 3140 O O . GLY A 1 416 ? 34.018 42.877 60.215 1.00 96.50 430 GLY A O 1
ATOM 3141 N N . ILE A 1 417 ? 33.773 45.068 60.667 1.00 93.32 431 ILE A N 1
ATOM 3142 C CA . ILE A 1 417 ? 33.321 45.450 59.333 1.00 93.58 431 ILE A CA 1
ATOM 3143 C C . ILE A 1 417 ? 34.457 45.498 58.320 1.00 86.63 431 ILE A C 1
ATOM 3144 O O . ILE A 1 417 ? 35.276 44.574 58.229 1.00 84.64 431 ILE A O 1
ATOM 3149 N N . ASP A 1 418 ? 34.477 46.599 57.557 1.00 84.73 432 ASP A N 1
ATOM 3150 C CA . ASP A 1 418 ? 35.406 46.864 56.457 1.00 79.61 432 ASP A CA 1
ATOM 3151 C C . ASP A 1 418 ? 35.773 45.613 55.662 1.00 78.93 432 ASP A C 1
ATOM 3152 O O . ASP A 1 418 ? 36.949 45.265 55.503 1.00 78.20 432 ASP A O 1
ATOM 3157 N N . LEU A 1 419 ? 34.747 44.945 55.141 1.00 76.71 433 LEU A N 1
ATOM 3158 C CA . LEU A 1 419 ? 34.927 43.912 54.134 1.00 72.47 433 LEU A CA 1
ATOM 3159 C C . LEU A 1 419 ? 35.463 44.469 52.818 1.00 69.99 433 LEU A C 1
ATOM 3160 O O . LEU A 1 419 ? 35.844 43.679 51.943 1.00 63.03 433 LEU A O 1
ATOM 3165 N N . TRP A 1 420 ? 35.519 45.799 52.656 1.00 68.10 434 TRP A N 1
ATOM 3166 C CA . TRP A 1 420 ? 35.891 46.403 51.384 1.00 66.00 434 TRP A CA 1
ATOM 3167 C C . TRP A 1 420 ? 37.251 47.089 51.403 1.00 67.22 434 TRP A C 1
ATOM 3168 O O . TRP A 1 420 ? 37.760 47.435 50.332 1.00 71.05 434 TRP A O 1
ATOM 3179 N N . ASN A 1 421 ? 37.857 47.288 52.572 1.00 68.43 435 ASN A N 1
ATOM 3180 C CA . ASN A 1 421 ? 39.258 47.704 52.629 1.00 64.91 435 ASN A CA 1
ATOM 3181 C C . ASN A 1 421 ? 40.132 46.698 51.887 1.00 63.82 435 ASN A C 1
ATOM 3182 O O . ASN A 1 421 ? 40.010 45.488 52.086 1.00 58.78 435 ASN A O 1
ATOM 3187 N N . LYS A 1 422 ? 41.015 47.204 51.026 1.00 63.82 436 LYS A N 1
ATOM 3188 C CA . LYS A 1 422 ? 41.891 46.360 50.232 1.00 53.96 436 LYS A CA 1
ATOM 3189 C C . LYS A 1 422 ? 43.322 46.310 50.754 1.00 57.14 436 LYS A C 1
ATOM 3190 O O . LYS A 1 422 ? 44.135 45.559 50.203 1.00 57.58 436 LYS A O 1
ATOM 3196 N N . SER A 1 423 ? 43.659 47.073 51.792 1.00 59.62 437 SER A N 1
ATOM 3197 C CA . SER A 1 423 ? 45.049 47.128 52.237 1.00 55.96 437 SER A CA 1
ATOM 3198 C C . SER A 1 423 ? 45.478 45.799 52.875 1.00 56.19 437 SER A C 1
ATOM 3199 O O . SER A 1 423 ? 44.656 44.934 53.193 1.00 52.55 437 SER A O 1
ATOM 3202 N N . GLN A 1 424 ? 46.799 45.655 53.073 1.00 53.84 438 GLN A N 1
ATOM 3203 C CA . GLN A 1 424 ? 47.376 44.361 53.439 1.00 53.15 438 GLN A CA 1
ATOM 3204 C C . GLN A 1 424 ? 46.834 43.841 54.766 1.00 59.69 438 GLN A C 1
ATOM 3205 O O . GLN A 1 424 ? 46.663 42.625 54.932 1.00 54.31 438 GLN A O 1
ATOM 3211 N N . GLU A 1 425 ? 46.530 44.730 55.708 1.00 62.14 439 GLU A N 1
ATOM 3212 C CA . GLU A 1 425 ? 46.023 44.294 57.001 1.00 60.01 439 GLU A CA 1
ATOM 3213 C C . GLU A 1 425 ? 44.500 44.284 57.076 1.00 57.57 439 GLU A C 1
ATOM 3214 O O . GLU A 1 425 ? 43.948 44.048 58.157 1.00 57.58 439 GLU A O 1
ATOM 3220 N N . SER A 1 426 ? 43.815 44.512 55.957 1.00 58.55 440 SER A N 1
ATOM 3221 C CA . SER A 1 426 ? 42.360 44.603 55.973 1.00 59.61 440 SER A CA 1
ATOM 3222 C C . SER A 1 426 ? 41.734 43.343 56.553 1.00 63.34 440 SER A C 1
ATOM 3223 O O . SER A 1 426 ? 42.256 42.234 56.414 1.00 62.67 440 SER A O 1
ATOM 3226 N N . ASP A 1 427 ? 40.597 43.527 57.219 1.00 64.03 441 ASP A N 1
ATOM 3227 C CA . ASP A 1 427 ? 39.860 42.377 57.718 1.00 66.84 441 ASP A CA 1
ATOM 3228 C C . ASP A 1 427 ? 39.250 41.564 56.583 1.00 65.35 441 ASP A C 1
ATOM 3229 O O . ASP A 1 427 ? 38.950 40.376 56.773 1.00 59.29 441 ASP A O 1
ATOM 3234 N N . ARG A 1 428 ? 39.097 42.171 55.403 1.00 65.06 442 ARG A N 1
ATOM 3235 C CA . ARG A 1 428 ? 38.586 41.461 54.236 1.00 63.16 442 ARG A CA 1
ATOM 3236 C C . ARG A 1 428 ? 39.383 40.188 53.971 1.00 60.29 442 ARG A C 1
ATOM 3237 O O . ARG A 1 428 ? 38.822 39.089 53.906 1.00 56.47 442 ARG A O 1
ATOM 3245 N N . TRP A 1 429 ? 40.706 40.326 53.818 1.00 58.33 443 TRP A N 1
ATOM 3246 C CA . TRP A 1 429 ? 41.563 39.176 53.564 1.00 55.38 443 TRP A CA 1
ATOM 3247 C C . TRP A 1 429 ? 41.564 38.176 54.712 1.00 57.12 443 TRP A C 1
ATOM 3248 O O . TRP A 1 429 ? 42.069 37.059 54.541 1.00 55.50 443 TRP A O 1
ATOM 3259 N N . LYS A 1 430 ? 41.016 38.531 55.868 1.00 56.19 444 LYS A N 1
ATOM 3260 C CA . LYS A 1 430 ? 40.967 37.578 56.963 1.00 58.71 444 LYS A CA 1
ATOM 3261 C C . LYS A 1 430 ? 39.716 36.718 56.928 1.00 57.83 444 LYS A C 1
ATOM 3262 O O . LYS A 1 430 ? 39.564 35.843 57.783 1.00 58.46 444 LYS A O 1
ATOM 3268 N N . VAL A 1 431 ? 38.829 36.930 55.953 1.00 58.12 445 VAL A N 1
ATOM 3269 C CA . VAL A 1 431 ? 37.697 36.029 55.749 1.00 58.20 445 VAL A CA 1
ATOM 3270 C C . VAL A 1 431 ? 38.190 34.780 55.033 1.00 52.17 445 VAL A C 1
ATOM 3271 O O . VAL A 1 431 ? 38.970 34.857 54.076 1.00 55.90 445 VAL A O 1
ATOM 3275 N N . PHE A 1 432 ? 37.737 33.620 55.513 1.00 59.22 446 PHE A N 1
ATOM 3276 C CA . PHE A 1 432 ? 38.237 32.322 55.046 1.00 52.74 446 PHE A CA 1
ATOM 3277 C C . PHE A 1 432 ? 38.230 32.203 53.522 1.00 51.40 446 PHE A C 1
ATOM 3278 O O . PHE A 1 432 ? 39.198 31.717 52.927 1.00 52.06 446 PHE A O 1
ATOM 3286 N N . ARG A 1 433 ? 37.160 32.662 52.868 1.00 51.47 447 ARG A N 1
ATOM 3287 C CA . ARG A 1 433 ? 37.009 32.465 51.431 1.00 49.90 447 ARG A CA 1
ATOM 3288 C C . ARG A 1 433 ? 37.824 33.426 50.575 1.00 47.89 447 ARG A C 1
ATOM 3289 O O . ARG A 1 433 ? 37.788 33.290 49.350 1.00 47.27 447 ARG A O 1
ATOM 3297 N N . TYR A 1 434 ? 38.561 34.371 51.170 1.00 48.32 448 TYR A N 1
ATOM 3298 C CA . TYR A 1 434 ? 39.128 35.493 50.426 1.00 48.74 44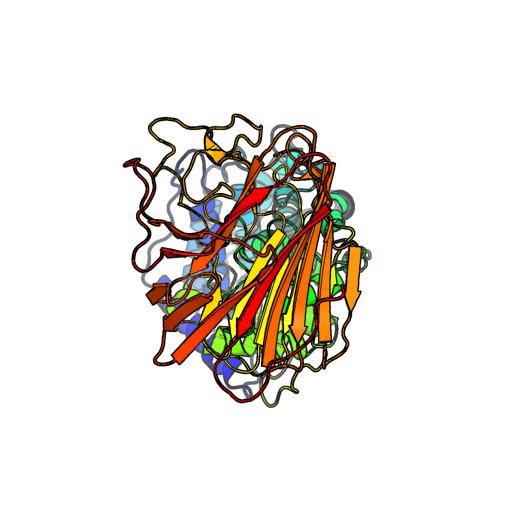8 TYR A CA 1
ATOM 3299 C C . TYR A 1 434 ? 40.650 35.509 50.354 1.00 50.65 448 TYR A C 1
ATOM 3300 O O . TYR A 1 434 ? 41.200 36.278 49.561 1.00 52.17 448 TYR A O 1
ATOM 3309 N N . ASN A 1 435 ? 41.347 34.728 51.167 1.00 48.41 449 ASN A N 1
ATOM 3310 C CA . ASN A 1 435 ? 42.800 34.732 51.111 1.00 53.57 449 ASN A CA 1
ATOM 3311 C C . ASN A 1 435 ? 43.288 33.500 50.349 1.00 51.94 449 ASN A C 1
ATOM 3312 O O . ASN A 1 435 ? 42.517 32.596 50.016 1.00 46.76 449 ASN A O 1
ATOM 3317 N N . ASN A 1 436 ? 44.586 33.495 50.044 1.00 50.15 450 ASN A N 1
ATOM 3318 C CA . ASN A 1 436 ? 45.151 32.498 49.150 1.00 49.24 450 ASN A 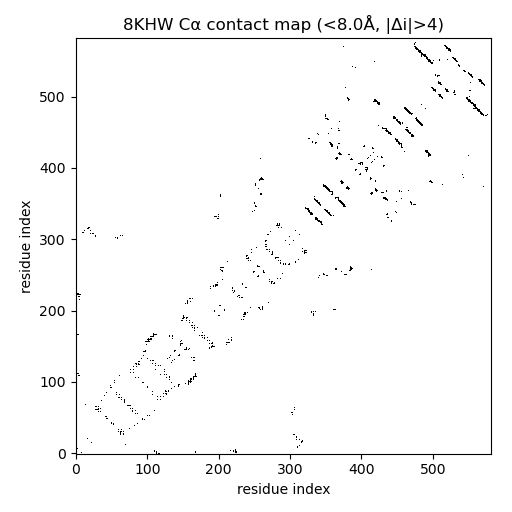CA 1
ATOM 3319 C C . ASN A 1 436 ? 45.274 31.119 49.786 1.00 46.70 450 ASN A C 1
ATOM 3320 O O . ASN A 1 436 ? 45.545 30.154 49.069 1.00 44.88 450 ASN A O 1
ATOM 3325 N N . LEU A 1 437 ? 45.081 30.998 51.100 1.00 46.82 451 LEU A N 1
ATOM 3326 C CA . LEU A 1 437 ? 45.046 29.685 51.727 1.00 49.44 451 LEU A CA 1
ATOM 3327 C C . LEU A 1 437 ? 43.843 28.866 51.282 1.00 52.47 451 LEU A C 1
ATOM 3328 O O . LEU A 1 437 ? 43.802 27.659 51.560 1.00 49.74 451 LEU A O 1
ATOM 3333 N N . ALA A 1 438 ? 42.876 29.488 50.593 1.00 42.12 452 ALA A N 1
ATOM 3334 C CA . ALA A 1 438 ? 41.657 28.809 50.176 1.00 46.89 452 ALA A CA 1
ATOM 3335 C C . ALA A 1 438 ? 41.420 28.903 48.671 1.00 46.83 452 ALA A C 1
ATOM 3336 O O . ALA A 1 438 ? 40.286 28.730 48.230 1.00 45.38 452 ALA A O 1
ATOM 3338 N N . HIS A 1 439 ? 42.455 29.176 47.875 1.00 39.16 453 HIS A N 1
ATOM 3339 C CA . HIS A 1 439 ? 42.354 29.198 46.420 1.00 39.44 453 HIS A CA 1
ATOM 3340 C C . HIS A 1 439 ? 43.468 28.344 45.819 1.00 43.49 453 HIS A C 1
ATOM 3341 O O . HIS A 1 439 ? 44.433 27.985 46.495 1.00 46.32 453 HIS A O 1
ATOM 3348 N N . ASN A 1 440 ? 43.361 28.067 44.517 1.00 40.22 454 ASN A N 1
ATOM 3349 C CA . ASN A 1 440 ? 44.300 27.174 43.830 1.00 44.39 454 ASN A CA 1
ATOM 3350 C C . ASN A 1 440 ? 45.602 27.891 43.466 1.00 41.26 454 ASN A C 1
ATOM 3351 O O . ASN A 1 440 ? 45.987 27.996 42.304 1.00 43.90 454 ASN A O 1
ATOM 3356 N N . THR A 1 441 ? 46.306 28.363 44.490 1.00 40.53 455 THR A N 1
ATOM 3357 C CA . THR A 1 441 ? 47.597 29.021 44.276 1.00 46.90 455 THR A CA 1
ATOM 3358 C C . THR A 1 441 ? 48.501 28.779 45.488 1.00 46.45 455 THR A C 1
ATOM 3359 O O . THR A 1 441 ? 48.205 27.953 46.362 1.00 44.82 455 THR A O 1
ATOM 3363 N N . LEU A 1 442 ? 49.602 29.528 45.553 1.00 44.70 456 LEU A N 1
ATOM 3364 C CA . LEU A 1 442 ? 50.685 29.272 46.492 1.00 43.77 456 LEU A CA 1
ATOM 3365 C C . LEU A 1 442 ? 50.531 30.093 47.766 1.00 47.05 456 LEU A C 1
ATOM 3366 O O . LEU A 1 442 ? 49.862 31.129 47.798 1.00 50.89 456 LEU A O 1
ATOM 3371 N N . SER A 1 443 ? 51.165 29.612 48.832 1.00 47.50 457 SER A N 1
ATOM 3372 C CA . SER A 1 443 ? 51.398 30.439 50.004 1.00 53.42 457 SER A CA 1
ATOM 3373 C C . SER A 1 443 ? 52.745 30.059 50.613 1.00 55.43 457 SER A C 1
ATOM 3374 O O . SER A 1 443 ? 53.272 28.968 50.381 1.00 55.98 457 SER A O 1
ATOM 3377 N N . PHE A 1 444 ? 53.318 31.005 51.358 1.00 54.24 458 PHE A N 1
ATOM 3378 C CA . PHE A 1 444 ? 54.585 30.826 52.050 1.00 56.36 458 PHE A CA 1
ATOM 3379 C C . PHE A 1 444 ? 54.342 31.019 53.536 1.00 56.92 458 PHE A C 1
ATOM 3380 O O . PHE A 1 444 ? 53.961 32.111 53.957 1.00 56.22 458 PHE A O 1
ATOM 3388 N N . ASP A 1 445 ? 54.578 29.970 54.327 1.00 59.82 459 ASP A N 1
ATOM 3389 C CA . ASP A 1 445 ? 54.477 30.058 55.785 1.00 58.36 459 ASP A CA 1
ATOM 3390 C C . ASP A 1 445 ? 53.142 30.665 56.204 1.00 60.59 459 ASP A C 1
ATOM 3391 O O . ASP A 1 445 ? 53.081 31.558 57.052 1.00 62.81 459 ASP A O 1
ATOM 3396 N N . ASN A 1 446 ? 52.068 30.191 55.568 1.00 60.44 460 ASN A N 1
ATOM 3397 C CA . ASN A 1 446 ? 50.693 30.611 55.827 1.00 57.00 460 ASN A CA 1
ATOM 3398 C C . ASN A 1 446 ? 50.492 32.114 55.674 1.00 58.96 460 ASN A C 1
ATOM 3399 O O . ASN A 1 446 ? 49.547 32.684 56.238 1.00 62.54 460 ASN A O 1
ATOM 3404 N N . LYS A 1 447 ? 51.331 32.780 54.894 1.00 54.19 461 LYS A N 1
ATOM 3405 C CA . LYS A 1 447 ? 51.188 34.217 54.741 1.00 57.15 461 LYS A CA 1
ATOM 3406 C C . LYS A 1 447 ? 50.299 34.560 53.551 1.00 56.04 461 LYS A C 1
ATOM 3407 O O . LYS A 1 447 ? 50.211 33.815 52.569 1.00 51.99 461 LYS A O 1
ATOM 3413 N N . TYR A 1 448 ? 49.638 35.709 53.656 1.00 53.63 462 TYR A N 1
ATOM 3414 C CA . TYR A 1 448 ? 48.812 36.218 52.577 1.00 50.46 462 TYR A CA 1
ATOM 3415 C C . TYR A 1 448 ? 49.669 36.677 51.402 1.00 51.05 462 TYR A C 1
ATOM 3416 O O . TYR A 1 448 ? 50.865 36.975 51.537 1.00 48.23 462 TYR A O 1
ATOM 3425 N N . GLN A 1 449 ? 49.044 36.712 50.226 1.00 50.99 463 GLN A N 1
ATOM 3426 C CA . GLN A 1 449 ? 49.704 37.282 49.063 1.00 52.51 463 GLN A CA 1
ATOM 3427 C C . GLN A 1 449 ? 50.002 38.752 49.318 1.00 52.48 463 GLN A C 1
ATOM 3428 O O . GLN A 1 449 ? 49.384 39.400 50.172 1.00 54.01 463 GLN A O 1
ATOM 3434 N N . ASN A 1 450 ? 50.970 39.281 48.583 1.00 46.33 464 ASN A N 1
ATOM 3435 C CA . ASN A 1 450 ? 51.187 40.726 48.602 1.00 49.70 464 ASN A CA 1
ATOM 3436 C C . ASN A 1 450 ? 49.996 41.415 47.948 1.00 51.23 464 ASN A C 1
ATOM 3437 O O . ASN A 1 450 ? 49.796 41.300 46.736 1.00 51.97 464 ASN A O 1
ATOM 3442 N N . VAL A 1 451 ? 49.190 42.128 48.739 1.00 52.28 465 VAL A N 1
ATOM 3443 C CA . VAL A 1 451 ? 47.982 42.740 48.185 1.00 54.15 465 VAL A CA 1
ATOM 3444 C C . VAL A 1 451 ? 48.274 43.861 47.192 1.00 53.10 465 VAL A C 1
ATOM 3445 O O . VAL A 1 451 ? 47.346 44.338 46.528 1.00 53.07 465 VAL A O 1
ATOM 3449 N N . ASN A 1 452 ? 49.534 44.280 47.048 1.00 50.12 466 ASN A N 1
ATOM 3450 C CA . ASN A 1 452 ? 49.886 45.342 46.114 1.00 55.66 466 ASN A CA 1
ATOM 3451 C C . ASN A 1 452 ? 50.564 44.824 44.863 1.00 53.72 466 ASN A C 1
ATOM 3452 O O . ASN A 1 452 ? 50.846 45.615 43.954 1.00 56.34 466 ASN A O 1
ATOM 3457 N N . GLY A 1 453 ? 50.845 43.534 44.798 1.00 43.57 467 GLY A N 1
ATOM 3458 C CA . GLY A 1 453 ? 51.474 42.991 43.625 1.00 46.55 467 GLY A CA 1
ATOM 3459 C C . GLY A 1 453 ? 50.519 42.895 42.453 1.00 51.28 467 GLY A C 1
ATOM 3460 O O . GLY A 1 453 ? 49.291 42.825 42.591 1.00 43.94 467 GLY A O 1
ATOM 3461 N N . TYR A 1 454 ? 51.118 42.881 41.270 1.00 49.96 468 TYR A N 1
ATOM 3462 C CA . TYR A 1 454 ? 50.392 42.758 40.022 1.00 47.64 468 TYR A CA 1
ATOM 3463 C C . TYR A 1 454 ? 51.050 41.669 39.202 1.00 46.11 468 TYR A C 1
ATOM 3464 O O . TYR A 1 454 ? 52.282 41.595 39.127 1.00 44.77 468 TYR A O 1
ATOM 3473 N N . ALA A 1 455 ? 50.222 40.847 38.568 1.00 44.82 469 ALA A N 1
ATOM 3474 C CA . ALA A 1 455 ? 50.675 39.745 37.743 1.00 40.21 469 ALA A CA 1
ATOM 3475 C C . ALA A 1 455 ? 49.879 39.731 36.448 1.00 47.50 469 ALA A C 1
ATOM 3476 O O . ALA A 1 455 ? 48.674 40.043 36.441 1.00 46.34 469 ALA A O 1
ATOM 3478 N N . THR A 1 456 ? 50.555 39.362 35.355 1.00 44.84 470 THR A N 1
ATOM 3479 C CA . THR A 1 456 ? 49.916 39.174 34.056 1.00 43.26 470 THR A CA 1
ATOM 3480 C C . THR A 1 456 ? 50.412 37.873 33.429 1.00 44.73 470 THR A C 1
ATOM 3481 O O . THR A 1 456 ? 51.170 37.106 34.037 1.00 48.26 470 THR A O 1
ATOM 3485 N N . ILE A 1 457 ? 49.966 37.645 32.194 1.00 43.38 471 ILE A N 1
ATOM 3486 C CA . ILE A 1 457 ? 50.295 36.465 31.405 1.00 44.67 471 ILE A CA 1
ATOM 3487 C C . ILE A 1 457 ? 51.487 36.835 30.519 1.00 49.43 471 ILE A C 1
ATOM 3488 O O . ILE A 1 457 ? 51.338 37.523 29.506 1.00 50.42 471 ILE A O 1
ATOM 3493 N N . THR A 1 458 ? 52.683 36.384 30.904 1.00 49.50 472 THR A N 1
ATOM 3494 C CA . THR A 1 458 ? 53.875 36.668 30.103 1.00 51.10 472 THR A CA 1
ATOM 3495 C C . THR A 1 458 ? 53.911 35.855 28.810 1.00 54.67 472 THR A C 1
ATOM 3496 O O . THR A 1 458 ? 54.474 36.314 27.813 1.00 52.69 472 THR A O 1
ATOM 3500 N N . ASP A 1 459 ? 53.317 34.660 28.790 1.00 55.22 473 ASP A N 1
ATOM 3501 C CA . ASP A 1 459 ? 53.464 33.811 27.616 1.00 49.49 473 ASP A CA 1
ATOM 3502 C C . ASP A 1 459 ? 52.296 32.842 27.538 1.00 55.27 473 ASP A C 1
ATOM 3503 O O . ASP A 1 459 ? 51.708 32.477 28.559 1.00 54.89 473 ASP A O 1
ATOM 3508 N N . PHE A 1 460 ? 51.966 32.436 26.313 1.00 57.19 474 PHE A N 1
ATOM 3509 C CA . PHE A 1 460 ? 50.927 31.442 26.092 1.00 53.21 474 PHE A CA 1
ATOM 3510 C C . PHE A 1 460 ? 51.101 30.838 24.705 1.00 57.56 474 PHE A C 1
ATOM 3511 O O . PHE A 1 460 ? 51.822 31.383 23.867 1.00 57.77 474 PHE A O 1
ATOM 3519 N N . SER A 1 461 ? 50.430 29.701 24.466 1.00 57.67 475 SER A N 1
ATOM 3520 C CA . SER A 1 461 ? 50.336 29.185 23.104 1.00 59.01 475 SER A CA 1
ATOM 3521 C C . SER A 1 461 ? 49.046 28.406 22.877 1.00 62.66 475 SER A C 1
ATOM 3522 O O . SER A 1 461 ? 48.511 27.762 23.785 1.00 60.00 475 SER A O 1
ATOM 3525 N N . ASP A 1 462 ? 48.591 28.447 21.622 1.00 66.39 476 ASP A N 1
ATOM 3526 C CA . ASP A 1 462 ? 47.388 27.790 21.125 1.00 67.22 476 ASP A CA 1
ATOM 3527 C C . ASP A 1 462 ? 47.627 26.364 20.626 1.00 69.28 476 ASP A C 1
ATOM 3528 O O . ASP A 1 462 ? 46.668 25.714 20.189 1.00 69.59 476 ASP A O 1
ATOM 3533 N N . ASN A 1 463 ? 48.872 25.877 20.657 1.00 66.42 477 ASN A N 1
ATOM 3534 C CA . ASN A 1 463 ? 49.243 24.569 20.111 1.00 71.84 477 ASN A CA 1
ATOM 3535 C C . ASN A 1 463 ? 48.305 23.485 20.637 1.00 65.34 477 ASN A C 1
ATOM 3536 O O . ASN A 1 463 ? 48.304 23.194 21.836 1.00 64.30 477 ASN A O 1
ATOM 3541 N N . GLU A 1 464 ? 47.492 22.888 19.759 1.00 66.79 478 GLU A N 1
ATOM 3542 C CA . GLU A 1 464 ? 46.362 22.091 20.241 1.00 73.74 478 GLU A CA 1
ATOM 3543 C C . GLU A 1 464 ? 46.781 20.777 20.898 1.00 70.87 478 GLU A C 1
ATOM 3544 O O . GLU A 1 464 ? 45.933 20.105 21.500 1.00 67.19 478 GLU A O 1
ATOM 3550 N N . ASN A 1 465 ? 48.053 20.401 20.818 1.00 69.05 479 ASN A N 1
ATOM 3551 C CA . ASN A 1 465 ? 48.548 19.278 21.597 1.00 70.45 479 ASN A CA 1
ATOM 3552 C C . ASN A 1 465 ? 49.274 19.715 22.860 1.00 66.16 479 ASN A C 1
ATOM 3553 O O . ASN A 1 465 ? 49.651 18.861 23.669 1.00 62.82 479 ASN A O 1
ATOM 3558 N N . TYR A 1 466 ? 49.454 21.022 23.056 1.00 63.30 480 TYR A N 1
ATOM 3559 C CA . TYR A 1 466 ? 50.148 21.557 24.214 1.00 61.57 480 TYR A CA 1
ATOM 3560 C C . TYR A 1 466 ? 49.718 23.019 24.400 1.00 62.37 480 TYR A C 1
ATOM 3561 O O . TYR A 1 466 ? 50.482 23.967 24.184 1.00 64.02 480 TYR A O 1
ATOM 3570 N N . MET A 1 467 ? 48.461 23.218 24.799 1.00 57.20 481 MET A N 1
ATOM 3571 C CA . MET A 1 467 ? 47.954 24.556 25.096 1.00 59.27 481 MET A CA 1
ATOM 3572 C C . MET A 1 467 ? 48.420 24.989 26.482 1.00 55.61 481 MET A C 1
ATOM 3573 O O . MET A 1 467 ? 48.339 24.210 27.436 1.00 52.45 481 MET A O 1
ATOM 3578 N N . TYR A 1 468 ? 48.893 26.236 26.601 1.00 50.09 482 TYR A N 1
ATOM 3579 C CA . TYR A 1 468 ? 49.473 26.677 27.868 1.00 52.98 482 TYR A CA 1
ATOM 3580 C C . TYR A 1 468 ? 49.480 28.198 27.991 1.00 54.46 482 TYR A C 1
ATOM 3581 O O . TYR A 1 468 ? 49.376 28.935 27.006 1.00 54.75 482 TYR A O 1
ATOM 3590 N N . ALA A 1 469 ? 49.676 28.648 29.231 1.00 46.87 483 ALA A N 1
ATOM 3591 C CA . ALA A 1 469 ? 49.938 30.040 29.551 1.00 46.54 483 ALA A CA 1
ATOM 3592 C C . ALA A 1 469 ? 50.785 30.089 30.813 1.00 44.39 483 ALA A C 1
ATOM 3593 O O . ALA A 1 469 ? 50.715 29.193 31.662 1.00 41.19 483 ALA A O 1
ATOM 3595 N N . ILE A 1 470 ? 51.587 31.145 30.924 1.00 44.74 484 ILE A N 1
ATOM 3596 C CA . ILE A 1 470 ? 52.501 31.353 32.040 1.00 44.34 484 ILE A CA 1
ATOM 3597 C C . ILE A 1 470 ? 52.167 32.697 32.682 1.00 46.87 484 ILE A C 1
ATOM 3598 O O . ILE A 1 470 ? 51.887 33.677 31.982 1.00 45.99 484 ILE A O 1
ATOM 3603 N N . ALA A 1 471 ? 52.209 32.743 34.011 1.00 44.05 485 ALA A N 1
ATOM 3604 C CA . ALA A 1 471 ? 52.022 33.970 34.762 1.00 44.04 485 ALA A CA 1
ATOM 3605 C C . ALA A 1 471 ? 53.240 34.212 35.637 1.00 45.85 485 ALA A C 1
ATOM 3606 O O . ALA A 1 471 ? 53.664 33.314 36.374 1.00 40.70 485 ALA A O 1
ATOM 3608 N N . ASP A 1 472 ? 53.790 35.428 35.558 1.00 42.79 486 ASP A N 1
ATOM 3609 C CA . ASP A 1 472 ? 54.856 35.871 36.453 1.00 44.34 486 ASP A CA 1
ATOM 3610 C C . ASP A 1 472 ? 54.199 36.439 37.706 1.00 48.13 486 ASP A C 1
ATOM 3611 O O . ASP A 1 472 ? 53.525 37.476 37.651 1.00 52.70 486 ASP A O 1
ATOM 3616 N N . LEU A 1 473 ? 54.403 35.762 38.837 1.00 47.97 487 LEU A N 1
ATOM 3617 C CA . LEU A 1 473 ? 53.806 36.118 40.117 1.00 46.07 487 LEU A CA 1
ATOM 3618 C C . LEU A 1 473 ? 54.822 36.757 41.048 1.00 45.28 487 LEU A C 1
ATOM 3619 O O . LEU A 1 473 ? 54.614 36.787 42.265 1.00 46.64 487 LEU A O 1
ATOM 3624 N N . THR A 1 474 ? 55.918 37.281 40.496 1.00 48.82 488 THR A N 1
ATOM 3625 C CA . THR A 1 474 ? 57.016 37.742 41.339 1.00 46.59 488 THR A CA 1
ATOM 3626 C C . THR A 1 474 ? 56.569 38.851 42.283 1.00 51.10 488 THR A C 1
ATOM 3627 O O . THR A 1 474 ? 56.945 38.865 43.462 1.00 54.40 488 THR A O 1
ATOM 3631 N N . LYS A 1 475 ? 55.739 39.772 41.801 1.00 48.00 489 LYS A N 1
ATOM 3632 C CA . LYS A 1 475 ? 55.327 40.863 42.665 1.00 49.55 489 LYS A CA 1
ATOM 3633 C C . LYS A 1 475 ? 54.244 40.429 43.643 1.00 51.37 489 LYS A C 1
ATOM 3634 O O . LYS A 1 475 ? 54.085 41.060 44.700 1.00 51.16 489 LYS A O 1
ATOM 3640 N N . ILE A 1 476 ? 53.528 39.346 43.319 1.00 47.00 490 ILE A N 1
ATOM 3641 C CA . ILE A 1 476 ? 52.518 38.775 44.209 1.00 46.60 490 ILE A CA 1
ATOM 3642 C C . ILE A 1 476 ? 53.159 38.291 45.505 1.00 49.76 490 ILE A C 1
ATOM 3643 O O . ILE A 1 476 ? 52.534 38.339 46.572 1.00 47.33 490 ILE A O 1
ATOM 3648 N N . TYR A 1 477 ? 54.410 37.816 45.434 1.00 48.11 491 TYR A N 1
ATOM 3649 C CA . TYR A 1 477 ? 55.107 37.233 46.576 1.00 50.82 491 TYR A CA 1
ATOM 3650 C C . TYR A 1 477 ? 56.428 37.950 46.837 1.00 57.85 491 TYR A C 1
ATOM 3651 O O . TYR A 1 477 ? 57.456 37.304 47.067 1.00 59.49 491 TYR A O 1
ATOM 3660 N N . GLU A 1 478 ? 56.403 39.284 46.832 1.00 58.62 492 GLU A N 1
ATOM 3661 C CA . GLU A 1 478 ? 57.634 40.069 46.823 1.00 57.91 492 GLU A CA 1
ATOM 3662 C C . GLU A 1 478 ? 58.426 39.920 48.119 1.00 60.25 492 GLU A C 1
ATOM 3663 O O . GLU A 1 478 ? 59.648 39.705 48.091 1.00 63.59 492 GLU A O 1
ATOM 3669 N N . GLY A 1 479 ? 57.767 40.064 49.267 1.00 56.32 493 GLY A N 1
ATOM 3670 C CA . GLY A 1 479 ? 58.535 39.881 50.488 1.00 59.60 493 GLY A CA 1
ATOM 3671 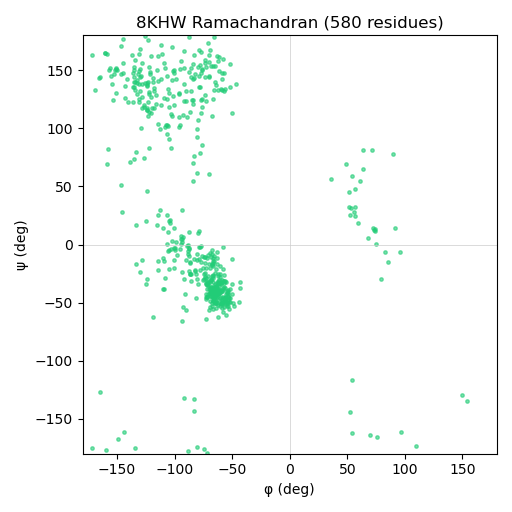C C . GLY A 1 479 ? 58.829 38.443 50.871 1.00 61.46 493 GLY A C 1
ATOM 3672 O O . GLY A 1 479 ? 59.503 38.197 51.874 1.00 63.39 493 GLY A O 1
ATOM 3673 N N . GLN A 1 480 ? 58.346 37.476 50.090 1.00 58.29 494 GLN A N 1
ATOM 3674 C CA . GLN A 1 480 ? 58.413 36.066 50.439 1.00 59.61 494 GLN A CA 1
ATOM 3675 C C . GLN A 1 480 ? 59.300 35.252 49.512 1.00 56.21 494 GLN A C 1
ATOM 3676 O O . GLN A 1 480 ? 59.754 34.177 49.909 1.00 54.43 494 GLN A O 1
ATOM 3682 N N . ALA A 1 481 ? 59.549 35.723 48.298 1.00 54.78 495 ALA A N 1
ATOM 3683 C CA . ALA A 1 481 ? 60.329 34.958 47.350 1.00 56.54 495 ALA A CA 1
ATOM 3684 C C . ALA A 1 481 ? 60.942 35.924 46.358 1.00 57.87 495 ALA A C 1
ATOM 3685 O O . ALA A 1 481 ? 60.330 36.932 46.001 1.00 57.36 495 ALA A O 1
ATOM 3687 N N . LYS A 1 482 ? 62.155 35.596 45.914 1.00 57.92 496 LYS A N 1
ATOM 3688 C CA . LYS A 1 482 ? 62.852 36.462 44.971 1.00 61.95 496 LYS A CA 1
ATOM 3689 C C . LYS A 1 482 ? 62.164 36.469 43.612 1.00 58.93 496 LYS A C 1
ATOM 3690 O O . LYS A 1 482 ? 62.122 37.511 42.948 1.00 58.10 496 LYS A O 1
ATOM 3696 N N . GLU A 1 483 ? 61.634 35.326 43.179 1.00 58.04 497 GLU A N 1
ATOM 3697 C CA . GLU A 1 483 ? 60.956 35.216 41.894 1.00 56.00 497 GLU A CA 1
ATOM 3698 C C . GLU A 1 483 ? 59.962 34.063 41.969 1.00 51.98 497 GLU A C 1
ATOM 3699 O O . GLU A 1 483 ? 60.277 33.013 42.532 1.00 52.27 497 GLU A O 1
ATOM 3705 N N . VAL A 1 484 ? 58.764 34.261 41.409 1.00 52.60 498 VAL A N 1
ATOM 3706 C CA . VAL A 1 484 ? 57.794 33.179 41.245 1.00 47.34 498 VAL A CA 1
ATOM 3707 C C . VAL A 1 484 ? 57.175 33.261 39.856 1.00 47.26 498 VAL A C 1
ATOM 3708 O O . VAL A 1 484 ? 56.558 34.273 39.509 1.00 50.78 498 VAL A O 1
ATOM 3712 N N . LYS A 1 485 ? 57.296 32.186 39.079 1.00 47.05 499 LYS A N 1
ATOM 3713 C CA . LYS A 1 485 ? 56.556 32.007 37.836 1.00 45.11 499 LYS A CA 1
ATOM 3714 C C . LYS A 1 485 ? 55.713 30.734 37.911 1.00 47.94 499 LYS A C 1
ATOM 3715 O O . LYS A 1 485 ? 56.116 29.737 38.528 1.00 46.04 499 LYS A O 1
ATOM 3721 N N . ARG A 1 486 ? 54.542 30.761 37.263 1.00 48.90 500 ARG A N 1
ATOM 3722 C CA . ARG A 1 486 ? 53.694 29.579 37.176 1.00 46.44 500 ARG A CA 1
ATOM 3723 C C . ARG A 1 486 ? 53.179 29.383 35.763 1.00 43.37 500 ARG A C 1
ATOM 3724 O O . ARG A 1 486 ? 52.690 30.330 35.146 1.00 42.15 500 ARG A O 1
ATOM 3732 N N . GLY A 1 487 ? 53.285 28.149 35.270 1.00 42.89 501 GLY A N 1
ATOM 3733 C CA . GLY A 1 487 ? 52.673 27.756 34.017 1.00 40.95 501 GLY A CA 1
ATOM 3734 C C . GLY A 1 487 ? 51.605 26.701 34.242 1.00 47.20 501 GLY A C 1
ATOM 3735 O O . GLY A 1 487 ? 51.655 25.937 35.208 1.00 44.87 501 GLY A O 1
ATOM 3736 N N . VAL A 1 488 ? 50.599 26.706 33.366 1.00 46.12 502 VAL A N 1
ATOM 3737 C C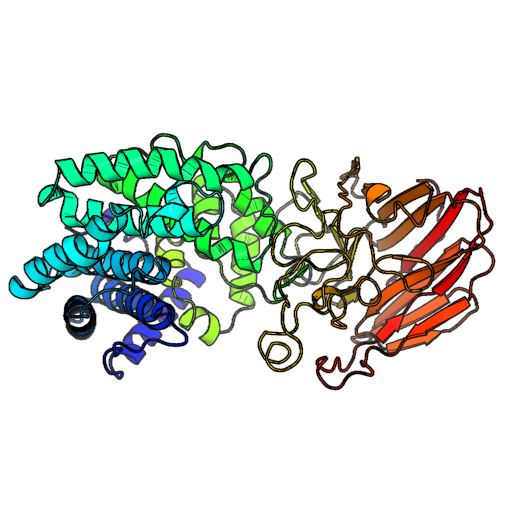A . VAL A 1 488 ? 49.584 25.668 33.304 1.00 43.54 502 VAL A CA 1
ATOM 3738 C C . VAL A 1 488 ? 49.496 25.241 31.852 1.00 45.74 502 VAL A C 1
ATOM 3739 O O . VAL A 1 488 ? 49.660 26.065 30.949 1.00 45.51 502 VAL A O 1
ATOM 3743 N N . ALA A 1 489 ? 49.270 23.949 31.622 1.00 48.38 503 ALA A N 1
ATOM 3744 C CA . ALA A 1 489 ? 49.198 23.449 30.261 1.00 45.58 503 ALA A CA 1
ATOM 3745 C C . ALA A 1 489 ? 48.195 22.316 30.197 1.00 46.52 503 ALA A C 1
ATOM 3746 O O . ALA A 1 489 ? 48.028 21.574 31.164 1.00 47.91 503 ALA A O 1
ATOM 3748 N N . ILE A 1 490 ? 47.518 22.204 29.058 1.00 47.89 504 ILE A N 1
ATOM 3749 C CA . ILE A 1 490 ? 46.715 21.034 28.723 1.00 49.26 504 ILE A CA 1
ATOM 3750 C C . ILE A 1 490 ? 47.525 20.207 27.729 1.00 52.07 504 ILE A C 1
ATOM 3751 O O . ILE A 1 490 ? 47.734 20.609 26.579 1.00 50.37 504 ILE A O 1
ATOM 3756 N N . VAL A 1 491 ? 47.983 19.048 28.177 1.00 53.43 505 VAL A N 1
ATOM 3757 C CA . VAL A 1 491 ? 48.901 18.216 27.410 1.00 56.45 505 VAL A CA 1
ATOM 3758 C C . VAL A 1 491 ? 48.108 17.224 26.572 1.00 59.31 505 VAL A C 1
ATOM 3759 O O . VAL A 1 491 ? 47.312 16.441 27.109 1.00 55.59 505 VAL A O 1
ATOM 3763 N N . ASP A 1 492 ? 48.341 17.248 25.257 1.00 61.58 506 ASP A N 1
ATOM 3764 C CA . ASP A 1 492 ? 47.809 16.234 24.347 1.00 61.29 506 ASP A CA 1
ATOM 3765 C C . ASP A 1 492 ? 46.309 16.053 24.532 1.00 59.46 506 ASP A C 1
ATOM 3766 O O . ASP A 1 492 ? 45.780 14.943 24.399 1.00 60.29 506 ASP A O 1
ATOM 3771 N N . SER A 1 493 ? 45.631 17.148 24.883 1.00 56.18 507 SER A N 1
ATOM 3772 C CA . SER A 1 493 ? 44.186 17.201 25.080 1.00 53.16 507 SER A CA 1
ATOM 3773 C C . SER A 1 493 ? 43.680 16.121 26.037 1.00 57.94 507 SER A C 1
ATOM 3774 O O . SER A 1 493 ? 42.502 15.744 25.977 1.00 51.55 507 SER A O 1
ATOM 3777 N N . HIS A 1 494 ? 44.547 15.635 26.938 1.00 55.63 508 HIS A N 1
ATOM 3778 C CA . HIS A 1 494 ? 44.240 14.516 27.818 1.00 53.87 508 HIS A CA 1
ATOM 3779 C C . HIS A 1 494 ? 44.404 14.818 29.303 1.00 52.41 508 HIS A C 1
ATOM 3780 O O . HIS A 1 494 ? 43.720 14.203 30.115 1.00 55.35 508 HIS A O 1
ATOM 3787 N N . TYR A 1 495 ? 45.303 15.714 29.693 1.00 51.69 509 TYR A N 1
ATOM 3788 C CA . TYR A 1 495 ? 45.531 15.964 31.114 1.00 50.30 509 TYR A CA 1
ATOM 3789 C C . TYR A 1 495 ? 46.185 17.329 31.253 1.00 47.47 509 TYR A C 1
ATOM 3790 O O . TYR A 1 495 ? 46.417 18.023 30.264 1.00 49.01 509 TYR A O 1
ATOM 3799 N N . ALA A 1 496 ? 46.516 17.690 32.488 1.00 47.28 510 ALA A N 1
ATOM 3800 C CA . ALA A 1 496 ? 46.935 19.041 32.818 1.00 47.80 510 ALA A CA 1
ATOM 3801 C C . ALA A 1 496 ? 48.231 19.018 33.615 1.00 48.76 510 ALA A C 1
ATOM 3802 O O . ALA A 1 496 ? 48.513 18.064 34.345 1.00 50.40 510 ALA A O 1
ATOM 3804 N N . ALA A 1 497 ? 49.018 20.091 33.472 1.00 46.24 511 ALA A N 1
ATOM 3805 C CA . ALA A 1 497 ? 50.264 20.256 34.203 1.00 44.04 511 ALA A CA 1
ATOM 3806 C C . ALA A 1 497 ? 50.324 21.654 34.797 1.00 46.05 511 ALA A C 1
ATOM 3807 O O . ALA A 1 497 ? 49.938 22.630 34.148 1.00 48.96 511 ALA A O 1
ATOM 3809 N N . VAL A 1 498 ? 50.802 21.749 36.032 1.00 43.34 512 VAL A N 1
ATOM 3810 C CA . VAL A 1 498 ? 51.045 23.029 36.677 1.00 40.68 512 VAL A CA 1
ATOM 3811 C C . VAL A 1 498 ? 52.476 23.026 37.175 1.00 49.79 512 VAL A C 1
ATOM 3812 O O . VAL A 1 498 ? 52.839 22.190 38.015 1.00 49.36 512 VAL A O 1
ATOM 3816 N N . ARG A 1 499 ? 53.291 23.956 36.663 1.00 48.30 513 ARG A N 1
ATOM 3817 C CA . ARG A 1 499 ? 54.719 24.009 36.977 1.00 46.35 513 ARG A CA 1
ATOM 3818 C C . ARG A 1 499 ? 55.055 25.383 37.536 1.00 48.24 513 ARG A C 1
ATOM 3819 O O . ARG A 1 499 ? 54.949 26.388 36.821 1.00 46.53 513 ARG A O 1
ATOM 3827 N N . ASP A 1 500 ? 55.476 25.420 38.801 1.00 45.34 514 ASP A N 1
ATOM 3828 C CA . ASP A 1 500 ? 55.897 26.644 39.472 1.00 48.12 514 ASP A CA 1
ATOM 3829 C C . ASP A 1 500 ? 57.417 26.637 39.615 1.00 48.51 514 ASP A C 1
ATOM 3830 O O . ASP A 1 500 ? 57.980 25.692 40.178 1.00 46.65 514 ASP A O 1
ATOM 3835 N N . GLU A 1 501 ? 58.076 27.692 39.123 1.00 47.72 515 GLU A N 1
ATOM 3836 C CA . GLU A 1 501 ? 59.509 27.899 39.355 1.00 48.05 515 GLU A CA 1
ATOM 3837 C C . GLU A 1 501 ? 59.655 29.005 40.388 1.00 47.67 515 GLU A C 1
ATOM 3838 O O . GLU A 1 501 ? 59.191 30.128 40.171 1.00 49.54 515 GLU A O 1
ATOM 3844 N N . VAL A 1 502 ? 60.260 28.672 41.521 1.00 46.14 516 VAL A N 1
ATOM 3845 C CA . VAL A 1 502 ? 60.351 29.555 42.674 1.00 46.63 516 VAL A CA 1
ATOM 3846 C C . VAL A 1 502 ? 61.820 29.729 43.030 1.00 53.80 516 VAL A C 1
ATOM 3847 O O . VAL A 1 502 ? 62.515 28.742 43.301 1.00 55.85 516 VAL A O 1
ATOM 3851 N N . LYS A 1 503 ? 62.291 30.975 43.039 1.00 57.95 517 LYS A N 1
ATOM 3852 C CA . LYS A 1 503 ? 63.616 31.304 43.553 1.00 57.15 517 LYS A CA 1
ATOM 3853 C C . LYS A 1 503 ? 63.450 31.873 44.955 1.00 56.26 517 LYS A C 1
ATOM 3854 O O . LYS A 1 503 ? 62.757 32.880 45.146 1.00 57.77 517 LYS A O 1
ATOM 3860 N N . THR A 1 504 ? 64.063 31.214 45.932 1.00 55.87 518 THR A N 1
ATOM 3861 C CA . THR A 1 504 ? 63.845 31.577 47.321 1.00 59.12 518 THR A CA 1
ATOM 3862 C C . THR A 1 504 ? 64.743 32.742 47.724 1.00 61.55 518 THR A C 1
ATOM 3863 O O . THR A 1 504 ? 65.718 33.079 47.047 1.00 61.17 518 THR A O 1
ATOM 3867 N N . LEU A 1 505 ? 64.382 33.368 48.843 1.00 60.65 519 LEU A N 1
ATOM 3868 C CA . LEU A 1 505 ? 65.220 34.382 49.462 1.00 59.23 519 LEU A CA 1
ATOM 3869 C C . LEU A 1 505 ? 66.271 33.697 50.332 1.00 67.15 519 LEU A C 1
ATOM 3870 O O . LEU A 1 505 ? 66.772 32.624 49.973 1.00 61.44 519 LEU A O 1
ATOM 3875 N N . GLY A 1 506 ? 66.596 34.296 51.478 1.00 67.49 520 GLY A N 1
ATOM 3876 C CA . GLY A 1 506 ? 67.660 33.833 52.342 1.00 71.70 520 GLY A CA 1
ATOM 3877 C C . GLY A 1 506 ? 67.269 32.904 53.473 1.00 78.86 520 GLY A C 1
ATOM 3878 O O . GLY A 1 506 ? 68.142 32.482 54.238 1.00 81.50 520 GLY A O 1
ATOM 3879 N N . GLN A 1 507 ? 65.994 32.554 53.605 1.00 74.90 521 GLN A N 1
ATOM 3880 C CA . GLN A 1 507 ? 65.522 31.732 54.708 1.00 75.76 521 GLN A CA 1
ATOM 3881 C C . GLN A 1 507 ? 64.875 30.460 54.178 1.00 76.06 521 GLN A C 1
ATOM 3882 O O . GLN A 1 507 ? 64.294 30.474 53.088 1.00 75.40 521 GLN A O 1
ATOM 3888 N N . PRO A 1 508 ? 64.959 29.346 54.909 1.00 76.62 522 PRO A N 1
ATOM 3889 C CA . PRO A 1 508 ? 64.098 28.207 54.575 1.00 74.58 522 PRO A CA 1
ATOM 3890 C C . PRO A 1 508 ? 62.642 28.616 54.738 1.00 71.51 522 PRO A C 1
ATOM 3891 O O . PRO A 1 508 ? 62.259 29.255 55.723 1.00 68.22 522 PRO A O 1
ATOM 3895 N N . THR A 1 509 ? 61.842 28.286 53.737 1.00 67.55 523 THR A N 1
ATOM 3896 C CA . THR A 1 509 ? 60.434 28.635 53.726 1.00 67.36 523 THR A CA 1
ATOM 3897 C C . THR A 1 509 ? 59.647 27.405 53.303 1.00 64.71 523 THR A C 1
ATOM 3898 O O . THR A 1 509 ? 60.093 26.643 52.438 1.00 62.71 523 THR A O 1
ATOM 3902 N N . VAL A 1 510 ? 58.503 27.184 53.942 1.00 62.29 524 VAL A N 1
ATOM 3903 C CA . VAL A 1 510 ? 57.656 26.046 53.615 1.00 65.10 524 VAL A CA 1
ATOM 3904 C C . VAL A 1 510 ? 56.582 26.535 52.654 1.00 63.57 524 VAL A C 1
ATOM 3905 O O . VAL A 1 510 ? 55.688 27.310 53.025 1.00 63.26 524 VAL A O 1
ATOM 3909 N N . ILE A 1 511 ? 56.692 26.106 51.403 1.00 61.08 525 ILE A N 1
ATOM 3910 C CA . ILE A 1 511 ? 55.714 26.468 50.392 1.00 58.31 525 ILE A CA 1
ATOM 3911 C C . ILE A 1 511 ? 54.526 25.526 50.508 1.00 60.03 525 ILE A C 1
ATOM 3912 O O . ILE A 1 511 ? 54.684 24.344 50.840 1.00 59.53 525 ILE A O 1
ATOM 3917 N N . ARG A 1 512 ? 53.321 26.056 50.290 1.00 57.75 526 ARG A N 1
ATOM 3918 C CA . ARG A 1 512 ? 52.099 25.258 50.279 1.00 48.66 526 ARG A CA 1
ATOM 3919 C C . ARG A 1 512 ? 51.475 25.349 48.895 1.00 51.89 526 ARG A C 1
ATOM 3920 O O . ARG A 1 512 ? 51.081 26.438 48.460 1.00 55.30 526 ARG A O 1
ATOM 3928 N N . TRP A 1 513 ? 51.377 24.210 48.208 1.00 49.27 527 TRP A N 1
ATOM 3929 C CA . TRP A 1 513 ? 50.627 24.113 46.959 1.00 44.91 527 TRP A CA 1
ATOM 3930 C C . TRP A 1 513 ? 49.179 23.749 47.295 1.00 43.89 527 TRP A C 1
ATOM 3931 O O . TRP A 1 513 ? 48.893 22.624 47.717 1.00 45.92 527 TRP A O 1
ATOM 3942 N N . ASN A 1 514 ? 48.259 24.689 47.107 1.00 48.17 528 ASN A N 1
ATOM 3943 C CA . ASN A 1 514 ? 46.864 24.478 47.493 1.00 46.62 528 ASN A CA 1
ATOM 3944 C C . ASN A 1 514 ? 45.989 24.125 46.290 1.00 47.91 528 ASN A C 1
ATOM 3945 O O . ASN A 1 514 ? 46.243 24.559 45.162 1.00 48.78 528 ASN A O 1
ATOM 3950 N N . MET A 1 515 ? 44.932 23.349 46.542 1.00 47.18 529 MET A N 1
ATOM 3951 C CA . MET A 1 515 ? 43.901 23.173 45.523 1.00 48.01 529 MET A CA 1
ATOM 3952 C C . MET A 1 515 ? 42.550 22.912 46.177 1.00 45.14 529 MET A C 1
ATOM 3953 O O . MET A 1 515 ? 42.436 22.073 47.070 1.00 46.36 529 MET A O 1
ATOM 3958 N N . VAL A 1 516 ? 41.541 23.658 45.742 1.00 46.96 530 VAL A N 1
ATOM 3959 C CA . VAL A 1 516 ? 40.183 23.548 46.261 1.00 45.77 530 VAL A CA 1
ATOM 3960 C C . VAL A 1 516 ? 39.446 22.513 45.429 1.00 41.70 530 VAL A C 1
ATOM 3961 O O . VAL A 1 516 ? 39.355 22.657 44.206 1.00 44.08 530 VAL A O 1
ATOM 3965 N N . THR A 1 517 ? 38.906 21.481 46.080 1.00 42.79 531 THR A N 1
ATOM 3966 C CA . THR A 1 517 ? 38.186 20.441 45.352 1.00 46.36 531 THR A CA 1
ATOM 3967 C C . THR A 1 517 ? 36.880 20.067 46.047 1.00 47.57 531 THR A C 1
ATOM 3968 O O . THR A 1 517 ? 36.735 20.196 47.268 1.00 48.32 531 THR A O 1
ATOM 3972 N N . GLU A 1 518 ? 35.928 19.593 45.238 1.00 47.36 532 GLU A N 1
ATOM 3973 C CA . GLU A 1 518 ? 34.728 18.925 45.732 1.00 47.72 532 GLU A CA 1
ATOM 3974 C C . GLU A 1 518 ? 34.836 17.411 45.687 1.00 49.13 532 GLU A C 1
ATOM 3975 O O . GLU A 1 518 ? 33.953 16.726 46.208 1.00 49.06 532 GLU A O 1
ATOM 3981 N N . ALA A 1 519 ? 35.880 16.880 45.066 1.00 48.34 533 ALA A N 1
ATOM 3982 C CA . ALA A 1 519 ? 36.079 15.446 45.008 1.00 52.28 533 ALA A CA 1
ATOM 3983 C C . ALA A 1 519 ? 36.460 14.894 46.381 1.00 53.09 533 ALA A C 1
ATOM 3984 O O . ALA A 1 519 ? 36.856 15.627 47.296 1.00 52.93 533 ALA A O 1
ATOM 3986 N N . GLN A 1 520 ? 36.322 13.585 46.512 1.00 49.26 534 GLN A N 1
ATOM 3987 C CA . GLN A 1 520 ? 36.743 12.878 47.709 1.00 49.99 534 GLN A CA 1
ATOM 3988 C C . GLN A 1 520 ? 38.235 12.570 47.624 1.00 48.95 534 GLN A C 1
ATOM 3989 O O . GLN A 1 520 ? 38.682 11.972 46.639 1.00 44.32 534 GLN A O 1
ATOM 3995 N N . PRO A 1 521 ? 39.035 12.979 48.603 1.00 50.84 535 PRO A N 1
ATOM 3996 C CA . PRO A 1 521 ? 40.489 12.797 48.463 1.00 53.67 535 PRO A CA 1
ATOM 3997 C C . PRO A 1 521 ? 41.066 11.635 49.254 1.00 50.31 535 PRO A C 1
ATOM 3998 O O . PRO A 1 521 ? 40.669 11.351 50.389 1.00 50.41 535 PRO A O 1
ATOM 4002 N N . ALA A 1 522 ? 42.030 10.963 48.642 1.00 50.86 536 ALA A N 1
ATOM 4003 C CA . ALA A 1 522 ? 42.856 9.985 49.331 1.00 55.11 536 ALA A CA 1
ATOM 4004 C C . ALA A 1 522 ? 44.320 10.231 48.987 1.00 53.33 536 ALA A C 1
ATOM 4005 O O . ALA A 1 522 ? 44.679 10.362 47.811 1.00 53.24 536 ALA A O 1
ATOM 4007 N N . ILE A 1 523 ? 45.157 10.311 50.015 1.00 52.32 537 ILE A N 1
ATOM 4008 C CA . ILE A 1 523 ? 46.601 10.284 49.826 1.00 48.38 537 ILE A CA 1
ATOM 4009 C C . ILE A 1 523 ? 46.995 8.822 49.620 1.00 54.41 537 ILE A C 1
ATOM 4010 O O . ILE A 1 523 ? 46.943 8.021 50.555 1.00 61.52 537 ILE A O 1
ATOM 4015 N N . ILE A 1 524 ? 47.343 8.454 48.387 1.00 53.37 538 ILE A N 1
ATOM 4016 C CA . ILE A 1 524 ? 47.642 7.065 48.061 1.00 51.19 538 ILE A CA 1
ATOM 4017 C C . ILE A 1 524 ? 49.135 6.838 47.869 1.00 53.56 538 ILE A C 1
ATOM 4018 O O . ILE A 1 524 ? 49.539 5.770 47.399 1.00 55.76 538 ILE A O 1
ATOM 4023 N N . GLY A 1 525 ? 49.964 7.809 48.226 1.00 50.82 539 GLY A N 1
ATOM 4024 C CA . GLY A 1 525 ? 51.391 7.676 48.032 1.00 51.93 539 GLY A CA 1
ATOM 4025 C C . GLY A 1 525 ? 52.128 8.813 48.704 1.00 58.69 539 GLY A C 1
ATOM 4026 O O . GLY A 1 525 ? 51.533 9.652 49.387 1.00 57.44 539 GLY A O 1
ATOM 4027 N N . GLU A 1 526 ? 53.444 8.839 48.508 1.00 57.27 540 GLU A N 1
ATOM 4028 C CA . GLU A 1 526 ? 54.237 9.893 49.124 1.00 58.68 540 GLU A CA 1
ATOM 4029 C C . GLU A 1 526 ? 54.318 11.145 48.265 1.00 58.11 540 GLU A C 1
ATOM 4030 O O . GLU A 1 526 ? 54.802 12.175 48.742 1.00 56.17 540 GLU A O 1
ATOM 4036 N N . HIS A 1 527 ? 53.860 11.076 47.013 1.00 54.93 541 HIS A N 1
ATOM 4037 C CA . HIS A 1 527 ? 53.752 12.262 46.176 1.00 57.13 541 HIS A CA 1
ATOM 4038 C C . HIS A 1 527 ? 52.553 12.164 45.245 1.00 53.93 541 HIS A C 1
ATOM 4039 O O . HIS A 1 527 ? 52.561 12.749 44.154 1.00 52.08 541 HIS A O 1
ATOM 4046 N N . THR A 1 528 ? 51.523 11.432 45.657 1.00 51.11 542 THR A N 1
ATOM 4047 C CA . THR A 1 528 ? 50.328 11.244 44.848 1.00 50.39 542 THR A CA 1
ATOM 4048 C C . THR A 1 528 ? 49.104 11.392 45.726 1.00 50.94 542 THR A C 1
ATOM 4049 O O . THR A 1 528 ? 49.070 10.864 46.841 1.00 51.24 542 THR A O 1
ATOM 4053 N N . ILE A 1 529 ? 48.119 12.128 45.221 1.00 53.12 543 ILE A N 1
ATOM 4054 C CA . ILE A 1 529 ? 46.771 12.176 45.774 1.00 47.31 543 ILE A CA 1
ATOM 4055 C C . ILE A 1 529 ? 45.839 11.668 44.682 1.00 48.24 543 ILE A C 1
ATOM 4056 O O . ILE A 1 529 ? 46.079 11.903 43.492 1.00 47.81 543 ILE A O 1
ATOM 4061 N N . GLN A 1 530 ? 44.805 10.932 45.076 1.00 48.52 544 GLN A N 1
ATOM 4062 C CA . GLN A 1 530 ? 43.796 10.452 44.142 1.00 46.09 544 GLN A CA 1
ATOM 4063 C C . GLN A 1 530 ? 42.449 10.993 44.578 1.00 43.07 544 GLN A C 1
ATOM 4064 O O . GLN A 1 530 ? 42.064 10.839 45.741 1.00 44.79 544 GLN A O 1
ATOM 4070 N N . LEU A 1 531 ? 41.747 11.640 43.653 1.00 41.12 545 LEU A N 1
ATOM 4071 C CA . LEU A 1 531 ? 40.448 12.245 43.928 1.00 45.70 545 LEU A CA 1
ATOM 4072 C C . LEU A 1 531 ? 39.364 11.489 43.178 1.00 43.81 545 LEU A C 1
ATOM 4073 O O . LEU A 1 531 ? 39.570 11.087 42.027 1.00 40.58 545 LEU A O 1
ATOM 4078 N N . SER A 1 532 ? 38.195 11.343 43.818 1.00 43.26 546 SER A N 1
ATOM 4079 C CA . SER A 1 532 ? 37.030 10.692 43.218 1.00 43.48 546 SER A CA 1
ATOM 4080 C C . SER A 1 532 ? 35.824 11.622 43.235 1.00 45.64 546 SER A C 1
ATOM 4081 O O . SER A 1 532 ? 35.530 12.264 44.251 1.00 44.08 546 SER A O 1
ATOM 4084 N N . GLN A 1 533 ? 35.105 11.651 42.115 1.00 43.70 547 GLN A N 1
ATOM 4085 C CA . GLN A 1 533 ? 33.917 12.475 41.952 1.00 43.50 547 GLN A CA 1
ATOM 4086 C C . GLN A 1 533 ? 33.179 11.990 40.717 1.00 42.57 547 GLN A C 1
ATOM 4087 O O . GLN A 1 533 ? 33.817 11.594 39.737 1.00 47.08 547 GLN A O 1
ATOM 4093 N N . ASN A 1 534 ? 31.841 12.018 40.772 1.00 46.53 548 ASN A N 1
ATOM 4094 C CA . ASN A 1 534 ? 30.982 11.672 39.632 1.00 47.78 548 ASN A CA 1
ATOM 4095 C C . ASN A 1 534 ? 31.269 10.269 39.101 1.00 47.30 548 ASN A C 1
ATOM 4096 O O . ASN A 1 534 ? 31.151 10.006 37.900 1.00 50.76 548 ASN A O 1
ATOM 4101 N N . GLY A 1 535 ? 31.656 9.356 39.984 1.00 45.72 549 GLY A N 1
ATOM 4102 C CA . GLY A 1 535 ? 32.052 8.032 39.556 1.00 52.25 549 GLY A CA 1
ATOM 4103 C C . GLY A 1 535 ? 33.412 7.930 38.897 1.00 51.03 549 GLY A C 1
ATOM 4104 O O . GLY A 1 535 ? 33.806 6.825 38.505 1.00 53.29 549 GLY A O 1
ATOM 4105 N N . GLU A 1 536 ? 34.145 9.032 38.756 1.00 51.08 550 GLU A N 1
ATOM 4106 C CA . GLU A 1 536 ? 35.445 9.034 38.094 1.00 53.09 550 GLU A CA 1
ATOM 4107 C C . GLU A 1 536 ? 36.559 9.320 39.096 1.00 50.06 550 GLU A C 1
ATOM 4108 O O . GLU A 1 536 ? 36.331 9.708 40.244 1.00 49.86 550 GLU A O 1
ATOM 4114 N N . LYS A 1 537 ? 37.771 9.168 38.601 1.00 49.19 551 LYS A N 1
ATOM 4115 C CA . LYS A 1 537 ? 38.931 9.416 39.413 1.00 51.47 551 LYS A CA 1
ATOM 4116 C C . LYS A 1 537 ? 39.928 10.314 38.721 1.00 50.76 551 LYS A C 1
ATOM 4117 O O . LYS A 1 537 ? 40.027 10.313 37.509 1.00 52.87 551 LYS A O 1
ATOM 4123 N N . LEU A 1 538 ? 40.652 11.095 39.487 1.00 47.26 552 LEU A N 1
ATOM 4124 C CA . LEU A 1 538 ? 41.722 11.915 38.953 1.00 49.96 552 LEU A CA 1
ATOM 4125 C C . LEU A 1 538 ? 42.964 11.761 39.824 1.00 43.23 552 LEU A C 1
ATOM 4126 O O . LEU A 1 538 ? 42.869 11.688 41.055 1.00 42.82 552 LEU A O 1
ATOM 4131 N N . LEU A 1 539 ? 44.127 11.720 39.182 1.00 45.22 553 LEU A N 1
ATOM 4132 C CA . LEU A 1 539 ? 45.406 11.650 39.878 1.00 46.41 553 LEU A CA 1
ATOM 4133 C C . LEU A 1 539 ? 46.005 13.047 40.015 1.00 49.39 553 LEU A C 1
ATOM 4134 O O . LEU A 1 539 ? 46.091 13.797 39.034 1.00 46.10 553 LEU A O 1
ATOM 4139 N N . LEU A 1 540 ? 46.412 13.383 41.232 1.00 50.39 554 LEU A N 1
ATOM 4140 C CA . LEU A 1 540 ? 47.172 14.590 41.543 1.00 51.53 554 LEU A CA 1
ATOM 4141 C C . LEU A 1 540 ? 48.608 14.126 41.788 1.00 48.93 554 LEU A C 1
ATOM 4142 O O . LEU A 1 540 ? 48.974 13.772 42.909 1.00 49.41 554 LEU A O 1
ATOM 4147 N N . GLU A 1 541 ? 49.410 14.101 40.730 1.00 47.42 555 GLU A N 1
ATOM 4148 C CA . GLU A 1 541 ? 50.751 13.525 40.789 1.00 53.17 555 GLU A CA 1
ATOM 4149 C C . GLU A 1 541 ? 51.801 14.624 40.900 1.00 51.39 555 GLU A C 1
ATOM 4150 O O . GLU A 1 541 ? 51.825 15.556 40.087 1.00 53.73 555 GLU A O 1
ATOM 4156 N N . VAL A 1 542 ? 52.668 14.504 41.899 1.00 50.27 556 VAL A N 1
ATOM 4157 C CA . VAL A 1 542 ? 53.647 15.532 42.251 1.00 57.24 556 VAL A CA 1
ATOM 4158 C C . VAL A 1 542 ? 55.025 15.040 41.816 1.00 55.34 556 VAL A C 1
ATOM 4159 O O . VAL A 1 542 ? 55.636 14.208 42.494 1.00 53.48 556 VAL A O 1
ATOM 4163 N N . GLU A 1 543 ? 55.527 15.564 40.689 1.00 58.08 557 GLU A N 1
ATOM 4164 C CA . GLU A 1 543 ? 56.832 15.179 40.142 1.00 56.53 557 GLU A CA 1
ATOM 4165 C C . GLU A 1 543 ? 57.997 15.978 40.718 1.00 51.92 557 GLU A C 1
ATOM 4166 O O . GLU A 1 543 ? 59.147 15.574 40.550 1.00 57.29 557 GLU A O 1
ATOM 4172 N N . SER A 1 544 ? 57.746 17.105 41.379 1.00 58.55 558 SER A N 1
ATOM 4173 C CA . SER A 1 544 ? 58.838 17.902 41.926 1.00 54.44 558 SER A CA 1
ATOM 4174 C C . SER A 1 544 ? 58.270 18.890 42.931 1.00 54.28 558 SER A C 1
ATOM 4175 O O . SER A 1 544 ? 57.163 19.405 42.724 1.00 55.32 558 SER A O 1
ATOM 4178 N N . PRO A 1 545 ? 58.999 19.191 44.026 1.00 56.15 559 PRO A N 1
ATOM 4179 C CA . PRO A 1 545 ? 60.336 18.686 44.400 1.00 55.17 559 PRO A CA 1
ATOM 4180 C C . PRO A 1 545 ? 60.356 17.218 44.840 1.00 60.35 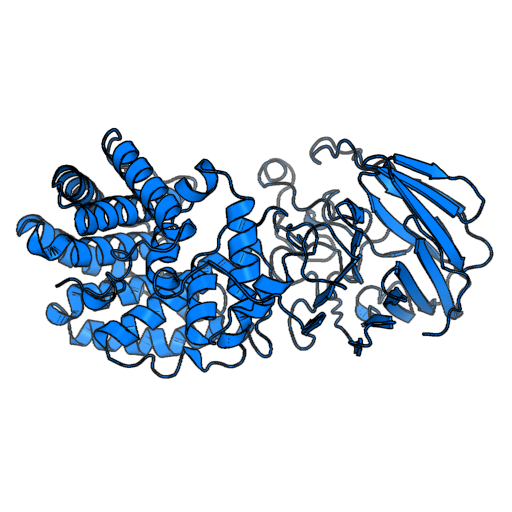559 PRO A C 1
ATOM 4181 O O . PRO A 1 545 ? 59.284 16.611 45.015 1.00 55.77 559 PRO A O 1
ATOM 4185 N N . ALA A 1 546 ? 61.577 16.695 45.045 1.00 59.62 560 ALA A N 1
ATOM 4186 C CA . ALA A 1 546 ? 61.790 15.259 45.227 1.00 61.52 560 ALA A CA 1
ATOM 4187 C C . ALA A 1 546 ? 61.097 14.744 46.479 1.00 59.00 560 ALA A C 1
ATOM 4188 O O . ALA A 1 546 ? 60.384 13.737 46.432 1.00 59.28 560 ALA A O 1
ATOM 4190 N N . LYS A 1 547 ? 61.312 15.403 47.617 1.00 59.16 561 LYS A N 1
ATOM 4191 C CA . LYS A 1 547 ? 60.594 15.058 48.835 1.00 61.37 561 LYS A CA 1
ATOM 4192 C C . LYS A 1 547 ? 59.517 16.100 49.117 1.00 63.12 561 LYS A C 1
ATOM 4193 O O . LYS A 1 547 ? 59.782 17.309 49.138 1.00 63.02 561 LYS A O 1
ATOM 4199 N N . VAL A 1 548 ? 58.313 15.610 49.379 1.00 62.82 562 VAL A N 1
ATOM 4200 C CA . VAL A 1 548 ? 57.104 16.405 49.522 1.00 59.18 562 VAL A CA 1
ATOM 4201 C C . VAL A 1 548 ? 56.249 15.731 50.585 1.00 58.60 562 VAL A C 1
ATOM 4202 O O . VAL A 1 548 ? 56.303 14.511 50.760 1.00 60.98 562 VAL A O 1
ATOM 4206 N N . ARG A 1 549 ? 55.497 16.526 51.329 1.00 54.83 563 ARG A N 1
ATOM 4207 C CA . ARG A 1 549 ? 54.570 16.003 52.328 1.00 53.48 563 ARG A CA 1
ATOM 4208 C C . ARG A 1 549 ? 53.154 16.204 51.794 1.00 53.61 563 ARG A C 1
ATOM 4209 O O . ARG A 1 549 ? 52.613 17.314 51.844 1.00 53.43 563 ARG A O 1
ATOM 4217 N N . MET A 1 550 ? 52.561 15.131 51.273 1.00 55.89 564 MET A N 1
ATOM 4218 C CA . MET A 1 550 ? 51.182 15.190 50.798 1.00 53.90 564 MET A CA 1
ATOM 4219 C C . MET A 1 550 ? 50.242 15.596 51.932 1.00 51.13 564 MET A C 1
ATOM 4220 O O . MET A 1 550 ? 50.483 15.294 53.104 1.00 48.29 564 MET A O 1
ATOM 4225 N N . LYS A 1 551 ? 49.171 16.311 51.581 1.00 54.58 565 LYS A N 1
ATOM 4226 C CA . LYS A 1 551 ? 48.353 16.964 52.598 1.00 54.16 565 LYS A CA 1
ATOM 4227 C C . LYS A 1 551 ? 46.902 17.107 52.146 1.00 53.45 565 LYS A C 1
ATOM 4228 O O . LYS A 1 551 ? 46.612 17.199 50.952 1.00 51.63 565 LYS A O 1
ATOM 4234 N N . THR A 1 552 ? 45.996 17.095 53.129 1.00 50.78 566 THR A N 1
ATOM 4235 C CA . THR A 1 552 ? 44.642 17.599 52.991 1.00 50.36 566 THR A CA 1
ATOM 4236 C C . THR A 1 552 ? 44.373 18.559 54.136 1.00 54.87 566 THR A C 1
ATOM 4237 O O . THR A 1 552 ? 44.855 18.360 55.255 1.00 54.01 566 THR A O 1
ATOM 4241 N N . TRP A 1 553 ? 43.600 19.605 53.847 1.00 46.89 567 TRP A N 1
ATOM 4242 C CA . TRP A 1 553 ? 43.263 20.601 54.849 1.00 48.86 567 TRP A CA 1
ATOM 4243 C C . TRP A 1 553 ? 41.750 20.725 54.949 1.00 51.29 567 TRP A C 1
ATOM 4244 O O . TRP A 1 553 ? 41.049 20.755 53.931 1.00 49.39 567 TRP A O 1
ATOM 4255 N N . SER A 1 554 ? 41.246 20.802 56.175 1.00 51.45 568 SER A N 1
ATOM 4256 C CA . SER A 1 554 ? 39.822 21.056 56.357 1.00 55.44 568 SER A CA 1
ATOM 4257 C C . SER A 1 554 ? 39.426 22.374 55.704 1.00 58.85 568 SER A C 1
ATOM 4258 O O . SER A 1 554 ? 40.103 23.396 55.866 1.00 56.57 568 SER A O 1
ATOM 4261 N N . ALA A 1 555 ? 38.330 22.337 54.946 1.00 56.02 569 ALA A N 1
ATOM 4262 C CA . ALA A 1 555 ? 37.735 23.529 54.363 1.00 56.13 569 ALA A CA 1
ATOM 4263 C C . ALA A 1 555 ? 36.635 24.109 55.244 1.00 60.34 569 ALA A C 1
ATOM 4264 O O . ALA A 1 555 ? 35.678 24.704 54.735 1.00 59.52 569 ALA A O 1
ATOM 4266 N N . THR A 1 556 ? 36.741 23.927 56.555 1.00 61.31 570 THR A N 1
ATOM 4267 C CA . THR A 1 556 ? 35.808 24.486 57.521 1.00 59.75 570 THR A CA 1
ATOM 4268 C C . THR A 1 556 ? 36.564 25.472 58.391 1.00 58.31 570 THR A C 1
ATOM 4269 O O . THR A 1 556 ? 37.616 25.135 58.940 1.00 66.34 570 THR A O 1
ATOM 4273 N N . SER A 1 557 ? 36.040 26.670 58.515 1.00 64.47 571 SER A N 1
ATOM 4274 C CA . SER A 1 557 ? 36.744 27.716 59.236 1.00 66.88 571 SER A CA 1
ATOM 4275 C C . SER A 1 557 ? 36.624 27.526 60.748 1.00 67.79 571 SER A C 1
ATOM 4276 O O . SER A 1 557 ? 35.603 27.041 61.242 1.00 70.97 571 SER A O 1
ATOM 4279 N N . PRO A 1 558 ? 37.655 27.909 61.505 1.00 70.34 572 PRO A N 1
ATOM 4280 C CA . PRO A 1 558 ? 37.535 27.950 62.967 1.00 70.97 572 PRO A CA 1
ATOM 4281 C C . PRO A 1 558 ? 36.782 29.166 63.491 1.00 76.34 572 PRO A C 1
ATOM 4282 O O . PRO A 1 558 ? 36.593 29.277 64.708 1.00 77.34 572 PRO A O 1
ATOM 4286 N N . ASN A 1 559 ? 36.352 30.073 62.618 1.00 73.56 573 ASN A N 1
ATOM 4287 C CA . ASN A 1 559 ? 35.628 31.275 63.010 1.00 75.47 573 ASN A CA 1
ATOM 4288 C C . ASN A 1 559 ? 34.159 31.112 62.639 1.00 79.10 573 ASN A C 1
ATOM 4289 O O . ASN A 1 559 ? 33.838 30.671 61.527 1.00 77.35 573 ASN A O 1
ATOM 4294 N N . SER A 1 560 ? 33.269 31.463 63.572 1.00 79.59 574 SER A N 1
ATOM 4295 C CA . SER A 1 560 ? 31.846 31.192 63.410 1.00 79.90 574 SER A CA 1
ATOM 4296 C C . SER A 1 560 ? 31.156 32.149 62.446 1.00 79.50 574 SER A C 1
ATOM 4297 O O . SER A 1 560 ? 29.998 31.906 62.080 1.00 72.26 574 SER A O 1
ATOM 4300 N N . TRP A 1 561 ? 31.825 33.224 62.025 1.00 77.03 575 TRP A N 1
ATOM 4301 C CA . TRP A 1 561 ? 31.226 34.098 61.026 1.00 79.51 575 TRP A CA 1
ATOM 4302 C C . TRP A 1 561 ? 31.512 33.635 59.602 1.00 75.01 575 TRP A C 1
ATOM 4303 O O . TRP A 1 561 ? 30.728 33.939 58.693 1.00 72.49 575 TRP A O 1
ATOM 4314 N N . ASP A 1 562 ? 32.600 32.894 59.390 1.00 66.45 576 ASP A N 1
ATOM 4315 C CA . ASP A 1 562 ? 32.894 32.349 58.071 1.00 67.30 576 ASP A CA 1
ATOM 4316 C C . ASP A 1 562 ? 31.856 31.302 57.682 1.00 69.84 576 ASP A C 1
ATOM 4317 O O . ASP A 1 562 ? 31.653 30.317 58.406 1.00 66.58 576 ASP A O 1
ATOM 4322 N N . ALA A 1 563 ? 31.230 31.491 56.519 1.00 66.35 577 ALA A N 1
ATOM 4323 C CA . ALA A 1 563 ? 30.288 30.507 56.005 1.00 64.32 577 ALA A CA 1
ATOM 4324 C C . ALA A 1 563 ? 30.918 29.118 55.980 1.00 62.86 577 ALA A C 1
ATOM 4325 O O . ALA A 1 563 ? 32.141 28.958 55.931 1.00 63.73 577 ALA A O 1
ATOM 4327 N N . LYS A 1 564 ? 30.060 28.103 56.032 1.00 64.69 578 LYS A N 1
ATOM 4328 C CA . LYS A 1 564 ? 30.513 26.720 55.993 1.00 67.06 578 LYS A CA 1
ATOM 4329 C C . LYS A 1 564 ? 30.671 26.281 54.540 1.00 62.74 578 LYS A C 1
ATOM 4330 O O . LYS A 1 564 ? 30.009 26.805 53.638 1.00 63.28 578 LYS A O 1
ATOM 4336 N N . ASN A 1 565 ? 31.577 25.332 54.313 1.00 57.42 579 ASN A N 1
ATOM 4337 C CA . ASN A 1 565 ? 31.938 24.893 52.964 1.00 57.66 579 ASN A CA 1
ATOM 4338 C C . ASN A 1 565 ? 31.790 23.376 52.866 1.00 60.52 579 ASN A C 1
ATOM 4339 O O . ASN A 1 565 ? 32.784 22.631 52.829 1.00 60.24 579 ASN A O 1
ATOM 4344 N N . PRO A 1 566 ? 30.551 22.885 52.796 1.00 56.14 580 PRO A N 1
ATOM 4345 C CA . PRO A 1 566 ? 30.323 21.433 52.781 1.00 54.83 580 PRO A CA 1
ATOM 4346 C C . PRO A 1 566 ? 30.697 20.789 51.452 1.00 53.71 580 PRO A C 1
ATOM 4347 O O . PRO A 1 566 ? 30.492 21.354 50.376 1.00 56.60 580 PRO A O 1
ATOM 4351 N N . GLY A 1 567 ? 31.226 19.569 51.536 1.00 55.03 581 GLY A N 1
ATOM 4352 C CA . GLY A 1 567 ? 31.637 18.834 50.353 1.00 49.98 581 GLY A CA 1
ATOM 4353 C C . GLY A 1 567 ? 32.910 19.327 49.706 1.00 59.07 581 GLY A C 1
ATOM 4354 O O . GLY A 1 567 ? 33.221 18.909 48.585 1.00 61.10 581 GLY A O 1
ATOM 4355 N N . VAL A 1 568 ? 33.655 20.203 50.382 1.00 51.27 582 VAL A N 1
ATOM 4356 C CA . VAL A 1 568 ? 34.872 20.813 49.870 1.00 51.18 582 VAL A CA 1
ATOM 4357 C C . VAL A 1 568 ? 36.041 20.426 50.772 1.00 52.28 582 VAL A C 1
ATOM 4358 O O . VAL A 1 568 ? 35.912 20.408 52.003 1.00 50.04 582 VAL A O 1
ATOM 4362 N N . THR A 1 569 ? 37.189 20.147 50.152 1.00 46.95 583 THR A N 1
ATOM 4363 C CA . THR A 1 569 ? 38.444 19.879 50.843 1.00 45.55 583 THR A CA 1
ATOM 4364 C C . THR A 1 569 ? 39.543 20.662 50.134 1.00 44.07 583 THR A C 1
ATOM 4365 O O . THR A 1 569 ? 39.447 20.916 48.930 1.00 44.43 583 THR A O 1
ATOM 4369 N N . PHE A 1 570 ? 40.573 21.067 50.885 1.00 43.40 584 PHE A N 1
ATOM 4370 C CA . PHE A 1 570 ? 41.817 21.562 50.292 1.00 49.92 584 PHE A CA 1
ATOM 4371 C C . PHE A 1 570 ? 42.834 20.427 50.212 1.00 49.94 584 PHE A C 1
ATOM 4372 O O . PHE A 1 570 ? 43.088 19.746 51.213 1.00 48.83 584 PHE A O 1
ATOM 4380 N N . VAL A 1 571 ? 43.419 20.237 49.023 1.00 46.96 585 VAL A N 1
ATOM 4381 C CA . VAL A 1 571 ? 44.389 19.182 48.760 1.00 44.34 585 VAL A CA 1
ATOM 4382 C C . VAL A 1 571 ? 45.631 19.789 48.116 1.00 49.80 585 VAL A C 1
ATOM 4383 O O . VAL A 1 571 ? 45.580 20.828 47.457 1.00 49.26 585 VAL A O 1
ATOM 4387 N N . GLY A 1 572 ? 46.741 19.098 48.270 1.00 48.41 586 GLY A N 1
ATOM 4388 C CA . GLY A 1 572 ? 47.982 19.496 47.652 1.00 50.40 586 GLY A CA 1
ATOM 4389 C C . GLY A 1 572 ? 49.146 18.954 48.463 1.00 56.07 586 GLY A C 1
ATOM 4390 O O . GLY A 1 572 ? 49.121 17.786 48.883 1.00 58.93 586 GLY A O 1
ATOM 4391 N N . PHE A 1 573 ? 50.133 19.805 48.711 1.00 51.04 587 PHE A N 1
ATOM 4392 C CA . PHE A 1 573 ? 51.290 19.340 49.459 1.00 53.65 587 PHE A CA 1
ATOM 4393 C C . PHE A 1 573 ? 52.047 20.514 50.052 1.00 52.71 587 PHE A C 1
ATOM 4394 O O . PHE A 1 573 ? 51.840 21.674 49.680 1.00 49.89 587 PHE A O 1
ATOM 4402 N N . GLU A 1 574 ? 52.922 20.179 50.995 1.00 55.22 588 GLU A N 1
ATOM 4403 C CA . GLU A 1 574 ? 53.881 21.093 51.589 1.00 59.59 588 GLU A CA 1
ATOM 4404 C C . GLU A 1 574 ? 55.276 20.739 51.095 1.00 60.36 588 GLU A C 1
ATOM 4405 O O . GLU A 1 574 ? 55.555 19.584 50.755 1.00 63.43 588 GLU A O 1
ATOM 4411 N N . ALA A 1 575 ? 56.151 21.742 51.053 1.00 56.02 589 ALA A N 1
ATOM 4412 C CA . ALA A 1 575 ? 57.546 21.506 50.712 1.00 61.68 589 ALA A CA 1
ATOM 4413 C C . ALA A 1 575 ? 58.407 22.584 51.352 1.00 61.64 589 ALA A C 1
ATOM 4414 O O . ALA A 1 575 ? 58.156 23.778 51.161 1.00 61.77 589 ALA A O 1
ATOM 4416 N N . GLU A 1 576 ? 59.396 22.155 52.132 1.00 62.19 590 GLU A N 1
ATOM 4417 C CA . GLU A 1 576 ? 60.430 23.053 52.626 1.00 67.22 590 GLU A CA 1
ATOM 4418 C C . GLU A 1 576 ? 61.417 23.360 51.509 1.00 66.42 590 GLU A C 1
ATOM 4419 O O . GLU A 1 576 ? 61.981 22.449 50.892 1.00 62.10 590 GLU A O 1
ATOM 4425 N N . LEU A 1 577 ? 61.621 24.641 51.249 1.00 63.68 591 LEU A N 1
ATOM 4426 C CA . LEU A 1 577 ? 62.544 25.070 50.218 1.00 64.69 591 LEU A CA 1
ATOM 4427 C C . LEU A 1 577 ? 63.864 25.497 50.841 1.00 62.46 591 LEU A C 1
ATOM 4428 O O . LEU A 1 577 ? 63.906 26.000 51.968 1.00 65.71 591 LEU A O 1
ATOM 4433 N N . ARG A 1 578 ? 64.944 25.272 50.099 1.00 64.97 592 ARG A N 1
ATOM 4434 C CA . ARG A 1 578 ? 66.256 25.739 50.526 1.00 68.45 592 ARG A CA 1
ATOM 4435 C C . ARG A 1 578 ? 66.434 27.209 50.155 1.00 67.76 592 ARG A C 1
ATOM 4436 O O . ARG A 1 578 ? 65.917 27.661 49.129 1.00 66.68 592 ARG A O 1
ATOM 4444 N N . PRO A 1 579 ? 67.163 27.974 50.969 1.00 70.39 593 PRO A N 1
ATOM 4445 C CA . PRO A 1 579 ? 67.386 29.386 50.638 1.00 68.10 593 PRO A CA 1
ATOM 4446 C C . PRO A 1 579 ? 68.268 29.537 49.409 1.00 66.35 593 PRO A C 1
ATOM 4447 O O . PRO A 1 579 ? 69.058 28.650 49.071 1.00 65.56 593 PRO A O 1
ATOM 4451 N N . ASN A 1 580 ? 68.081 30.667 48.715 1.00 66.42 594 ASN A N 1
ATOM 4452 C CA . ASN A 1 580 ? 68.884 31.062 47.552 1.00 64.80 594 ASN A CA 1
ATOM 4453 C C . ASN A 1 580 ? 68.892 30.006 46.453 1.00 64.11 594 ASN A C 1
ATOM 4454 O O . ASN A 1 580 ? 69.849 29.913 45.680 1.00 61.53 594 ASN A O 1
ATOM 4459 N N . THR A 1 581 ? 67.835 29.207 46.355 1.00 64.01 595 THR A N 1
ATOM 4460 C CA . THR A 1 581 ? 67.801 28.120 45.391 1.00 63.35 595 THR A CA 1
ATOM 4461 C C . THR A 1 581 ? 66.603 28.292 44.473 1.00 60.85 595 THR A C 1
ATOM 4462 O O . THR A 1 581 ? 65.597 28.897 44.848 1.00 62.84 595 THR A O 1
ATOM 4466 N N . THR A 1 582 ? 66.732 27.764 43.262 1.00 58.28 596 THR A N 1
ATOM 4467 C CA . THR A 1 582 ? 65.652 27.748 42.283 1.00 60.09 596 THR A CA 1
ATOM 4468 C C . THR A 1 582 ? 64.959 26.388 42.367 1.00 63.33 596 THR A C 1
ATOM 4469 O O . THR A 1 582 ? 65.458 25.389 41.837 1.00 57.27 596 THR A O 1
ATOM 4473 N N . GLU A 1 583 ? 63.805 26.360 43.041 1.00 59.12 597 GLU A N 1
ATOM 4474 C CA . GLU A 1 583 ? 63.016 25.153 43.255 1.00 56.13 597 GLU A CA 1
ATOM 4475 C C . GLU A 1 583 ? 61.838 25.105 42.290 1.00 56.99 597 GLU A C 1
ATOM 4476 O O . GLU A 1 583 ? 61.286 26.138 41.890 1.00 55.54 597 GLU A O 1
ATOM 4482 N N . VAL A 1 584 ? 61.480 23.884 41.957 1.00 51.93 598 VAL A N 1
ATOM 4483 C CA . VAL A 1 584 ? 60.385 23.678 41.058 1.00 51.88 598 VAL A CA 1
ATOM 4484 C C . VAL A 1 584 ? 59.290 22.793 41.610 1.00 53.35 598 VAL A C 1
ATOM 4485 O O . VAL A 1 584 ? 59.527 21.648 41.929 1.00 52.49 598 VAL A O 1
ATOM 4489 N N . LEU A 1 585 ? 58.107 23.338 41.790 1.00 56.22 599 LEU A N 1
ATOM 4490 C CA . LEU A 1 585 ? 56.947 22.527 42.139 1.00 50.48 599 LEU A CA 1
ATOM 4491 C C . LEU A 1 585 ? 56.269 22.082 40.850 1.00 51.37 599 LEU A C 1
ATOM 4492 O O . LEU A 1 585 ? 56.040 22.906 39.955 1.00 48.35 599 LEU A O 1
ATOM 4497 N N . GLN A 1 586 ? 55.942 20.787 40.746 1.00 49.46 600 GLN A N 1
ATOM 4498 C CA . GLN A 1 586 ? 55.310 20.294 39.526 1.00 50.51 600 GLN A CA 1
ATOM 4499 C C . GLN A 1 586 ? 54.221 19.264 39.818 1.00 51.88 600 GLN A C 1
ATOM 4500 O O . GLN A 1 586 ? 54.475 18.205 40.405 1.00 52.22 600 GLN A O 1
ATOM 4506 N N . VAL A 1 587 ? 53.014 19.566 39.348 1.00 46.67 601 VAL A N 1
ATOM 4507 C CA . VAL A 1 587 ? 51.823 18.764 39.588 1.00 49.23 601 VAL A CA 1
ATOM 4508 C C . VAL A 1 587 ? 51.222 18.388 38.241 1.00 48.38 601 VAL A C 1
ATOM 4509 O O . VAL A 1 587 ? 51.216 19.199 37.308 1.00 46.70 601 VAL A O 1
ATOM 4513 N N . LYS A 1 588 ? 50.761 17.146 38.122 1.00 43.63 602 LYS A N 1
ATOM 4514 C CA . LYS A 1 588 ? 49.957 16.730 36.983 1.00 48.15 602 LYS A CA 1
ATOM 4515 C C . LYS A 1 588 ? 48.596 16.301 37.500 1.00 48.21 602 LYS A C 1
ATOM 4516 O O . LYS A 1 588 ? 48.513 15.564 38.486 1.00 47.46 602 LYS A O 1
ATOM 4522 N N . LEU A 1 589 ? 47.536 16.791 36.864 1.00 47.04 603 LEU A N 1
ATOM 4523 C CA . LEU A 1 589 ? 46.173 16.371 37.181 1.00 48.69 603 LEU A CA 1
ATOM 4524 C C . LEU A 1 589 ? 45.744 15.460 36.038 1.00 47.95 603 LEU A C 1
ATOM 4525 O O . LEU A 1 589 ? 45.423 15.934 34.945 1.00 46.44 603 LEU A O 1
ATOM 4530 N N . ILE A 1 590 ? 45.768 14.150 36.284 1.00 48.89 604 ILE A N 1
ATOM 4531 C CA . ILE A 1 590 ? 45.594 13.139 35.253 1.00 48.29 604 ILE A CA 1
ATOM 4532 C C . ILE A 1 590 ? 44.178 12.574 35.359 1.00 47.03 604 ILE A C 1
ATOM 4533 O O . ILE A 1 590 ? 43.854 11.901 36.349 1.00 44.43 604 ILE A O 1
ATOM 4538 N N . PRO A 1 591 ? 43.306 12.814 34.378 1.00 50.78 605 PRO A N 1
ATOM 4539 C CA . PRO A 1 591 ? 42.006 12.118 34.345 1.00 51.47 605 PRO A CA 1
ATOM 4540 C C . PRO A 1 591 ? 42.140 10.667 33.906 1.00 53.16 605 PRO A C 1
ATOM 4541 O O . PRO A 1 591 ? 43.245 10.178 33.666 1.00 50.64 605 PRO A O 1
ATOM 4545 N N . GLU A 1 592 ? 41.012 9.981 33.767 1.00 60.10 606 GLU A N 1
ATOM 4546 C CA . GLU A 1 592 ? 41.018 8.593 33.326 1.00 56.91 606 GLU A CA 1
ATOM 4547 C C . GLU A 1 592 ? 41.271 8.503 31.824 1.00 61.35 606 GLU A C 1
ATOM 4548 O O . GLU A 1 592 ? 40.933 9.415 31.065 1.00 64.49 606 GLU A O 1
ATOM 4554 N N . GLY A 1 593 ? 41.892 7.396 31.399 1.00 66.78 607 GLY A N 1
ATOM 4555 C CA . GLY A 1 593 ? 42.212 7.205 29.993 1.00 65.37 607 GLY A CA 1
ATOM 4556 C C . GLY A 1 593 ? 43.457 6.382 29.716 1.00 67.87 607 GLY A C 1
ATOM 4557 O O . GLY A 1 593 ? 43.600 5.296 30.276 1.00 75.89 607 GLY A O 1
ATOM 4558 N N . ASN A 1 594 ? 44.373 6.893 28.874 1.00 74.60 608 ASN A N 1
ATOM 4559 C CA . ASN A 1 594 ? 45.514 6.135 28.352 1.00 66.89 608 ASN A CA 1
ATOM 4560 C C . ASN A 1 594 ? 46.661 7.032 27.874 1.00 66.69 608 ASN A C 1
ATOM 4561 O O . ASN A 1 594 ? 46.768 7.275 26.669 1.00 72.54 608 ASN A O 1
ATOM 4566 N N . PHE A 1 595 ? 47.544 7.520 28.763 1.00 63.15 609 PHE A N 1
ATOM 4567 C CA . PHE A 1 595 ? 48.532 8.503 28.306 1.00 66.32 609 PHE A CA 1
ATOM 4568 C C . PHE A 1 595 ? 49.716 8.745 29.245 1.00 73.37 609 PHE A C 1
ATOM 4569 O O . PHE A 1 595 ? 50.436 7.805 29.608 1.00 74.33 609 PHE A O 1
ATOM 4577 N N . ASP A 1 596 ? 49.960 10.024 29.581 1.00 67.24 610 ASP A N 1
ATOM 4578 C CA . ASP A 1 596 ? 50.991 10.410 30.538 1.00 71.39 610 ASP A CA 1
ATOM 4579 C C . ASP A 1 596 ? 52.363 9.848 30.168 1.00 83.52 610 ASP A C 1
ATOM 4580 O O . ASP A 1 596 ? 52.594 9.425 29.020 1.00 86.39 610 ASP A O 1
ATOM 4585 N N . SER A 1 597 ? 53.268 9.837 31.151 1.00 82.29 611 SER A N 1
ATOM 4586 C CA . SER A 1 597 ? 54.674 9.529 30.944 1.00 82.24 611 SER A CA 1
ATOM 4587 C C . SER A 1 597 ? 55.289 10.591 30.038 1.00 82.57 611 SER A C 1
ATOM 4588 O O . SER A 1 597 ? 55.433 10.380 28.830 1.00 86.19 611 SER A O 1
ATOM 4591 N N . ASN A 1 598 ? 55.649 11.742 30.603 1.00 73.65 612 ASN A N 1
ATOM 4592 C CA . ASN A 1 598 ? 56.116 12.838 29.762 1.00 82.77 612 ASN A CA 1
ATOM 4593 C C . ASN A 1 598 ? 57.210 13.611 30.467 1.00 82.73 612 ASN A C 1
ATOM 4594 O O . ASN A 1 598 ? 57.814 13.093 31.408 1.00 85.10 612 ASN A O 1
ATOM 4599 N N . LYS A 1 599 ? 57.475 14.841 30.032 1.00 83.29 613 LYS A N 1
ATOM 4600 C CA . LYS A 1 599 ? 58.642 15.559 30.519 1.00 79.28 613 LYS A CA 1
ATOM 4601 C C . LYS A 1 599 ? 58.227 16.883 31.142 1.00 77.74 613 LYS A C 1
ATOM 4602 O O . LYS A 1 599 ? 57.063 17.282 31.112 1.00 74.68 613 LYS A O 1
ATOM 4608 N N . GLU A 1 600 ? 59.218 17.569 31.697 1.00 82.30 614 GLU A N 1
ATOM 4609 C CA . GLU A 1 600 ? 59.017 18.691 32.600 1.00 73.13 614 GLU A CA 1
ATOM 4610 C C . GLU A 1 600 ? 59.977 19.817 32.210 1.00 74.72 614 GLU A C 1
ATOM 4611 O O . GLU A 1 600 ? 60.970 20.072 32.896 1.00 81.32 614 GLU A O 1
ATOM 4617 N N . ILE A 1 601 ? 59.684 20.501 31.106 1.00 74.41 615 ILE A N 1
ATOM 4618 C CA . ILE A 1 601 ? 60.649 21.464 30.582 1.00 72.51 615 ILE A CA 1
ATOM 4619 C C . ILE A 1 601 ? 60.377 22.871 31.097 1.00 74.16 615 ILE A C 1
ATOM 4620 O O . ILE A 1 601 ? 61.198 23.463 31.817 1.00 70.66 615 ILE A O 1
ATOM 4625 N N . MET A 1 602 ? 59.225 23.416 30.677 1.00 77.48 616 MET A N 1
ATOM 4626 C CA . MET A 1 602 ? 58.889 24.854 30.609 1.00 72.17 616 MET A CA 1
ATOM 4627 C C . MET A 1 602 ? 59.828 25.818 31.350 1.00 58.97 616 MET A C 1
ATOM 4628 O O . MET A 1 602 ? 59.465 26.985 31.576 1.00 68.39 616 MET A O 1
#

Nearest PDB structures (foldseek):
  8khw-assembly1_A  TM=1.002E+00  e=0.000E+00  Bacteroides intestinalis
  8khv-assembly1_A  TM=9.693E-01  e=3.190E-67  Spirosoma fluviale
  8r70-assembly1_A  TM=7.818E-01  e=6.108E-26  Bacteroides thetaiotaomicron VPI-5482
  8r75-assembly1_A  TM=7.889E-01  e=5.448E-25  Bacteroides thetaiotaomicron VPI-5482
  8r75-assembly2_B  TM=7.559E-01  e=1.433E-24  Bacteroides thetaiotaomicron VPI-5482

Foldseek 3Di:
DQFFFQRPVLVLLPDPPFPVSVVLLVLLLVLLVVCLPPDADDQDQDPLASQVSLLVLLLNLLSLLVNCLVPVDCSSVVSNLNRLQNVLPPPAQRLVPPLSLLSNLQSLLNNCNSCVVPHDPVSNVSSLVSSVVRRQVVCVPPVRPPLLQAQDLCLQSNLLSNLSNCQSPCVVPVVSSVVSLVSNLVSNLSNVQQQPAALDDAQFQAVPQRSLVSNVSLQSRCCRRVVHSNCSCVNHRNLRNLVVNLLQQAQLRFGQQAFQRDGQDAQRLSSLQSCVPVVNCSSLLSNVVRSVVDDSVVLSPDSCNSSNCSSHSVDHSPDGDFDDQFWDWDFPHQKTKIWGFLGNNHLAFKIKMFIAHALPDPRHALAGGFMWIDHRNFGFFGAPHDDDPPLQCPPQHPLPDQQQPHCVNVFLRGFPQATQAKDKPPGGWHRGFTKGWPDFDRPSQKGKTKIWCCRRQVVFFNTKMWMKICHHSFWIKIKIKTFGAQDWIKMWRKTKGLFDWDDPDQAWIWTDDPNWIKIWGKPDDPGKHWDKDDSADPDPSHDGDPSMIMTDIMDTDHHRDTTMTMIMIGTDDDDDDDDDDD

Radius of gyration: 25.69 Å; Cα contacts (8 Å, |Δi|>4): 1303; chains: 1; bounding box: 74×66×52 Å

Organism: NCBI:txid329854

InterPro domains:
  IPR008929 Chondroitin AC/alginate lyase [G3DSA:1.50.10.100] (28-349)
  IPR008929 Chondroitin AC/alginate lyase [SSF48230] (82-297)
  IPR012480 Heparinase II/III-like, C-terminal [PF07940] (388-602)
  IPR032518 Dermatan-sulfate epimerase-like, N-terminal [PF16332] (100-296)

B-factor: mean 54.14, std 11.96, range [29.42, 107.31]

Secondary structure (DSSP, 8-state):
---SSS-STT--SS----HHHHHHHHHHHHHHHHHHSSPPP----SSS--HHHHHHHHHHHHHHHHHHHHH--THHHHHHHHHHHHHHTSS---GGGTHHHHHHHHHHHHHHHHSTTTS-HHHHHHHHHHIIIIIITGGGSTTT-GGGG--SHHHHHHHHHHHHHHHHTGGGSHHHHHHHHHHHHHHTHHHHGGGTTT---TT-GGGHHHHHHHHHHHHHHHHHHHS--TTGGGSTTGGGHHHHHHHHB-TTS-B---TT--S-----HHHHHHHHHHT-HHHHHHHHHHHHH--HHHHHH-TTHHHHHHHHTTS--SSPPPP---EEEE-SSSS-EEEEES-SSTTSSEEEEEE-B-TTSTT--S-TT-EEEEETTEEEE-------TTSSSSSS--SS--STT-SGGGSGGGSGGGSSSEEETTPPP-TT--BEEEEEE--TTEEEEEEE-TTTTTTT-SEEEEEEEEETTTEEEEEEEEE--SS-EEEEEEEEESSEEEE-SSSEEEEEETTEEEEEEEEESSS-EEEEEE-S-SSTTSPP-TT-EEEEEEEEEPTT-EEEEEEEEE-SSS--------